Protein AF-0000000086503342 (afdb_homodimer)

Structure (mmCIF, N/CA/C/O backbone):
data_AF-0000000086503342-model_v1
#
loop_
_entity.id
_entity.type
_entity.pdbx_description
1 polymer 'Uncharacterized protein'
#
loop_
_atom_site.group_PDB
_atom_site.id
_atom_site.type_symbol
_atom_site.label_atom_id
_atom_site.label_alt_id
_atom_site.label_comp_id
_atom_site.label_asym_id
_atom_site.label_entity_id
_atom_site.label_seq_id
_atom_site.pdbx_PDB_ins_code
_atom_site.Cartn_x
_atom_site.Cartn_y
_atom_site.Cartn_z
_atom_site.occupancy
_atom_site.B_iso_or_equiv
_atom_site.auth_seq_id
_atom_site.auth_comp_id
_atom_site.auth_asym_id
_atom_site.auth_atom_id
_atom_site.pdbx_PDB_model_num
ATOM 1 N N . MET A 1 1 ? 9.734 3.531 24.125 1 21.7 1 MET A N 1
ATOM 2 C CA . MET A 1 1 ? 8.625 4.199 23.453 1 21.7 1 MET A CA 1
ATOM 3 C C . MET A 1 1 ? 9.062 4.746 22.094 1 21.7 1 MET A C 1
ATOM 5 O O . MET A 1 1 ? 8.312 4.656 21.109 1 21.7 1 MET A O 1
ATOM 9 N N . VAL A 1 2 ? 10.203 5.43 22.219 1 26.69 2 VAL A N 1
ATOM 10 C CA . VAL A 1 2 ? 10.773 6.148 21.078 1 26.69 2 VAL A CA 1
ATOM 11 C C . VAL A 1 2 ? 11.266 5.152 20.031 1 26.69 2 VAL A C 1
ATOM 13 O O . VAL A 1 2 ? 11.461 5.516 18.859 1 26.69 2 VAL A O 1
ATOM 16 N N . LYS A 1 3 ? 11.734 4.066 20.531 1 28.97 3 LYS A N 1
ATOM 17 C CA . LYS A 1 3 ? 12.367 3.07 19.672 1 28.97 3 LYS A CA 1
ATOM 18 C C . LYS A 1 3 ? 11.383 2.561 18.609 1 28.97 3 LYS A C 1
ATOM 20 O O . LYS A 1 3 ? 11.805 2.023 17.594 1 28.97 3 LYS A O 1
ATOM 25 N N . TYR A 1 4 ? 10.086 2.629 19.125 1 27.98 4 TYR A N 1
ATOM 26 C CA . TYR A 1 4 ? 9.031 2.098 18.266 1 27.98 4 TYR A CA 1
ATOM 27 C C . TYR A 1 4 ? 8.844 2.965 17.031 1 27.98 4 TYR A C 1
ATOM 29 O O . TYR A 1 4 ? 8.516 2.459 15.961 1 27.98 4 TYR A O 1
ATOM 37 N N . LEU A 1 5 ? 9.07 4.305 17.266 1 29.08 5 LEU A N 1
ATOM 38 C CA . LEU A 1 5 ? 8.773 5.266 16.203 1 29.08 5 LEU A CA 1
ATOM 39 C C . LEU A 1 5 ? 9.836 5.211 15.109 1 29.08 5 LEU A C 1
ATOM 41 O O . LEU A 1 5 ? 9.547 5.516 13.945 1 29.08 5 LEU A O 1
ATOM 45 N N . GLN A 1 6 ? 11.008 4.973 15.539 1 30.86 6 GLN A N 1
ATOM 46 C CA . GLN A 1 6 ? 12.109 5.102 14.594 1 30.86 6 GLN A CA 1
ATOM 47 C C . GLN A 1 6 ? 11.969 4.102 13.445 1 30.86 6 GLN A C 1
ATOM 49 O O . GLN A 1 6 ? 12.227 4.438 12.289 1 30.86 6 GLN A O 1
ATOM 54 N N . LYS A 1 7 ? 11.797 2.867 13.938 1 32.78 7 LYS A N 1
ATOM 55 C CA . LYS A 1 7 ? 11.727 1.787 12.961 1 32.78 7 LYS A CA 1
ATOM 56 C C . LYS A 1 7 ? 10.422 1.84 12.172 1 32.78 7 LYS A C 1
ATOM 58 O O . LYS A 1 7 ? 10.352 1.36 11.039 1 32.78 7 LYS A O 1
ATOM 63 N N . ALA A 1 8 ? 9.43 2.537 12.891 1 30.77 8 ALA A N 1
ATOM 64 C CA . ALA A 1 8 ? 8.031 2.494 12.461 1 30.77 8 ALA A CA 1
ATOM 65 C C . ALA A 1 8 ? 7.809 3.365 11.234 1 30.77 8 ALA A C 1
ATOM 67 O O . ALA A 1 8 ? 7.016 3.02 10.352 1 30.77 8 ALA A O 1
ATOM 68 N N . ILE A 1 9 ? 8.281 4.672 11.344 1 31.41 9 ILE A N 1
ATOM 69 C CA . ILE A 1 9 ? 7.578 5.664 10.531 1 31.41 9 ILE A CA 1
ATOM 70 C C . ILE A 1 9 ? 7.965 5.504 9.07 1 31.41 9 ILE A C 1
ATOM 72 O O . ILE A 1 9 ? 8.062 6.492 8.336 1 31.41 9 ILE A O 1
ATOM 76 N N . LYS A 1 10 ? 8.773 4.715 8.742 1 31.27 10 LYS A N 1
ATOM 77 C CA . LYS A 1 10 ? 8.75 4.855 7.289 1 31.27 10 LYS A CA 1
ATOM 78 C C . LYS A 1 10 ? 7.367 4.527 6.727 1 31.27 10 LYS A C 1
ATOM 80 O O . LYS A 1 10 ? 6.848 3.436 6.953 1 31.27 10 LYS A O 1
ATOM 85 N N . PRO A 1 11 ? 6.484 5.66 6.645 1 29.42 11 PRO A N 1
ATOM 86 C CA . PRO A 1 11 ? 5.105 5.43 6.203 1 29.42 11 PRO A CA 1
ATOM 87 C C . PRO A 1 11 ? 4.98 4.254 5.242 1 29.42 11 PRO A C 1
ATOM 89 O O . PRO A 1 11 ? 5.477 4.32 4.113 1 29.42 11 PRO A O 1
ATOM 92 N N . THR A 1 12 ? 5.52 3.17 5.531 1 30.73 12 THR A N 1
ATOM 93 C CA . THR A 1 12 ? 5.289 1.951 4.762 1 30.73 12 THR A CA 1
ATOM 94 C C . THR A 1 12 ? 3.795 1.648 4.664 1 30.73 12 THR A C 1
ATOM 96 O O . THR A 1 12 ? 3.092 1.638 5.676 1 30.73 12 THR A O 1
ATOM 99 N N . LEU A 1 13 ? 3.049 2.182 3.705 1 28.33 13 LEU A N 1
ATOM 100 C CA . LEU A 1 13 ? 1.706 1.618 3.605 1 28.33 13 LEU A CA 1
ATOM 101 C C . LEU A 1 13 ? 1.705 0.146 4.008 1 28.33 13 LEU A C 1
ATOM 103 O O . LEU A 1 13 ? 2.088 -0.718 3.215 1 28.33 13 LEU A O 1
ATOM 107 N N . THR A 1 14 ? 2.277 -0.157 5.094 1 33.22 14 THR A N 1
ATOM 108 C CA . THR A 1 14 ? 2.229 -1.452 5.762 1 33.22 14 THR A CA 1
ATOM 109 C C . THR A 1 14 ? 0.788 -1.926 5.922 1 33.22 14 THR A C 1
ATOM 111 O O . THR A 1 14 ? 0.177 -1.727 6.973 1 33.22 14 THR A O 1
ATOM 114 N N . THR A 1 15 ? -0.098 -1.374 5.082 1 30.17 15 THR A N 1
ATOM 115 C CA . THR A 1 15 ? -1.487 -1.654 5.43 1 30.17 15 THR A CA 1
ATOM 116 C C . THR A 1 15 ? -1.718 -3.158 5.562 1 30.17 15 THR A C 1
ATOM 118 O O . THR A 1 15 ? -2.578 -3.594 6.328 1 30.17 15 THR A O 1
ATOM 121 N N . VAL A 1 16 ? -0.937 -4 4.766 1 29.09 16 VAL A N 1
ATOM 122 C CA . VAL A 1 16 ? -1.738 -5.219 4.699 1 29.09 16 VAL A CA 1
ATOM 123 C C . VAL A 1 16 ? -1.586 -6.012 5.996 1 29.09 16 VAL A C 1
ATOM 125 O O . VAL A 1 16 ? -2.289 -7 6.211 1 29.09 16 VAL A O 1
ATOM 128 N N . SER A 1 17 ? -0.519 -5.891 6.832 1 30.55 17 SER A N 1
ATOM 129 C CA . SER A 1 17 ? -0.502 -6.863 7.918 1 30.55 17 SER A CA 1
ATOM 130 C C . SER A 1 17 ? -1.683 -6.66 8.867 1 30.55 17 SER A C 1
ATOM 132 O O . SER A 1 17 ? -2.23 -7.625 9.398 1 30.55 17 SER A O 1
ATOM 134 N N . SER A 1 18 ? -1.59 -5.504 9.664 1 31.34 18 SER A N 1
ATOM 135 C CA . SER A 1 18 ? -2.568 -5.41 10.742 1 31.34 18 SER A CA 1
ATOM 136 C C . SER A 1 18 ? -3.99 -5.34 10.188 1 31.34 18 SER A C 1
ATOM 138 O O . SER A 1 18 ? -4.488 -4.254 9.883 1 31.34 18 SER A O 1
ATOM 140 N N . LEU A 1 19 ? -4.359 -6.316 9.461 1 29.7 19 LEU A N 1
ATOM 141 C CA . LEU A 1 19 ? -5.727 -6.469 8.969 1 29.7 19 LEU A CA 1
ATOM 142 C C . LEU A 1 19 ? -6.734 -6.215 10.086 1 29.7 19 LEU A C 1
ATOM 144 O O . LEU A 1 19 ? -7.922 -6.512 9.93 1 29.7 19 LEU A O 1
ATOM 148 N N . HIS A 1 20 ? -6.305 -6.113 11.258 1 29.67 20 HIS A N 1
ATOM 149 C CA . HIS A 1 20 ? -7.473 -5.805 12.078 1 29.67 20 HIS A CA 1
ATOM 150 C C . HIS A 1 20 ? -8.055 -4.441 11.711 1 29.67 20 HIS A C 1
ATOM 152 O O . HIS A 1 20 ? -7.949 -3.49 12.484 1 29.67 20 HIS A O 1
ATOM 158 N N . GLY A 1 21 ? -7.672 -3.996 10.594 1 32.94 21 GLY A N 1
ATOM 159 C CA . GLY A 1 21 ? -8.281 -2.703 10.32 1 32.94 21 GLY A CA 1
ATOM 160 C C . GLY A 1 21 ? -9.797 -2.75 10.328 1 32.94 21 GLY A C 1
ATOM 161 O O . GLY A 1 21 ? -10.391 -3.822 10.188 1 32.94 21 GLY A O 1
ATOM 162 N N . HIS A 1 22 ? -10.352 -1.862 11.008 1 33.25 22 HIS A N 1
ATOM 163 C CA . HIS A 1 22 ? -11.797 -1.683 10.859 1 33.25 22 HIS A CA 1
ATOM 164 C C . HIS A 1 22 ? -12.211 -1.766 9.398 1 33.25 22 HIS A C 1
ATOM 166 O O . HIS A 1 22 ? -11.695 -1.026 8.555 1 33.25 22 HIS A O 1
ATOM 172 N N . ALA A 1 23 ? -12.547 -3 8.953 1 34.31 23 ALA A N 1
ATOM 173 C CA . ALA A 1 23 ? -13.227 -3.271 7.688 1 34.31 23 ALA A CA 1
ATOM 174 C C . ALA A 1 23 ? -14.156 -2.125 7.309 1 34.31 23 ALA A C 1
ATOM 176 O O . ALA A 1 23 ? -14.766 -1.497 8.18 1 34.31 23 ALA A O 1
ATOM 177 N N . LEU A 1 24 ? -13.883 -1.453 6.188 1 40 24 LEU A N 1
ATOM 178 C CA . LEU A 1 24 ? -15.016 -0.701 5.656 1 40 24 LEU A CA 1
ATOM 179 C C . LEU A 1 24 ? -16.328 -1.413 5.953 1 40 24 LEU A C 1
ATOM 181 O O . LEU A 1 24 ? -16.359 -2.639 6.086 1 40 24 LEU A O 1
ATOM 185 N N . ASP A 1 25 ? -17.219 -0.81 6.586 1 36.38 25 ASP A N 1
ATOM 186 C CA . ASP A 1 25 ? -18.516 -1.45 6.723 1 36.38 25 ASP A CA 1
ATOM 187 C C . ASP A 1 25 ? -18.859 -2.268 5.48 1 36.38 25 ASP A C 1
ATOM 189 O O . ASP A 1 25 ? -18.984 -1.718 4.383 1 36.38 25 ASP A O 1
ATOM 193 N N . PRO A 1 26 ? -18.531 -3.545 5.48 1 38.97 26 PRO A N 1
ATOM 194 C CA . PRO A 1 26 ? -18.75 -4.43 4.332 1 38.97 26 PRO A CA 1
ATOM 195 C C . PRO A 1 26 ? -20.047 -4.125 3.594 1 38.97 26 PRO A C 1
ATOM 197 O O . PRO A 1 26 ? -20.234 -4.559 2.453 1 38.97 26 PRO A O 1
ATOM 200 N N . GLU A 1 27 ? -20.969 -3.691 4.223 1 41.88 27 GLU A N 1
ATOM 201 C CA . GLU A 1 27 ? -22.297 -3.598 3.598 1 41.88 27 GLU A CA 1
ATOM 202 C C . GLU A 1 27 ? -22.359 -2.416 2.637 1 41.88 27 GLU A C 1
ATOM 204 O O . GLU A 1 27 ? -23.328 -2.287 1.874 1 41.88 27 GLU A O 1
ATOM 209 N N . LYS A 1 28 ? -21.469 -1.539 2.723 1 47.44 28 L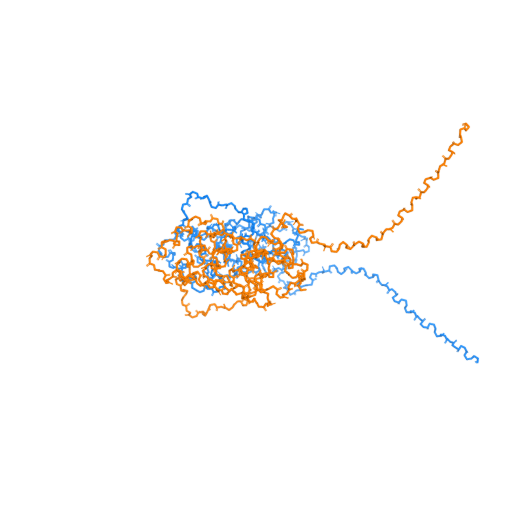YS A N 1
ATOM 210 C CA . LYS A 1 28 ? -21.688 -0.41 1.824 1 47.44 28 LYS A CA 1
ATOM 211 C C . LYS A 1 28 ? -20.781 -0.502 0.594 1 47.44 28 LYS A C 1
ATOM 213 O O . LYS A 1 28 ? -19.578 -0.739 0.715 1 47.44 28 LYS A O 1
ATOM 218 N N . PRO A 1 29 ? -21.422 -0.646 -0.574 1 49.72 29 PRO A N 1
ATOM 219 C CA . PRO A 1 29 ? -20.641 -0.606 -1.81 1 49.72 29 PRO A CA 1
ATOM 220 C C . PRO A 1 29 ? -19.516 0.419 -1.759 1 49.72 29 PRO A C 1
ATOM 222 O O . PRO A 1 29 ? -19.625 1.432 -1.062 1 49.72 29 PRO A O 1
ATOM 225 N N . LEU A 1 30 ? -18.281 -0.084 -2.086 1 57.09 30 LEU A N 1
ATOM 226 C CA . LEU A 1 30 ? -17.156 0.854 -2.111 1 57.09 30 LEU A CA 1
ATOM 227 C C . LEU A 1 30 ? -17.578 2.186 -2.725 1 57.09 30 LEU A C 1
ATOM 229 O O . LEU A 1 30 ? -18.156 2.217 -3.812 1 57.09 30 LEU A O 1
ATOM 233 N N . SER A 1 31 ? -17.5 3.172 -1.839 1 68.5 31 SER A N 1
ATOM 234 C CA . SER A 1 31 ? -17.828 4.496 -2.354 1 68.5 31 SER A CA 1
ATOM 235 C C . SER A 1 31 ? -16.828 4.938 -3.418 1 68.5 31 SER A C 1
ATOM 237 O O . SER A 1 31 ? -15.695 4.461 -3.445 1 68.5 31 SER A O 1
ATOM 239 N N . ASN A 1 32 ? -17.266 5.562 -4.41 1 84.06 32 ASN A N 1
ATOM 240 C CA . ASN A 1 32 ? -16.453 6.156 -5.461 1 84.06 32 ASN A CA 1
ATOM 241 C C . ASN A 1 32 ? -15.273 6.934 -4.883 1 84.06 32 ASN A C 1
ATOM 243 O O . ASN A 1 32 ? -14.18 6.941 -5.457 1 84.06 32 ASN A O 1
ATOM 247 N N . ALA A 1 33 ? -15.445 7.34 -3.637 1 90.81 33 ALA A N 1
ATOM 248 C CA . ALA A 1 33 ? -14.383 8.125 -3.025 1 90.81 33 ALA A CA 1
ATOM 249 C C . ALA A 1 33 ? -13.234 7.234 -2.568 1 90.81 33 ALA A C 1
ATOM 251 O O . ALA A 1 33 ? -12.062 7.598 -2.709 1 90.81 33 ALA A O 1
ATOM 252 N N . ALA A 1 34 ? -13.594 6.109 -2.035 1 88.44 34 ALA A N 1
ATOM 253 C CA . ALA A 1 34 ? -12.57 5.172 -1.596 1 88.44 34 ALA A CA 1
ATOM 254 C C . ALA A 1 34 ? -11.719 4.695 -2.773 1 88.44 34 ALA A C 1
ATOM 256 O O . ALA A 1 34 ? -10.5 4.551 -2.652 1 88.44 34 ALA A O 1
ATOM 257 N N . PHE A 1 35 ? -12.359 4.527 -3.865 1 87.12 35 PHE A N 1
ATOM 258 C CA . PHE A 1 35 ? -11.68 4.113 -5.086 1 87.12 35 PHE A CA 1
ATOM 259 C C . PHE A 1 35 ? -10.656 5.16 -5.516 1 87.12 35 PHE A C 1
ATOM 261 O O . PHE A 1 35 ? -9.516 4.824 -5.84 1 87.12 35 PHE A O 1
ATOM 268 N N . GLU A 1 36 ? -11.102 6.371 -5.48 1 90.5 36 GLU A N 1
ATOM 269 C CA . GLU A 1 36 ? -10.211 7.453 -5.875 1 90.5 36 GLU A CA 1
ATOM 270 C C . GLU A 1 36 ? -9.078 7.629 -4.863 1 90.5 36 GLU A C 1
ATOM 272 O O . GLU A 1 36 ? -7.941 7.918 -5.242 1 90.5 36 GLU A O 1
ATOM 277 N N . ALA A 1 37 ? -9.422 7.438 -3.57 1 94.62 37 ALA A N 1
ATOM 278 C CA . ALA A 1 37 ? -8.422 7.609 -2.518 1 94.62 37 ALA A CA 1
ATOM 279 C C . ALA A 1 37 ? -7.273 6.621 -2.689 1 94.62 37 ALA A C 1
ATOM 281 O O . ALA A 1 37 ? -6.109 6.98 -2.521 1 94.62 37 ALA A O 1
ATOM 282 N N . VAL A 1 38 ? -7.633 5.414 -3.039 1 90.94 38 VAL A N 1
ATOM 283 C CA . VAL A 1 38 ? -6.617 4.375 -3.195 1 90.94 38 VAL A CA 1
ATOM 284 C C . VAL A 1 38 ? -5.688 4.734 -4.352 1 90.94 38 VAL A C 1
ATOM 286 O O . VAL A 1 38 ? -4.488 4.449 -4.301 1 90.94 38 VAL A O 1
ATOM 289 N N . VAL A 1 39 ? -6.168 5.363 -5.336 1 89.31 39 VAL A N 1
ATOM 290 C CA . VAL A 1 39 ? -5.367 5.781 -6.48 1 89.31 39 VAL A CA 1
ATOM 291 C C . VAL A 1 39 ? -4.312 6.793 -6.031 1 89.31 39 VAL A C 1
ATOM 293 O O . VAL A 1 39 ? -3.137 6.668 -6.383 1 89.31 39 VAL A O 1
ATOM 296 N N . PHE A 1 40 ? -4.711 7.711 -5.238 1 93.12 40 PHE A N 1
ATOM 297 C CA . PHE A 1 40 ? -3.758 8.695 -4.742 1 93.12 40 PHE A CA 1
ATOM 298 C C . PHE A 1 40 ? -2.723 8.039 -3.836 1 93.12 40 PHE A C 1
ATOM 300 O O . PHE A 1 40 ? -1.529 8.336 -3.93 1 93.12 40 PHE A O 1
ATOM 307 N N . LEU A 1 41 ? -3.227 7.164 -3.029 1 92.38 41 LEU A N 1
ATOM 308 C CA . LEU A 1 41 ? -2.318 6.512 -2.094 1 92.38 41 LEU A CA 1
ATOM 309 C C . LEU A 1 41 ? -1.346 5.598 -2.832 1 92.38 41 LEU A C 1
ATOM 311 O O . LEU A 1 41 ? -0.15 5.582 -2.531 1 92.38 41 LEU A O 1
ATOM 315 N N . GLY A 1 42 ? -1.816 4.902 -3.756 1 88.31 42 GLY A N 1
ATOM 316 C CA . GLY A 1 42 ? -1.033 3.875 -4.426 1 88.31 42 GLY A CA 1
ATOM 317 C C . GLY A 1 42 ? -0.07 4.438 -5.453 1 88.31 42 GLY A C 1
ATOM 318 O O . GLY A 1 42 ? 0.986 3.854 -5.707 1 88.31 42 GLY A O 1
ATOM 319 N N . LEU A 1 43 ? -0.389 5.562 -6.051 1 87.62 43 LEU A N 1
ATOM 320 C CA . LEU A 1 43 ? 0.405 6.059 -7.172 1 87.62 43 LEU A CA 1
ATOM 321 C C . LEU A 1 43 ? 1.196 7.301 -6.766 1 87.62 43 LEU A C 1
ATOM 323 O O . LEU A 1 43 ? 1.894 7.891 -7.594 1 87.62 43 LEU A O 1
ATOM 327 N N . LEU A 1 44 ? 1.158 7.652 -5.516 1 90.31 44 LEU A N 1
ATOM 328 C CA . LEU A 1 44 ? 1.759 8.883 -5.016 1 90.31 44 LEU A CA 1
ATOM 329 C C . LEU A 1 44 ? 3.271 8.867 -5.199 1 90.31 44 LEU A C 1
ATOM 331 O O . LEU A 1 44 ? 3.871 9.883 -5.562 1 90.31 44 LEU A O 1
ATOM 335 N N . ARG A 1 45 ? 3.881 7.762 -5.066 1 84.5 45 ARG A N 1
ATOM 336 C CA . ARG A 1 45 ? 5.336 7.656 -5.043 1 84.5 45 ARG A CA 1
ATOM 337 C C . ARG A 1 45 ? 5.926 7.957 -6.418 1 84.5 45 ARG A C 1
ATOM 339 O O . ARG A 1 45 ? 6.969 8.609 -6.52 1 84.5 45 ARG A O 1
ATOM 346 N N . HIS A 1 46 ? 5.25 7.504 -7.473 1 80.94 46 HIS A N 1
ATOM 347 C CA . HIS A 1 46 ? 5.926 7.582 -8.766 1 80.94 46 HIS A CA 1
ATOM 348 C C . HIS A 1 46 ? 5.117 8.414 -9.758 1 80.94 46 HIS A C 1
ATOM 350 O O . HIS A 1 46 ? 5.59 8.695 -10.859 1 80.94 46 HIS A O 1
ATOM 356 N N . ASN A 1 47 ? 4.027 8.953 -9.312 1 86.69 47 ASN A N 1
ATOM 357 C CA . ASN A 1 47 ? 3.15 9.602 -10.281 1 86.69 47 ASN A CA 1
ATOM 358 C C . ASN A 1 47 ? 2.564 10.898 -9.727 1 86.69 47 ASN A C 1
ATOM 360 O O . ASN A 1 47 ? 1.392 11.203 -9.953 1 86.69 47 ASN A O 1
ATOM 364 N N . GLU A 1 48 ? 3.377 11.641 -8.992 1 92.31 48 GLU A N 1
ATOM 365 C CA . GLU A 1 48 ? 2.875 12.828 -8.312 1 92.31 48 GLU A CA 1
ATOM 366 C C . GLU A 1 48 ? 2.303 13.836 -9.297 1 92.31 48 GLU A C 1
ATOM 368 O O . GLU A 1 48 ? 1.228 14.398 -9.078 1 92.31 48 GLU A O 1
ATOM 373 N N . ASP A 1 49 ? 3.02 14.086 -10.453 1 92.38 49 ASP A N 1
ATOM 374 C CA . ASP A 1 49 ? 2.564 15.07 -11.43 1 92.38 49 ASP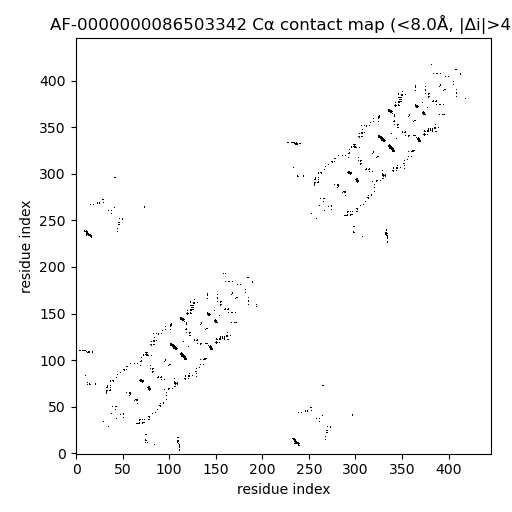 A CA 1
ATOM 375 C C . ASP A 1 49 ? 1.204 14.688 -12.008 1 92.38 49 ASP A C 1
ATOM 377 O O . ASP A 1 49 ? 0.327 15.539 -12.164 1 92.38 49 ASP A O 1
ATOM 381 N N . GLN A 1 50 ? 1.061 13.477 -12.289 1 91 50 GLN A N 1
ATOM 382 C CA . GLN A 1 50 ? -0.215 13 -12.812 1 91 50 GLN A CA 1
ATOM 383 C C . GLN A 1 50 ? -1.318 13.117 -11.766 1 91 50 GLN A C 1
ATOM 385 O O . GLN A 1 50 ? -2.471 13.406 -12.102 1 91 50 GLN A O 1
ATOM 390 N N . LEU A 1 51 ? -0.969 12.883 -10.586 1 94.44 51 LEU A N 1
ATOM 391 C CA . LEU A 1 51 ? -1.948 12.969 -9.508 1 94.44 51 LEU A CA 1
ATOM 392 C C . LEU A 1 51 ? -2.373 14.414 -9.273 1 94.44 51 LEU A C 1
ATOM 394 O O . LEU A 1 51 ? -3.521 14.68 -8.906 1 94.44 51 LEU A O 1
ATOM 398 N N . VAL A 1 52 ? -1.42 15.352 -9.492 1 97 52 VAL A N 1
ATOM 399 C CA . VAL A 1 52 ? -1.766 16.766 -9.398 1 97 52 VAL A CA 1
ATOM 400 C C . VAL A 1 52 ? -2.824 17.109 -10.438 1 97 52 VAL A C 1
ATOM 402 O O . VAL A 1 52 ? -3.816 17.766 -10.133 1 97 52 VAL A O 1
ATOM 405 N N . GLN A 1 53 ? -2.619 16.594 -11.656 1 94.31 53 GLN A N 1
ATOM 406 C CA . GLN A 1 53 ? -3.586 16.844 -12.719 1 94.31 53 GLN A CA 1
ATOM 407 C C . GLN A 1 53 ? -4.93 16.188 -12.406 1 94.31 53 GLN A C 1
ATOM 409 O O . GLN A 1 53 ? -5.984 16.781 -12.633 1 94.31 53 GLN A O 1
ATOM 414 N N . ARG A 1 54 ? -4.859 15.055 -11.82 1 92.62 54 ARG A N 1
ATOM 415 C CA . ARG A 1 54 ? -6.09 14.359 -11.453 1 92.62 54 ARG A CA 1
ATOM 416 C C . ARG A 1 54 ? -6.832 15.102 -10.352 1 92.62 54 ARG A C 1
ATOM 418 O O . ARG A 1 54 ? -8.055 15.211 -10.383 1 92.62 54 ARG A O 1
ATOM 425 N N . ALA A 1 55 ? -6.105 15.586 -9.391 1 97 55 ALA A N 1
ATOM 426 C CA . ALA A 1 55 ? -6.711 16.359 -8.312 1 97 55 ALA A CA 1
ATOM 427 C C . ALA A 1 55 ? -7.426 17.594 -8.859 1 97 55 ALA A C 1
ATOM 429 O O . ALA A 1 55 ? -8.562 17.875 -8.477 1 97 55 ALA A O 1
ATOM 430 N N . LYS A 1 56 ? -6.746 18.297 -9.758 1 97.12 56 LYS A N 1
ATOM 431 C CA . LYS A 1 56 ? -7.344 19.484 -10.359 1 97.12 56 LYS A CA 1
ATOM 432 C C . LYS A 1 56 ? -8.633 19.141 -11.094 1 97.12 56 LYS A C 1
ATOM 434 O O . LYS A 1 56 ? -9.633 19.859 -10.977 1 97.12 56 LYS A O 1
ATOM 439 N N . MET A 1 57 ? -8.602 18.062 -11.773 1 95.62 57 MET A N 1
ATOM 440 C CA . MET A 1 57 ? -9.781 17.625 -12.523 1 95.62 57 MET A CA 1
ATOM 441 C C . MET A 1 57 ? -10.93 17.281 -11.578 1 95.62 57 MET A C 1
ATOM 443 O O . MET A 1 57 ? -12.07 17.672 -11.812 1 95.62 57 MET A O 1
ATOM 447 N N . LEU A 1 58 ? -10.633 16.562 -10.5 1 94.94 58 LEU A N 1
ATOM 448 C CA . LEU A 1 58 ? -11.656 16.172 -9.547 1 94.94 58 LEU A CA 1
ATOM 449 C C . LEU A 1 58 ? -12.258 17.375 -8.844 1 94.94 58 LEU A C 1
ATOM 451 O O . LEU A 1 58 ? -13.477 17.453 -8.641 1 94.94 58 LEU A O 1
ATOM 455 N N . ILE A 1 59 ? -11.391 18.375 -8.469 1 97.31 59 ILE A N 1
ATOM 456 C CA . ILE A 1 59 ? -11.844 19.578 -7.789 1 97.31 59 ILE A CA 1
ATOM 457 C C . ILE A 1 59 ? -12.766 20.375 -8.703 1 97.31 59 ILE A C 1
ATOM 459 O O . ILE A 1 59 ? -13.812 20.859 -8.273 1 97.31 59 ILE A O 1
ATOM 463 N N . LYS A 1 60 ? -12.359 20.5 -10.039 1 96.06 60 LYS A N 1
ATOM 464 C CA . LYS A 1 60 ? -13.164 21.234 -11.016 1 96.06 60 LYS A CA 1
ATOM 465 C C . LYS A 1 60 ? -14.523 20.562 -11.211 1 96.06 60 LYS A C 1
ATOM 467 O O . LYS A 1 60 ? -15.539 21.25 -11.352 1 96.06 60 LYS A O 1
ATOM 472 N N . LYS A 1 61 ? -14.547 19.297 -11.156 1 94.25 61 LYS A N 1
ATOM 473 C CA . LYS A 1 61 ? -15.773 18.547 -11.398 1 94.25 61 LYS A CA 1
ATOM 474 C C . LYS A 1 61 ? -16.672 18.562 -10.172 1 94.25 61 LYS A C 1
ATOM 476 O O . LYS A 1 61 ? -17.891 18.781 -10.289 1 94.25 61 LYS A O 1
ATOM 481 N N . ASP A 1 62 ? -16.188 18.25 -9.008 1 95.81 62 ASP A N 1
ATOM 482 C CA . ASP A 1 62 ? -16.953 18.141 -7.766 1 95.81 62 ASP A CA 1
ATOM 483 C C . ASP A 1 62 ? -16.047 18.328 -6.547 1 95.81 62 ASP A C 1
ATOM 485 O O . ASP A 1 62 ? -15.508 17.344 -6.02 1 95.81 62 ASP A O 1
ATOM 489 N N . ARG A 1 63 ? -16 19.516 -6.035 1 96.19 63 ARG A N 1
ATOM 490 C CA . ARG A 1 63 ? -15.133 19.891 -4.926 1 96.19 63 ARG A CA 1
ATOM 491 C C . ARG A 1 63 ? -15.461 19.078 -3.678 1 96.19 63 ARG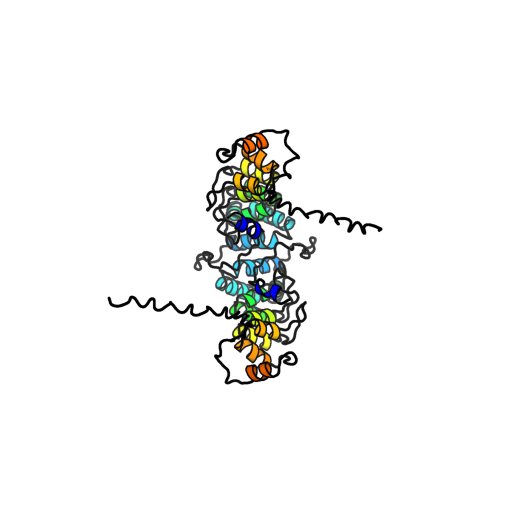 A C 1
ATOM 493 O O . ARG A 1 63 ? -14.555 18.656 -2.955 1 96.19 63 ARG A O 1
ATOM 500 N N . ALA A 1 64 ? -16.734 18.859 -3.396 1 96.5 64 ALA A N 1
ATOM 501 C CA . ALA A 1 64 ? -17.156 18.094 -2.227 1 96.5 64 ALA A CA 1
ATOM 502 C C . ALA A 1 64 ? -16.703 16.641 -2.324 1 96.5 64 ALA A C 1
ATOM 504 O O . ALA A 1 64 ? -16.312 16.031 -1.322 1 96.5 64 ALA A O 1
ATOM 505 N N . PHE A 1 65 ? -16.875 16.109 -3.502 1 94.5 65 PHE A N 1
ATOM 506 C CA . PHE A 1 65 ? -16.406 14.734 -3.723 1 94.5 65 PHE A CA 1
ATOM 507 C C . PHE A 1 65 ? -14.914 14.625 -3.461 1 94.5 65 PHE A C 1
ATOM 509 O O . PHE A 1 65 ? -14.461 13.664 -2.83 1 94.5 65 PHE A O 1
ATOM 516 N N . PHE A 1 66 ? -14.117 15.594 -3.955 1 96.81 66 PHE A N 1
ATOM 517 C CA . PHE A 1 66 ? -12.672 15.586 -3.746 1 96.81 66 PHE A CA 1
ATOM 518 C C . PHE A 1 66 ? -12.336 15.625 -2.258 1 96.81 66 PHE A C 1
ATOM 520 O O . PHE A 1 66 ? -11.422 14.938 -1.805 1 96.81 66 PHE A O 1
ATOM 527 N N . GLN A 1 67 ? -13.055 16.422 -1.495 1 97.75 67 GLN A N 1
ATOM 528 C CA . GLN A 1 67 ? -12.844 16.5 -0.053 1 97.75 67 GLN A CA 1
ATOM 529 C C . GLN A 1 67 ? -13.039 15.133 0.597 1 97.75 67 GLN A C 1
ATOM 531 O O . GLN A 1 67 ? -12.266 14.734 1.47 1 97.75 67 GLN A O 1
ATOM 536 N N . LYS A 1 68 ? -14.07 14.438 0.119 1 96.44 68 LYS A N 1
ATOM 537 C CA . LYS A 1 68 ? -14.328 13.094 0.63 1 96.44 68 LYS A CA 1
ATOM 538 C C . LYS A 1 68 ? -13.195 12.141 0.269 1 96.44 68 LYS A C 1
ATOM 540 O O . LYS A 1 68 ? -12.812 11.289 1.071 1 96.44 68 LYS A O 1
ATOM 545 N N . VAL A 1 69 ? -12.625 12.25 -0.916 1 96.5 69 VAL A N 1
ATOM 546 C CA . VAL A 1 69 ? -11.531 11.406 -1.387 1 96.5 69 VAL A CA 1
ATOM 547 C C . VAL A 1 69 ? -10.312 11.578 -0.477 1 96.5 69 VAL A C 1
ATOM 549 O O . VAL A 1 69 ? -9.758 10.594 0.011 1 96.5 69 VAL A O 1
ATOM 552 N N . PHE A 1 70 ? -9.938 12.773 -0.169 1 97.81 70 PHE A N 1
ATOM 553 C CA . PHE A 1 70 ? -8.703 13.055 0.552 1 97.81 70 PHE A CA 1
ATOM 554 C C . PHE A 1 70 ? -8.875 12.797 2.043 1 97.81 70 PHE A C 1
ATOM 556 O O . PHE A 1 70 ? -7.895 12.719 2.783 1 97.81 70 PHE A O 1
ATOM 563 N N . ALA A 1 71 ? -10.141 12.672 2.451 1 96.56 71 ALA A N 1
ATOM 564 C CA . ALA A 1 71 ? -10.414 12.398 3.859 1 96.56 71 ALA A CA 1
ATOM 565 C C . ALA A 1 71 ? -10.695 10.914 4.082 1 96.56 71 ALA A C 1
ATOM 567 O O . ALA A 1 71 ? -10.789 10.461 5.227 1 96.56 71 ALA A O 1
ATOM 568 N N . SER A 1 72 ? -10.797 10.133 3.01 1 93.69 72 SER A N 1
ATOM 569 C CA . SER A 1 72 ? -11.117 8.711 3.119 1 93.69 72 SER A CA 1
ATOM 570 C C . SER A 1 72 ? -9.945 7.93 3.705 1 93.69 72 SER A C 1
ATOM 572 O O . SER A 1 72 ? -8.82 8.016 3.209 1 93.69 72 SER A O 1
ATOM 574 N N . LYS A 1 73 ? -10.289 7.176 4.738 1 90.69 73 LYS A N 1
ATOM 575 C CA . LYS A 1 73 ? -9.25 6.367 5.367 1 90.69 73 LYS A CA 1
ATOM 576 C C . LYS A 1 73 ? -9.164 4.988 4.719 1 90.69 73 LYS A C 1
ATOM 578 O O . LYS A 1 73 ? -10.164 4.273 4.625 1 90.69 73 LYS A O 1
ATOM 583 N N . ILE A 1 74 ? -8 4.723 4.137 1 85.81 74 ILE A N 1
ATOM 584 C CA . ILE A 1 74 ? -7.684 3.408 3.592 1 85.81 74 ILE A CA 1
ATOM 585 C C . ILE A 1 74 ? -6.508 2.801 4.355 1 85.81 74 ILE A C 1
ATOM 587 O O . ILE A 1 74 ? -5.395 3.33 4.316 1 85.81 74 ILE A O 1
ATOM 591 N N . ASP A 1 75 ? -6.676 1.718 5.051 1 81 75 ASP A N 1
ATOM 592 C CA . ASP A 1 75 ? -5.641 1.104 5.879 1 81 75 ASP A CA 1
ATOM 593 C C . ASP A 1 75 ? -4.996 2.135 6.805 1 81 75 ASP A C 1
ATOM 595 O O . ASP A 1 75 ? -3.771 2.27 6.832 1 81 75 ASP A O 1
ATOM 599 N N . GLU A 1 76 ? -5.785 2.99 7.367 1 88 76 GLU A N 1
ATOM 600 C CA . GLU A 1 76 ? -5.426 3.914 8.445 1 88 76 GLU A CA 1
ATOM 601 C C . GLU A 1 76 ? -4.855 5.215 7.883 1 88 76 GLU A C 1
ATOM 603 O O . GLU A 1 76 ? -4.566 6.145 8.633 1 88 76 GLU A O 1
ATOM 608 N N . TRP A 1 77 ? -4.648 5.281 6.539 1 91.19 77 TRP A N 1
ATOM 609 C CA . TRP A 1 77 ? -4.066 6.453 5.898 1 91.19 77 TRP A CA 1
ATOM 610 C C . TRP A 1 77 ? -5.113 7.211 5.09 1 91.19 77 TRP A C 1
ATOM 612 O O . TRP A 1 77 ? -5.969 6.602 4.445 1 91.19 77 TRP A O 1
ATOM 622 N N . THR A 1 78 ? -5.016 8.438 5.152 1 95.19 78 THR A N 1
ATOM 623 C CA . THR A 1 78 ? -5.73 9.258 4.176 1 95.19 78 THR A CA 1
ATOM 624 C C . THR A 1 78 ? -4.77 9.836 3.145 1 95.19 78 THR A C 1
ATOM 626 O O . THR A 1 78 ? -3.578 9.984 3.416 1 95.19 78 THR A O 1
ATOM 629 N N . PRO A 1 79 ? -5.281 10.125 1.916 1 97.19 79 PRO A N 1
ATOM 630 C CA . PRO A 1 79 ? -4.402 10.766 0.938 1 97.19 79 PRO A CA 1
ATOM 631 C C . PRO A 1 79 ? -3.758 12.047 1.472 1 97.19 79 PRO A C 1
ATOM 633 O O . PRO A 1 79 ? -2.59 12.32 1.187 1 97.19 79 PRO A O 1
ATOM 636 N N . MET A 1 80 ? -4.473 12.797 2.311 1 98.31 80 MET A N 1
ATOM 637 C CA . MET A 1 80 ? -3.914 14.016 2.891 1 98.31 80 MET A CA 1
ATOM 638 C C . MET A 1 80 ? -2.668 13.703 3.715 1 98.31 80 MET A C 1
ATOM 640 O O . MET A 1 80 ? -1.633 14.352 3.553 1 98.31 80 MET A O 1
ATOM 644 N N . HIS A 1 81 ? -2.793 12.734 4.562 1 97.38 81 HIS A N 1
ATOM 645 C CA . HIS A 1 81 ? -1.666 12.344 5.402 1 97.38 81 HIS A CA 1
ATOM 646 C C . HIS A 1 81 ? -0.504 11.828 4.562 1 97.38 81 HIS A C 1
ATOM 648 O O . HIS A 1 81 ? 0.648 12.203 4.793 1 97.38 81 HIS A O 1
ATOM 654 N N . ALA A 1 82 ? -0.818 10.984 3.641 1 94.94 82 ALA A N 1
ATOM 655 C CA . ALA A 1 82 ? 0.218 10.391 2.795 1 94.94 82 ALA A CA 1
ATOM 656 C C . ALA A 1 82 ? 0.945 11.469 1.992 1 94.94 82 ALA A C 1
ATOM 658 O O . ALA A 1 82 ? 2.174 11.445 1.88 1 94.94 82 ALA A O 1
ATOM 659 N N . CYS A 1 83 ? 0.23 12.391 1.38 1 97.69 83 CYS A N 1
ATOM 660 C CA . CYS A 1 83 ? 0.825 13.484 0.619 1 97.69 83 CYS A CA 1
ATOM 661 C C . CYS A 1 83 ? 1.73 14.336 1.503 1 97.69 83 CYS A C 1
ATOM 663 O O . CYS A 1 83 ? 2.809 14.75 1.076 1 97.69 83 CYS A O 1
ATOM 665 N N . THR A 1 84 ? 1.311 14.547 2.738 1 97.62 84 THR A N 1
ATOM 666 C CA . THR A 1 84 ? 2.092 15.344 3.682 1 97.62 84 THR A CA 1
ATOM 667 C C . THR A 1 84 ? 3.396 14.633 4.035 1 97.62 84 THR A C 1
ATOM 669 O O . THR A 1 84 ? 4.469 15.234 3.98 1 97.62 84 THR A O 1
ATOM 672 N N . LEU A 1 85 ? 3.244 13.438 4.332 1 94.62 85 LEU A N 1
ATOM 673 C CA . LEU A 1 85 ? 4.426 12.68 4.73 1 94.62 85 LEU A CA 1
ATOM 674 C C . LEU A 1 85 ? 5.414 12.562 3.578 1 94.62 85 LEU A C 1
ATOM 676 O O . LEU A 1 85 ? 6.629 12.602 3.791 1 94.62 85 LEU A O 1
ATOM 680 N N . ARG A 1 86 ? 4.906 12.438 2.418 1 94.19 86 ARG A N 1
ATOM 681 C CA . ARG A 1 86 ? 5.75 12.305 1.235 1 94.19 86 ARG A CA 1
ATOM 682 C C . ARG A 1 86 ? 6.367 13.641 0.846 1 94.19 86 ARG A C 1
ATOM 684 O O . ARG A 1 86 ? 7.391 13.68 0.155 1 94.19 86 ARG A O 1
ATOM 691 N N . GLY A 1 87 ? 5.82 14.672 1.232 1 96.38 87 GLY A N 1
ATOM 692 C CA . GLY A 1 87 ? 6.277 15.992 0.847 1 96.38 87 GLY A CA 1
ATOM 693 C C . GLY A 1 87 ? 5.695 16.469 -0.472 1 96.38 87 GLY A C 1
ATOM 694 O O . GLY A 1 87 ? 6.32 17.25 -1.186 1 96.38 87 GLY A O 1
ATOM 695 N N . ALA A 1 88 ? 4.609 15.914 -0.851 1 97.06 88 ALA A N 1
ATOM 696 C CA . ALA A 1 88 ? 3.936 16.328 -2.08 1 97.06 88 ALA A CA 1
ATOM 697 C C . ALA A 1 88 ? 3.221 17.672 -1.892 1 97.06 88 ALA A C 1
ATOM 699 O O . ALA A 1 88 ? 1.989 17.719 -1.89 1 97.06 88 ALA A O 1
ATOM 700 N N . ARG A 1 89 ? 3.941 18.719 -1.929 1 97.88 89 ARG A N 1
ATOM 701 C CA . ARG A 1 89 ? 3.48 20.031 -1.533 1 97.88 89 ARG A CA 1
ATOM 702 C C . ARG A 1 89 ? 2.328 20.5 -2.418 1 97.88 89 ARG A C 1
ATOM 704 O O . ARG A 1 89 ? 1.355 21.078 -1.928 1 97.88 89 ARG A O 1
ATOM 711 N N . LYS A 1 90 ? 2.404 20.297 -3.734 1 98.38 90 LYS A N 1
ATOM 712 C CA . LYS A 1 90 ? 1.366 20.75 -4.66 1 98.38 90 LYS A CA 1
ATOM 713 C C . LYS A 1 90 ? 0.027 20.094 -4.344 1 98.38 90 LYS A C 1
ATOM 715 O O . LYS A 1 90 ? -1.015 20.75 -4.359 1 98.38 90 LYS A O 1
ATOM 720 N N . LEU A 1 91 ? 0.078 18.812 -4.008 1 98.62 91 LEU A N 1
ATOM 721 C CA . LEU A 1 91 ? -1.147 18.078 -3.697 1 98.62 91 LEU A CA 1
ATOM 722 C C . LEU A 1 91 ? -1.735 18.547 -2.369 1 98.62 91 LEU A C 1
ATOM 724 O O . LEU A 1 91 ? -2.951 18.703 -2.246 1 98.62 91 LEU A O 1
ATOM 728 N N . VAL A 1 92 ? -0.877 18.797 -1.379 1 98.75 92 VAL A N 1
ATOM 729 C CA . VAL A 1 92 ? -1.339 19.281 -0.086 1 98.75 92 VAL A CA 1
ATOM 730 C C . VAL A 1 92 ? -1.984 20.656 -0.256 1 98.75 92 VAL A C 1
ATOM 732 O O . VAL A 1 92 ? -3.061 20.922 0.289 1 98.75 92 VAL A O 1
ATOM 735 N N . LYS A 1 93 ? -1.347 21.484 -1.052 1 98.75 93 LYS A N 1
ATOM 736 C CA . LYS A 1 93 ? -1.869 22.828 -1.31 1 98.75 93 LYS A CA 1
ATOM 737 C C . LYS A 1 93 ? -3.236 22.766 -1.983 1 98.75 93 LYS A C 1
ATOM 739 O O . LYS A 1 93 ? -4.164 23.469 -1.585 1 98.75 93 LYS A O 1
ATOM 744 N N . LEU A 1 94 ? -3.377 21.953 -2.994 1 98.62 94 LEU A N 1
ATOM 745 C CA . LEU A 1 94 ? -4.645 21.781 -3.699 1 98.62 94 LEU A CA 1
ATOM 746 C C . LEU A 1 94 ? -5.734 21.281 -2.756 1 98.62 94 LEU A C 1
ATOM 748 O O . LEU A 1 94 ? -6.871 21.75 -2.814 1 98.62 94 LEU A O 1
ATOM 752 N N . ALA A 1 95 ? -5.379 20.312 -1.881 1 98.75 95 ALA A N 1
ATOM 753 C CA . ALA A 1 95 ? -6.344 19.766 -0.939 1 98.75 95 ALA A CA 1
ATOM 754 C C . ALA A 1 95 ? -6.848 20.828 0.031 1 98.75 95 ALA A C 1
ATOM 756 O O . ALA A 1 95 ? -8.055 20.938 0.263 1 98.75 95 ALA A O 1
ATOM 757 N N . LEU A 1 96 ? -5.953 21.641 0.536 1 98.69 96 LEU A N 1
ATOM 758 C CA . LEU A 1 96 ? -6.316 22.688 1.484 1 98.69 96 LEU A CA 1
ATOM 759 C C . LEU A 1 96 ? -7.156 23.766 0.808 1 98.69 96 LEU A C 1
ATOM 761 O O . LEU A 1 96 ? -8.164 24.219 1.36 1 98.69 96 LEU A O 1
ATOM 765 N N . LYS A 1 97 ? -6.777 24.156 -0.41 1 98.06 97 LYS A N 1
ATOM 766 C CA . LYS A 1 97 ? -7.539 25.141 -1.169 1 98.06 97 LYS A CA 1
ATOM 767 C C . LYS A 1 97 ? -8.945 24.625 -1.484 1 98.06 97 LYS A C 1
ATOM 769 O O . LYS A 1 97 ? -9.891 25.422 -1.546 1 98.06 97 LYS A O 1
ATOM 774 N N . ALA A 1 98 ? -9.07 23.328 -1.632 1 98.19 98 ALA A N 1
ATOM 775 C CA . ALA A 1 98 ? -10.359 22.719 -1.945 1 98.19 98 ALA A CA 1
ATOM 776 C C . ALA A 1 98 ? -11.219 22.578 -0.692 1 98.19 98 ALA A C 1
ATOM 778 O O . ALA A 1 98 ? -12.398 22.234 -0.778 1 98.19 98 ALA A O 1
ATOM 779 N N . GLY A 1 99 ? -10.617 22.812 0.444 1 98.12 99 GLY A N 1
ATOM 780 C CA . GLY A 1 99 ? -11.406 22.828 1.665 1 98.12 99 GLY A CA 1
ATOM 781 C C . GLY A 1 99 ? -11.242 21.562 2.494 1 98.12 99 GLY A C 1
ATOM 782 O O . GLY A 1 99 ? -12.031 21.312 3.41 1 98.12 99 GLY A O 1
ATOM 783 N N . VAL A 1 100 ? -10.289 20.703 2.203 1 98.38 100 VAL A N 1
ATOM 784 C CA . VAL A 1 100 ? -10.031 19.531 3.021 1 98.38 100 VAL A CA 1
ATOM 785 C C . VAL A 1 100 ? -9.602 19.953 4.426 1 98.38 100 VAL A C 1
ATOM 787 O O . VAL A 1 100 ? -8.797 20.875 4.582 1 98.38 100 VAL A O 1
ATOM 790 N N . ASP A 1 101 ? -10.156 19.344 5.445 1 98.25 101 ASP A N 1
ATOM 791 C CA . ASP A 1 101 ? -9.852 19.656 6.836 1 98.25 101 ASP A CA 1
ATOM 792 C C . ASP A 1 101 ? -8.383 19.406 7.152 1 98.25 101 ASP A C 1
ATOM 794 O O . ASP A 1 101 ? -7.883 18.297 6.988 1 98.25 101 ASP A O 1
ATOM 798 N N . ALA A 1 102 ? -7.656 20.391 7.566 1 98.44 102 ALA A N 1
ATOM 799 C CA . ALA A 1 102 ? -6.234 20.297 7.883 1 98.44 102 ALA A CA 1
ATOM 800 C C . ALA A 1 102 ? -6.004 19.484 9.148 1 98.44 102 ALA A C 1
ATOM 802 O O . ALA A 1 102 ? -4.871 19.094 9.445 1 98.44 102 ALA A O 1
ATOM 803 N N . ASN A 1 103 ? -7.051 19.156 9.938 1 98.62 103 ASN A N 1
ATOM 804 C CA . ASN A 1 103 ? -6.906 18.5 11.227 1 98.62 103 ASN A CA 1
ATOM 805 C C . ASN A 1 103 ? -7.434 17.062 11.18 1 98.62 103 ASN A C 1
ATOM 807 O O . ASN A 1 103 ? -7.836 16.516 12.203 1 98.62 103 ASN A O 1
ATOM 811 N N . LEU A 1 104 ? -7.5 16.516 9.922 1 98 104 LEU A N 1
ATOM 812 C CA . LEU A 1 104 ? -7.863 15.109 9.789 1 98 104 LEU A CA 1
ATOM 813 C C . LEU A 1 104 ? -6.973 14.227 10.656 1 98 104 LEU A C 1
ATOM 815 O O . LEU A 1 104 ? -5.77 14.477 10.766 1 98 104 LEU A O 1
ATOM 819 N N . GLU A 1 105 ? -7.594 13.219 11.289 1 97.12 105 GLU A N 1
ATOM 820 C CA . GLU A 1 105 ? -6.844 12.258 12.086 1 97.12 105 GLU A CA 1
ATOM 821 C C . GLU A 1 105 ? -6.742 10.906 11.383 1 97.12 105 GLU A C 1
ATOM 823 O O . GLU A 1 105 ? -7.727 10.43 10.812 1 97.12 105 GLU A O 1
ATOM 828 N N . MET A 1 106 ? -5.539 10.414 11.305 1 93.75 106 MET A N 1
ATOM 829 C CA . MET A 1 106 ? -5.371 9.094 10.695 1 93.75 106 MET A CA 1
ATOM 830 C C . MET A 1 106 ? -5.602 7.992 11.727 1 93.75 106 MET A C 1
ATOM 832 O O . MET A 1 106 ? -5.836 8.273 12.898 1 93.75 106 MET A O 1
ATOM 836 N N . GLY A 1 107 ? -5.707 6.801 11.164 1 90.62 107 GLY A N 1
ATOM 837 C CA . GLY A 1 107 ? -5.816 5.656 12.055 1 90.62 107 GLY A CA 1
ATOM 838 C C . GLY A 1 107 ? -4.496 5.277 12.703 1 90.62 107 GLY A C 1
ATOM 839 O O . GLY A 1 107 ? -3.703 6.148 13.07 1 90.62 107 GLY A O 1
ATOM 840 N N . MET A 1 108 ? -4.32 4.082 13.008 1 83.81 108 MET A N 1
ATOM 841 C CA . MET A 1 108 ? -3.092 3.607 13.633 1 83.81 108 MET A CA 1
ATOM 842 C C . MET A 1 108 ? -2.344 2.652 12.711 1 83.81 108 MET A C 1
ATOM 844 O O . MET A 1 108 ? -2.477 1.434 12.828 1 83.81 108 MET A O 1
ATOM 848 N N . PRO A 1 109 ? -1.706 3.281 11.742 1 75.12 109 PRO A N 1
ATOM 849 C CA . PRO A 1 109 ? -0.892 2.41 10.891 1 75.12 109 PRO A CA 1
ATOM 850 C C . PRO A 1 109 ? 0.266 1.763 11.648 1 75.12 109 PRO A C 1
ATOM 852 O O . PRO A 1 109 ? 0.574 2.164 12.773 1 75.12 109 PRO A O 1
ATOM 855 N N . ASP A 1 110 ? 0.802 0.758 11.07 1 66.88 110 ASP A N 1
ATOM 856 C CA . ASP A 1 110 ? 1.928 0.07 11.695 1 66.88 110 ASP A CA 1
ATOM 857 C C . ASP A 1 110 ? 3.119 1.009 11.867 1 66.88 110 ASP A C 1
ATOM 859 O O . ASP A 1 110 ? 3.549 1.655 10.906 1 66.88 110 ASP A O 1
ATOM 863 N N . GLY A 1 111 ? 3.533 1.233 13.062 1 66.94 111 GLY A N 1
ATOM 864 C CA . GLY A 1 111 ? 4.75 1.985 13.328 1 66.94 111 GLY A CA 1
ATOM 865 C C . GLY A 1 111 ? 4.488 3.428 13.719 1 66.94 111 GLY A C 1
ATOM 866 O O . GLY A 1 111 ? 5.414 4.16 14.07 1 66.94 111 GLY A O 1
ATOM 867 N N . LEU A 1 112 ? 3.24 3.844 13.531 1 75.5 112 LEU A N 1
ATOM 868 C CA . LEU A 1 112 ? 2.914 5.211 13.922 1 75.5 112 LEU A CA 1
ATOM 869 C C . LEU A 1 112 ? 1.733 5.23 14.891 1 75.5 112 LEU A C 1
ATOM 871 O O . LEU A 1 112 ? 0.855 4.367 14.82 1 75.5 112 LEU A O 1
ATOM 875 N N . PRO A 1 113 ? 1.81 6.18 15.742 1 84.56 113 PRO A N 1
ATOM 876 C CA . PRO A 1 113 ? 0.659 6.309 16.641 1 84.56 113 PRO A CA 1
ATOM 877 C C . PRO A 1 113 ? -0.615 6.727 15.906 1 84.56 113 PRO A C 1
ATOM 879 O O . PRO A 1 113 ? -0.545 7.316 14.828 1 84.56 113 PRO A O 1
ATOM 882 N N . GLY A 1 114 ? -1.728 6.398 16.531 1 90.5 114 GLY A N 1
ATOM 883 C CA . GLY A 1 114 ? -3.004 6.848 16 1 90.5 114 GLY A CA 1
ATOM 884 C C . GLY A 1 114 ? -3.279 8.312 16.266 1 90.5 114 GLY A C 1
ATOM 885 O O . GLY A 1 114 ? -2.52 8.977 16.984 1 90.5 114 GLY A O 1
ATOM 886 N N . ARG A 1 115 ? -4.289 8.891 15.484 1 95.25 115 ARG A N 1
ATOM 887 C CA . ARG A 1 115 ? -4.832 10.234 15.664 1 95.25 115 ARG A CA 1
ATOM 888 C C . ARG A 1 115 ? -3.803 11.289 15.281 1 95.25 115 ARG A C 1
ATOM 890 O O . ARG A 1 115 ? -3.906 12.445 15.711 1 95.25 115 ARG A O 1
ATOM 897 N N . CYS A 1 116 ? -2.801 10.875 14.5 1 96.38 116 CYS A N 1
ATOM 898 C CA . CYS A 1 116 ? -1.886 11.875 13.961 1 96.38 116 CYS A CA 1
ATOM 899 C C . CYS A 1 116 ? -2.584 12.75 12.93 1 96.38 116 CYS A C 1
ATOM 901 O O . CYS A 1 116 ? -3.395 12.266 12.141 1 96.38 116 CYS A O 1
ATOM 903 N N . THR A 1 117 ? -2.268 14.023 13.031 1 98.12 117 THR A N 1
ATOM 904 C CA . THR A 1 117 ? -2.723 14.961 12.016 1 98.12 117 THR A CA 1
ATOM 905 C C . THR A 1 117 ? -1.635 15.195 10.969 1 98.12 117 THR A C 1
ATOM 907 O O . THR A 1 117 ? -0.48 14.812 11.172 1 98.12 117 THR A O 1
ATOM 910 N N . PRO A 1 118 ? -2.037 15.812 9.789 1 98.44 118 PRO A N 1
ATOM 911 C CA . PRO A 1 118 ? -1.001 16.156 8.812 1 98.44 118 PRO A CA 1
ATOM 912 C C . PRO A 1 118 ? 0.118 17 9.406 1 98.44 118 PRO A C 1
ATOM 914 O O . PRO A 1 118 ? 1.283 16.844 9.031 1 98.44 118 PRO A O 1
ATOM 917 N N . LEU A 1 119 ? -0.188 17.781 10.398 1 98.69 119 LEU A N 1
ATOM 918 C CA . LEU A 1 119 ? 0.827 18.625 11.023 1 98.69 119 LEU A CA 1
ATOM 919 C C . LEU A 1 119 ? 1.846 17.781 11.781 1 98.69 119 LEU A C 1
ATOM 921 O O . LEU A 1 119 ? 3.043 18.078 11.758 1 98.69 119 LEU A O 1
ATOM 925 N N . HIS A 1 120 ? 1.364 16.75 12.492 1 97.62 120 HIS A N 1
ATOM 926 C CA . HIS A 1 120 ? 2.295 15.828 13.117 1 97.62 120 HIS A CA 1
ATOM 927 C C . HIS A 1 120 ? 3.305 15.289 12.109 1 97.62 120 HIS A C 1
ATOM 929 O O . HIS A 1 120 ? 4.504 15.242 12.391 1 97.62 120 HIS A O 1
ATOM 935 N N . LEU A 1 121 ? 2.779 14.922 10.977 1 96.75 121 LEU A N 1
ATOM 936 C CA . LEU A 1 121 ? 3.607 14.281 9.961 1 96.75 121 LEU A CA 1
ATOM 937 C C . LEU A 1 121 ? 4.559 15.289 9.32 1 96.75 121 LEU A C 1
ATOM 939 O O . LEU A 1 121 ? 5.707 14.961 9.016 1 96.75 121 LEU A O 1
ATOM 943 N N . ALA A 1 122 ? 4.09 16.484 9.031 1 98.06 122 ALA A N 1
ATOM 944 C CA . ALA A 1 122 ? 4.961 17.547 8.523 1 98.06 122 ALA A CA 1
ATOM 945 C C . ALA A 1 122 ? 6.098 17.828 9.5 1 98.06 122 ALA A C 1
ATOM 947 O O . ALA A 1 122 ? 7.246 18.031 9.086 1 98.06 122 ALA A O 1
ATOM 948 N N . ALA A 1 123 ? 5.781 17.828 10.805 1 96.81 123 ALA A N 1
ATOM 949 C CA . ALA A 1 123 ? 6.777 18.047 11.852 1 96.81 123 ALA A CA 1
ATOM 950 C C . ALA A 1 123 ? 7.785 16.891 11.898 1 96.81 123 ALA A C 1
ATOM 952 O O . ALA A 1 123 ? 8.992 17.125 12.023 1 96.81 123 ALA A O 1
ATOM 953 N N . HIS A 1 124 ? 7.27 15.781 11.797 1 93.44 124 HIS A N 1
ATOM 954 C CA . HIS A 1 124 ? 8.109 14.586 11.797 1 93.44 124 HIS A CA 1
ATOM 955 C C . HIS A 1 124 ? 9.086 14.602 10.625 1 93.44 124 HIS A C 1
ATOM 957 O O . HIS A 1 124 ? 10.266 14.273 10.789 1 93.44 124 HIS A O 1
ATOM 963 N N . ARG A 1 125 ? 8.609 14.961 9.492 1 94.38 125 ARG A N 1
ATOM 964 C CA . ARG A 1 125 ? 9.422 14.984 8.281 1 94.38 125 ARG A CA 1
ATOM 965 C C . ARG A 1 125 ? 10.375 16.172 8.289 1 94.38 125 ARG A C 1
ATOM 967 O O . ARG A 1 125 ? 11.43 16.141 7.652 1 94.38 125 ARG A O 1
ATOM 974 N N . GLY A 1 126 ? 10.023 17.172 8.922 1 96.25 126 GLY A N 1
ATOM 975 C CA . GLY A 1 126 ? 10.797 18.406 8.93 1 96.25 126 GLY A CA 1
ATOM 976 C C . GLY A 1 126 ? 10.5 19.312 7.742 1 96.25 126 GLY A C 1
ATOM 977 O O . GLY A 1 126 ? 11.375 20.031 7.273 1 96.25 126 GLY A O 1
ATOM 978 N N . ASP A 1 127 ? 9.352 19.188 7.203 1 97.12 127 ASP A N 1
ATOM 979 C CA . ASP A 1 127 ? 8.984 19.953 6.02 1 97.12 127 ASP A CA 1
ATOM 980 C C . ASP A 1 127 ? 8.375 21.297 6.41 1 97.12 127 ASP A C 1
ATOM 982 O O . ASP A 1 127 ? 7.16 21.406 6.605 1 97.12 127 ASP A O 1
ATOM 986 N N . VAL A 1 128 ? 9.164 22.328 6.352 1 97.19 128 VAL A N 1
ATOM 987 C CA . VAL A 1 128 ? 8.75 23.656 6.789 1 97.19 128 VAL A CA 1
ATOM 988 C C . VAL A 1 128 ? 7.676 24.203 5.848 1 97.19 128 VAL A C 1
ATOM 990 O O . VAL A 1 128 ? 6.723 24.844 6.289 1 97.19 128 VAL A O 1
ATOM 993 N N . SER A 1 129 ? 7.836 23.953 4.578 1 98 129 SER A N 1
ATOM 994 C CA . SER A 1 129 ? 6.918 24.484 3.57 1 98 129 SER A CA 1
ATOM 995 C C . SER A 1 129 ? 5.508 23.938 3.775 1 98 129 SER A C 1
ATOM 997 O O . SER A 1 129 ? 4.543 24.703 3.795 1 98 129 SER A O 1
ATOM 999 N N . ILE A 1 130 ? 5.355 22.656 3.943 1 98.5 130 ILE A N 1
ATOM 1000 C CA . ILE A 1 130 ? 4.051 22.031 4.148 1 98.5 130 ILE A CA 1
ATOM 1001 C C . ILE A 1 130 ? 3.506 22.422 5.523 1 98.5 130 ILE A C 1
ATOM 1003 O O . ILE A 1 130 ? 2.305 22.641 5.68 1 98.5 130 ILE A O 1
ATOM 1007 N N . LEU A 1 131 ? 4.375 22.516 6.48 1 98.44 131 LEU A N 1
ATOM 1008 C CA . LEU A 1 131 ? 3.953 22.922 7.812 1 98.44 131 LEU A CA 1
ATOM 1009 C C . LEU A 1 131 ? 3.293 24.297 7.77 1 98.44 131 LEU A C 1
ATOM 1011 O O . LEU A 1 131 ? 2.225 24.5 8.352 1 98.44 131 LEU A O 1
ATOM 1015 N N . GLN A 1 132 ? 3.906 25.25 7.105 1 97.94 132 GLN A N 1
ATOM 1016 C CA . GLN A 1 132 ? 3.373 26.594 6.988 1 97.94 132 GLN A CA 1
ATOM 1017 C C . GLN A 1 132 ? 2.016 26.594 6.293 1 97.94 132 GLN A C 1
ATOM 1019 O O . GLN A 1 132 ? 1.096 27.297 6.711 1 97.94 132 GLN A O 1
ATOM 1024 N N . LEU A 1 133 ? 1.896 25.812 5.234 1 98.12 133 LEU A N 1
ATOM 1025 C CA . LEU A 1 133 ? 0.633 25.688 4.516 1 98.12 133 LEU A CA 1
ATOM 1026 C C . LEU A 1 133 ? -0.472 25.188 5.441 1 98.12 133 LEU A C 1
ATOM 1028 O O . LEU A 1 133 ? -1.587 25.703 5.422 1 98.12 133 LEU A O 1
ATOM 1032 N N . LEU A 1 134 ? -0.144 24.172 6.23 1 98.75 134 LEU A N 1
ATOM 1033 C CA . LEU A 1 134 ? -1.124 23.578 7.133 1 98.75 134 LEU A CA 1
ATOM 1034 C C . LEU A 1 134 ? -1.56 24.578 8.195 1 98.75 134 LEU A C 1
ATOM 1036 O O . LEU A 1 134 ? -2.756 24.734 8.453 1 98.75 134 LEU A O 1
ATOM 1040 N N . VAL A 1 135 ? -0.667 25.328 8.812 1 98.19 135 VAL A N 1
ATOM 1041 C CA . VAL A 1 135 ? -0.962 26.281 9.867 1 98.19 135 VAL A CA 1
ATOM 1042 C C . VAL A 1 135 ? -1.804 27.422 9.305 1 98.19 135 VAL A C 1
ATOM 1044 O O . VAL A 1 135 ? -2.777 27.859 9.93 1 98.19 135 VAL A O 1
ATOM 1047 N N . GLN A 1 136 ? -1.455 27.891 8.117 1 97.31 136 GLN A N 1
ATOM 1048 C CA . GLN A 1 136 ? -2.184 28.969 7.469 1 97.31 136 GLN A CA 1
ATOM 1049 C C . GLN A 1 136 ? -3.617 28.562 7.148 1 97.31 136 GLN A C 1
ATOM 1051 O O . GLN A 1 136 ? -4.492 29.406 6.973 1 97.31 136 GLN A O 1
ATOM 1056 N N . ASN A 1 137 ? -3.848 27.266 7.121 1 97.88 137 ASN A N 1
ATOM 1057 C CA . ASN A 1 137 ? -5.18 26.781 6.781 1 97.88 137 ASN A CA 1
ATOM 1058 C C . ASN A 1 137 ? -5.879 26.156 7.988 1 97.88 137 ASN A C 1
ATOM 1060 O O . ASN A 1 137 ? -6.75 25.297 7.832 1 97.88 137 ASN A O 1
ATOM 1064 N N . GLY A 1 138 ? -5.426 26.5 9.203 1 97.62 138 GLY A N 1
ATOM 1065 C CA . GLY A 1 138 ? -6.211 26.219 10.398 1 97.62 138 GLY A CA 1
ATOM 1066 C C . GLY A 1 138 ? -5.762 24.984 11.141 1 97.62 138 GLY A C 1
ATOM 1067 O O . GLY A 1 138 ? -6.473 24.484 12.016 1 97.62 138 GLY A O 1
ATOM 1068 N N . ALA A 1 139 ? -4.57 24.406 10.812 1 98.62 139 ALA A N 1
ATOM 1069 C CA . ALA A 1 139 ? -4.07 23.266 11.57 1 98.62 139 ALA A CA 1
ATOM 1070 C C . ALA A 1 139 ? -3.861 23.641 13.039 1 98.62 139 ALA A C 1
ATOM 1072 O O . ALA A 1 139 ? -3.355 24.719 13.352 1 98.62 139 ALA A O 1
ATOM 1073 N N . LEU A 1 140 ? -4.281 22.797 13.977 1 98.25 140 LEU A N 1
ATOM 1074 C CA . LEU A 1 140 ? -4.105 23 15.406 1 98.25 140 LEU A CA 1
ATOM 1075 C C . LEU A 1 140 ? -2.695 22.625 15.844 1 98.25 140 LEU A C 1
ATOM 1077 O O . LEU A 1 140 ? -2.273 21.484 15.672 1 98.25 140 LEU A O 1
ATOM 1081 N N . LEU A 1 141 ? -1.995 23.484 16.391 1 98.06 141 LEU A N 1
ATOM 1082 C CA . LEU A 1 141 ? -0.571 23.375 16.688 1 98.06 141 LEU A CA 1
ATOM 1083 C C . LEU A 1 141 ? -0.323 22.359 17.797 1 98.06 141 LEU A C 1
ATOM 1085 O O . LEU A 1 141 ? 0.724 21.703 17.828 1 98.06 141 LEU A O 1
ATOM 1089 N N . ASP A 1 142 ? -1.335 22.219 18.734 1 97.44 142 ASP A N 1
ATOM 1090 C CA . ASP A 1 142 ? -1.059 21.438 19.922 1 97.44 142 ASP A CA 1
ATOM 1091 C C . ASP A 1 142 ? -1.963 20.203 20 1 97.44 142 ASP A C 1
ATOM 1093 O O . ASP A 1 142 ? -2.256 19.703 21.078 1 97.44 142 ASP A O 1
ATOM 1097 N N . LYS A 1 143 ? -2.471 19.844 18.797 1 97.38 143 LYS A N 1
ATOM 1098 C CA . LYS A 1 143 ? -3.242 18.609 18.781 1 97.38 143 LYS A CA 1
ATOM 1099 C C . LYS A 1 143 ? -2.391 17.422 19.234 1 97.38 143 LYS A C 1
ATOM 1101 O O . LYS A 1 143 ? -1.227 17.312 18.844 1 97.38 143 LYS A O 1
ATOM 1106 N N . GLN A 1 144 ? -3.012 16.562 20.047 1 95.88 144 GLN A N 1
ATOM 1107 C CA . GLN A 1 144 ? -2.277 15.414 20.547 1 95.88 144 GLN A CA 1
ATOM 1108 C C . GLN A 1 144 ? -2.701 14.133 19.828 1 95.88 144 GLN A C 1
ATOM 1110 O O . GLN A 1 144 ? -3.883 13.938 19.547 1 95.88 144 GLN A O 1
ATOM 1115 N N . ASP A 1 145 ? -1.666 13.312 19.516 1 94 145 ASP A N 1
ATOM 1116 C CA . ASP A 1 145 ? -1.977 11.984 18.984 1 94 145 ASP A CA 1
ATOM 1117 C C . ASP A 1 145 ? -2.426 11.039 20.094 1 94 145 ASP A C 1
ATOM 1119 O O . ASP A 1 145 ? -2.756 11.477 21.203 1 94 145 ASP A O 1
ATOM 1123 N N . ASP A 1 146 ? -2.555 9.766 19.766 1 93.88 146 ASP A N 1
ATOM 1124 C CA . ASP A 1 146 ? -3.082 8.797 20.719 1 93.88 146 ASP A CA 1
ATOM 1125 C C . ASP A 1 146 ? -2.096 8.555 21.859 1 93.88 146 ASP A C 1
ATOM 1127 O O . ASP A 1 146 ? -2.457 7.98 22.891 1 93.88 146 ASP A O 1
ATOM 1131 N N . THR A 1 147 ? -0.858 9.039 21.75 1 91.94 147 THR A N 1
ATOM 1132 C CA . THR A 1 147 ? 0.142 8.898 22.797 1 91.94 147 THR A CA 1
ATOM 1133 C C . THR A 1 147 ? 0.385 10.234 23.5 1 91.94 147 THR A C 1
ATOM 1135 O O . THR A 1 147 ? 1.402 10.414 24.172 1 91.94 147 THR A O 1
ATOM 1138 N N . ASN A 1 148 ? -0.455 11.188 23.188 1 93.69 148 ASN A N 1
ATOM 1139 C CA . ASN A 1 148 ? -0.438 12.508 23.812 1 93.69 148 ASN A CA 1
ATOM 1140 C C . ASN A 1 148 ? 0.773 13.32 23.375 1 93.69 148 ASN A C 1
ATOM 1142 O O . ASN A 1 148 ? 1.293 14.141 24.141 1 93.69 148 ASN A O 1
ATOM 1146 N N . CYS A 1 149 ? 1.216 13.023 22.203 1 93.12 149 CYS A N 1
ATOM 1147 C CA . CYS A 1 149 ? 2.34 13.773 21.656 1 93.12 149 CYS A CA 1
ATOM 1148 C C . CYS A 1 149 ? 1.862 14.828 20.672 1 93.12 149 CYS A C 1
ATOM 1150 O O . CYS A 1 149 ? 0.941 14.578 19.891 1 93.12 149 CYS A O 1
ATOM 1152 N N . THR A 1 150 ? 2.525 15.977 20.797 1 96.06 150 THR A N 1
ATOM 1153 C CA . THR A 1 150 ? 2.18 17.094 19.922 1 96.06 150 THR A CA 1
ATOM 1154 C C . THR A 1 150 ? 3.109 17.141 18.703 1 96.06 150 THR A C 1
ATOM 1156 O O . THR A 1 150 ? 4.133 16.453 18.672 1 96.06 150 THR A O 1
ATOM 1159 N N . PRO A 1 151 ? 2.73 17.984 17.656 1 97.19 151 PRO A N 1
ATOM 1160 C CA . PRO A 1 151 ? 3.645 18.156 16.516 1 97.19 151 PRO A CA 1
ATOM 1161 C C . PRO A 1 151 ? 5.023 18.656 16.953 1 97.19 151 PRO A C 1
ATOM 1163 O O . PRO A 1 151 ? 6.039 18.203 16.422 1 97.19 151 PRO A O 1
ATOM 1166 N N . LEU A 1 152 ? 5.062 19.453 17.969 1 95 152 LEU A N 1
ATOM 1167 C CA . LEU A 1 152 ? 6.344 19.938 18.469 1 95 152 LEU A CA 1
ATOM 1168 C C . LEU A 1 152 ? 7.195 18.797 18.984 1 95 152 LEU A C 1
ATOM 1170 O O . LEU A 1 152 ? 8.398 18.75 18.734 1 95 152 LEU A O 1
ATOM 1174 N N . TYR A 1 153 ? 6.527 17.938 19.688 1 91.31 153 TYR A N 1
ATOM 1175 C CA . TYR A 1 153 ? 7.238 16.766 20.188 1 91.31 153 TYR A CA 1
ATOM 1176 C C . TYR A 1 153 ? 7.918 16.016 19.047 1 91.31 153 TYR A C 1
ATOM 1178 O O . TYR A 1 153 ? 9.086 15.648 19.141 1 91.31 153 TYR A O 1
ATOM 1186 N N . TYR A 1 154 ? 7.211 15.82 17.922 1 92.44 154 TYR A N 1
ATOM 1187 C CA . TYR A 1 154 ? 7.742 15.109 16.781 1 92.44 154 TYR A CA 1
ATOM 1188 C C . TYR A 1 154 ? 8.945 15.836 16.188 1 92.44 154 TYR A C 1
ATOM 1190 O O . TYR A 1 154 ? 9.961 15.211 15.859 1 92.44 154 TYR A O 1
ATOM 1198 N N . ALA A 1 155 ? 8.852 17.094 16.031 1 94.12 155 ALA A N 1
ATOM 1199 C CA . ALA A 1 155 ? 9.938 17.906 15.484 1 94.12 155 ALA A CA 1
ATOM 1200 C C . ALA A 1 155 ? 11.195 17.797 16.359 1 94.12 155 ALA A C 1
ATOM 1202 O O . ALA A 1 155 ? 12.297 17.594 15.836 1 94.12 155 ALA A O 1
ATOM 1203 N N . LEU A 1 156 ? 10.984 17.844 17.672 1 90.06 156 LEU A N 1
ATOM 1204 C CA . LEU A 1 156 ? 12.102 17.781 18.609 1 90.06 156 LEU A CA 1
ATOM 1205 C C . LEU A 1 156 ? 12.742 16.406 18.625 1 90.06 156 LEU A C 1
ATOM 1207 O O . LEU A 1 156 ? 13.969 16.281 18.609 1 90.06 156 LEU A O 1
ATOM 1211 N N . ARG A 1 157 ? 11.938 15.508 18.625 1 86.75 157 ARG A N 1
ATOM 1212 C CA . ARG A 1 157 ? 12.422 14.133 18.672 1 86.75 157 ARG A CA 1
ATOM 1213 C C . ARG A 1 157 ? 13.25 13.797 17.438 1 86.75 157 ARG A C 1
ATOM 1215 O O . ARG A 1 157 ? 14.234 13.062 17.531 1 86.75 157 ARG A O 1
ATOM 1222 N N . ARG A 1 158 ? 12.859 14.352 16.312 1 91.62 158 ARG A N 1
ATOM 1223 C CA . ARG A 1 158 ? 13.539 14.07 15.047 1 91.62 158 ARG A CA 1
ATOM 1224 C C . ARG A 1 158 ? 14.672 15.055 14.805 1 91.62 158 ARG A C 1
ATOM 1226 O O . ARG A 1 158 ? 15.383 14.953 13.805 1 91.62 158 ARG A O 1
ATOM 1233 N N . GLY A 1 159 ? 14.797 16.016 15.648 1 87.75 159 GLY A N 1
ATOM 1234 C CA . GLY A 1 159 ? 15.844 17.016 15.5 1 87.75 159 GLY A CA 1
ATOM 1235 C C . GLY A 1 159 ? 15.562 18 14.383 1 87.75 159 GLY A C 1
ATOM 1236 O O . GLY A 1 159 ? 16.5 18.531 13.781 1 87.75 159 GLY A O 1
ATOM 1237 N N . ASN A 1 160 ? 14.414 18.125 14.031 1 92.69 160 ASN A N 1
ATOM 1238 C CA . ASN A 1 160 ? 14.031 19.094 13.008 1 92.69 160 ASN A CA 1
ATOM 1239 C C . ASN A 1 160 ? 13.953 20.5 13.57 1 92.69 160 ASN A C 1
ATOM 1241 O O . ASN A 1 160 ? 12.859 21 13.852 1 92.69 160 ASN A O 1
ATOM 1245 N N . THR A 1 161 ? 15.055 21.094 13.641 1 91.06 161 THR A N 1
ATOM 1246 C CA . THR A 1 161 ? 15.227 22.359 14.359 1 91.06 161 THR A CA 1
ATOM 1247 C C . THR A 1 161 ? 14.406 23.469 13.703 1 91.06 161 THR A C 1
ATOM 1249 O O . THR A 1 161 ? 13.734 24.234 14.391 1 91.06 161 THR A O 1
ATOM 1252 N N . LEU A 1 162 ? 14.477 23.609 12.414 1 93.31 162 LEU A N 1
ATOM 1253 C CA . LEU A 1 162 ? 13.781 24.688 11.719 1 93.31 162 LEU A CA 1
ATOM 1254 C C . LEU A 1 162 ? 12.273 24.562 11.914 1 93.31 162 LEU A C 1
ATOM 1256 O O . LEU A 1 162 ? 11.586 25.562 12.141 1 93.31 162 LEU A O 1
ATOM 1260 N N . VAL A 1 163 ? 11.805 23.344 11.844 1 95.69 163 VAL A N 1
ATOM 1261 C CA . VAL A 1 163 ? 10.375 23.094 12.031 1 95.69 163 VAL A CA 1
ATOM 1262 C C . VAL A 1 163 ?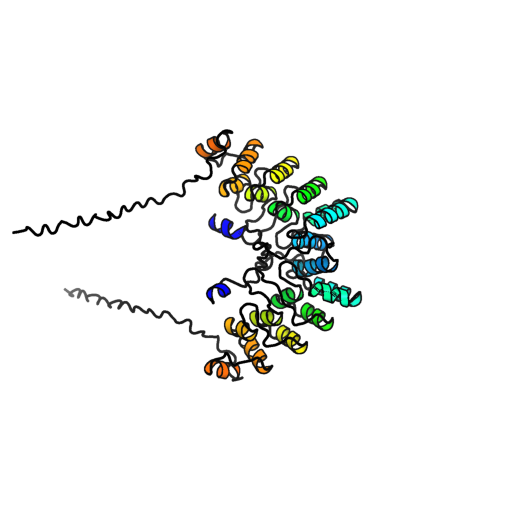 9.984 23.406 13.469 1 95.69 163 VAL A C 1
ATOM 1264 O O . VAL A 1 163 ? 8.922 23.984 13.727 1 95.69 163 VAL A O 1
ATOM 1267 N N . ALA A 1 164 ? 10.789 23 14.391 1 94.38 164 ALA A N 1
ATOM 1268 C CA . ALA A 1 164 ? 10.531 23.281 15.797 1 94.38 164 ALA A CA 1
ATOM 1269 C C . ALA A 1 164 ? 10.477 24.781 16.047 1 94.38 164 ALA A C 1
ATOM 1271 O O . ALA A 1 164 ? 9.56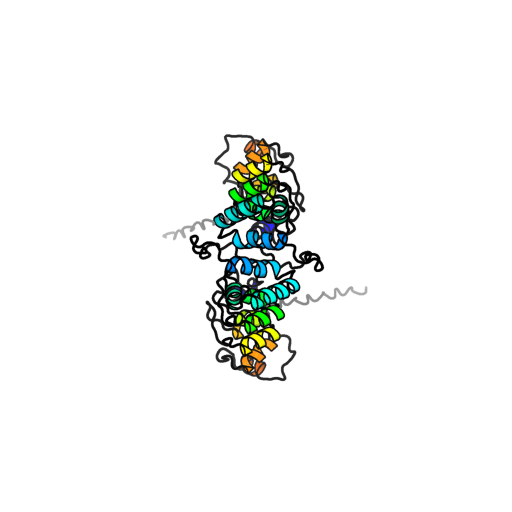2 25.266 16.719 1 94.38 164 ALA A O 1
ATOM 1272 N N . LYS A 1 165 ? 11.383 25.516 15.523 1 93.12 165 LYS A N 1
ATOM 1273 C CA . LYS A 1 165 ? 11.406 26.969 15.672 1 93.12 165 LYS A CA 1
ATOM 1274 C C . LYS A 1 165 ? 10.148 27.594 15.094 1 93.12 165 LYS A C 1
ATOM 1276 O O . LYS A 1 165 ? 9.57 28.516 15.695 1 93.12 165 LYS A O 1
ATOM 1281 N N . LYS A 1 166 ? 9.719 27.109 13.938 1 94.75 166 LYS A N 1
ATOM 1282 C CA . LYS A 1 166 ? 8.516 27.641 13.305 1 94.75 166 LYS A CA 1
ATOM 1283 C C . LYS A 1 166 ? 7.277 27.359 14.148 1 94.75 166 LYS A C 1
ATOM 1285 O O . LYS A 1 166 ? 6.418 28.234 14.305 1 94.75 166 LYS A O 1
ATOM 1290 N N . LEU A 1 167 ? 7.188 26.125 14.68 1 96.5 167 LEU A N 1
ATOM 1291 C CA . LEU A 1 167 ? 6.055 25.781 15.531 1 96.5 167 LEU A CA 1
ATOM 1292 C C . LEU A 1 167 ? 6 26.672 16.766 1 96.5 167 LEU A C 1
ATOM 1294 O O . LEU A 1 167 ? 4.93 27.156 17.125 1 96.5 167 LEU A O 1
ATOM 1298 N N . LEU A 1 168 ? 7.086 26.953 17.344 1 93.5 168 LEU A N 1
ATOM 1299 C CA . LEU A 1 168 ? 7.152 27.812 18.516 1 93.5 168 LEU A CA 1
ATOM 1300 C C . LEU A 1 168 ? 6.809 29.25 18.156 1 93.5 168 LEU A C 1
ATOM 1302 O O . LEU A 1 168 ? 6.113 29.938 18.906 1 93.5 168 LEU A O 1
ATOM 1306 N N . LYS A 1 169 ? 7.289 29.656 17 1 92.19 169 LYS A N 1
ATOM 1307 C CA . LYS A 1 169 ? 6.973 31 16.531 1 92.19 169 LYS A CA 1
ATOM 1308 C C . LYS A 1 169 ? 5.473 31.156 16.297 1 92.19 169 LYS A C 1
ATOM 1310 O O . LYS A 1 169 ? 4.918 32.25 16.531 1 92.19 169 LYS A O 1
ATOM 1315 N N . TYR A 1 170 ? 4.797 30.125 15.859 1 95.5 170 TYR A N 1
ATOM 1316 C CA . TYR A 1 170 ? 3.363 30.172 15.586 1 95.5 170 TYR A CA 1
ATOM 1317 C C . TYR A 1 170 ? 2.562 30.047 16.875 1 95.5 170 TYR A C 1
ATOM 1319 O O . TYR A 1 170 ? 1.34 30.203 16.875 1 95.5 170 TYR A O 1
ATOM 1327 N N . GLY A 1 171 ? 3.25 29.703 18.031 1 94 171 GLY A N 1
ATOM 1328 C CA . GLY A 1 171 ? 2.568 29.734 19.312 1 94 171 GLY A CA 1
ATOM 1329 C C . GLY A 1 171 ? 2.342 28.344 19.906 1 94 171 GLY A C 1
ATOM 1330 O O . GLY A 1 171 ? 1.478 28.156 20.75 1 94 171 GLY A O 1
ATOM 1331 N N . ALA A 1 172 ? 3.045 27.344 19.328 1 95.56 172 ALA A N 1
ATOM 1332 C CA . ALA A 1 172 ? 2.922 26.016 19.906 1 95.56 172 ALA A CA 1
ATOM 1333 C C . ALA A 1 172 ? 3.287 26.031 21.391 1 95.56 172 ALA A C 1
ATOM 1335 O O . ALA A 1 172 ? 4.164 26.797 21.812 1 95.56 172 ALA A O 1
ATOM 1336 N N . ASP A 1 173 ? 2.6 25.188 22.203 1 91.31 173 ASP A N 1
ATOM 1337 C CA . ASP A 1 173 ? 2.822 25.109 23.641 1 91.31 173 ASP A CA 1
ATOM 1338 C C . ASP A 1 173 ? 4.227 24.594 23.953 1 91.31 173 ASP A C 1
ATOM 1340 O O . ASP A 1 173 ? 4.57 23.469 23.609 1 91.31 173 ASP A O 1
ATOM 1344 N N . SER A 1 174 ? 5.043 25.375 24.562 1 87.12 174 SER A N 1
ATOM 1345 C CA . SER A 1 174 ? 6.438 25.062 24.859 1 87.12 174 SER A CA 1
ATOM 1346 C C . SER A 1 174 ? 6.605 24.609 26.312 1 87.12 174 SER A C 1
ATOM 1348 O O . SER A 1 174 ? 7.727 24.516 26.812 1 87.12 174 SER A O 1
ATOM 1350 N N . SER A 1 175 ? 5.496 24.391 27 1 85.5 175 SER A N 1
ATOM 1351 C CA . SER A 1 175 ? 5.547 24.094 28.438 1 85.5 175 SER A CA 1
ATOM 1352 C C . SER A 1 175 ? 6.324 22.812 28.703 1 85.5 175 SER A C 1
ATOM 1354 O O . SER A 1 175 ? 6.891 22.641 29.797 1 85.5 175 SER A O 1
ATOM 1356 N N . GLY A 1 176 ? 6.363 21.922 27.703 1 80.81 176 GLY A N 1
ATOM 1357 C CA . GLY A 1 176 ? 7.086 20.672 27.891 1 80.81 176 GLY A CA 1
ATOM 1358 C C . GLY A 1 176 ? 8.57 20.797 27.625 1 80.81 176 GLY A C 1
ATOM 1359 O O . GLY A 1 176 ? 9.328 19.844 27.859 1 80.81 176 GLY A O 1
ATOM 1360 N N . LEU A 1 177 ? 9.008 21.906 27.297 1 82.88 177 LEU A N 1
ATOM 1361 C CA . LEU A 1 177 ? 10.414 22.125 26.984 1 82.88 177 LEU A CA 1
ATOM 1362 C C . LEU A 1 177 ? 11.188 22.562 28.219 1 82.88 177 LEU A C 1
ATOM 1364 O O . LEU A 1 177 ? 10.656 23.297 29.062 1 82.88 177 LEU A O 1
ATOM 1368 N N . SER A 1 178 ? 12.414 21.984 28.219 1 79.25 178 SER A N 1
ATOM 1369 C CA . SER A 1 178 ? 13.32 22.484 29.25 1 79.25 178 SER A CA 1
ATOM 1370 C C . SER A 1 178 ? 13.711 23.922 28.984 1 79.25 178 SER A C 1
ATOM 1372 O O . SER A 1 178 ? 13.445 24.469 27.906 1 79.25 178 SER A O 1
ATOM 1374 N N . ARG A 1 179 ? 14.281 24.469 30.047 1 80.12 179 ARG A N 1
ATOM 1375 C CA . ARG A 1 179 ? 14.758 25.844 29.906 1 80.12 179 ARG A CA 1
ATOM 1376 C C . ARG A 1 179 ? 15.82 25.938 28.812 1 80.12 179 ARG A C 1
ATOM 1378 O O . ARG A 1 179 ? 15.805 26.875 28.016 1 80.12 179 ARG A O 1
ATOM 1385 N N . GLU A 1 180 ? 16.75 24.969 28.734 1 77.81 180 GLU A N 1
ATOM 1386 C CA . GLU A 1 180 ? 17.797 24.938 27.719 1 77.81 180 GLU A CA 1
ATOM 1387 C C . GLU A 1 180 ? 17.219 24.828 26.312 1 77.81 180 GLU A C 1
ATOM 1389 O O . GLU A 1 180 ? 17.672 25.5 25.391 1 77.81 180 GLU A O 1
ATOM 1394 N N . GLU A 1 181 ? 16.188 24.016 26.219 1 79.62 181 GLU A N 1
ATOM 1395 C CA . GLU A 1 181 ? 15.539 23.828 24.922 1 79.62 181 GLU A CA 1
ATOM 1396 C C . GLU A 1 181 ? 14.812 25.094 24.484 1 79.62 181 GLU A C 1
ATOM 1398 O O . GLU A 1 181 ? 14.844 25.453 23.297 1 79.62 181 GLU A O 1
ATOM 1403 N N . ARG A 1 182 ? 14.203 25.719 25.406 1 78.62 182 ARG A N 1
ATOM 1404 C CA . ARG A 1 182 ? 13.469 26.938 25.094 1 78.62 182 ARG A CA 1
ATOM 1405 C C . ARG A 1 182 ? 14.414 28.031 24.609 1 78.62 182 ARG A C 1
ATOM 1407 O O . ARG A 1 182 ? 14.086 28.766 23.672 1 78.62 182 ARG A O 1
ATOM 1414 N N . LEU A 1 183 ? 15.547 28.125 25.281 1 75.88 183 LEU A N 1
ATOM 1415 C CA . LEU A 1 183 ? 16.531 29.125 24.875 1 75.88 183 LEU A CA 1
ATOM 1416 C C . LEU A 1 183 ? 17.109 28.797 23.5 1 75.88 183 LEU A C 1
ATOM 1418 O O . LEU A 1 183 ? 17.344 29.703 22.688 1 75.88 183 LEU A O 1
ATOM 1422 N N . TYR A 1 184 ? 17.297 27.562 23.328 1 75.75 184 TYR A N 1
ATOM 1423 C CA . TYR A 1 184 ? 17.859 27.109 22.047 1 75.75 184 TYR A CA 1
ATOM 1424 C C . TYR A 1 184 ? 16.906 27.406 20.891 1 75.75 184 TYR A C 1
ATOM 1426 O O . TYR A 1 184 ? 17.328 27.953 19.875 1 75.75 184 TYR A O 1
ATOM 1434 N N . TYR A 1 185 ? 15.703 27.203 21.062 1 77.75 185 TYR A N 1
ATOM 1435 C CA . TYR A 1 185 ? 14.766 27.281 19.938 1 77.75 185 TYR A CA 1
ATOM 1436 C C . TYR A 1 185 ? 14.234 28.703 19.797 1 77.75 185 TYR A C 1
ATOM 1438 O O . TYR A 1 185 ? 13.727 29.078 18.734 1 77.75 185 TYR A O 1
ATOM 1446 N N . LYS A 1 186 ? 14.32 29.5 20.875 1 69.44 186 LYS A N 1
ATOM 1447 C CA . LYS A 1 186 ? 13.93 30.906 20.766 1 69.44 186 LYS A CA 1
ATOM 1448 C C . LYS A 1 186 ? 15.062 31.734 20.172 1 69.44 186 LYS A C 1
ATOM 1450 O O . LYS A 1 186 ? 14.812 32.75 19.516 1 69.44 186 LYS A O 1
ATOM 1455 N N . ASP A 1 187 ? 16.359 31.266 20.5 1 60.06 187 ASP A N 1
ATOM 1456 C CA . ASP A 1 187 ? 17.5 32.031 20.031 1 60.06 187 ASP A CA 1
ATOM 1457 C C . ASP A 1 187 ? 17.703 31.875 18.531 1 60.06 187 ASP A C 1
ATOM 1459 O O . ASP A 1 187 ? 17.781 30.75 18.031 1 60.06 187 ASP A O 1
ATOM 1463 N N . GLU A 1 188 ? 17.234 32.781 17.703 1 54.97 188 GLU A N 1
ATOM 1464 C CA . GLU A 1 188 ? 17.422 32.844 16.266 1 54.97 188 GLU A CA 1
ATOM 1465 C C . GLU A 1 188 ? 18.844 32.5 15.867 1 54.97 188 GLU A C 1
ATOM 1467 O O . GLU A 1 188 ? 19.109 32.094 14.727 1 54.97 188 GLU A O 1
ATOM 1472 N N . THR A 1 189 ? 19.875 32.781 16.562 1 46.31 189 THR A N 1
ATOM 1473 C CA . THR A 1 189 ? 21.281 32.656 16.203 1 46.31 189 THR A CA 1
ATOM 1474 C C . THR A 1 189 ? 21.734 31.203 16.25 1 46.31 189 THR A C 1
ATOM 1476 O O . THR A 1 189 ? 22.844 30.891 15.805 1 46.31 189 THR A O 1
ATOM 1479 N N . TYR A 1 190 ? 21.125 30.375 16.984 1 44.5 190 TYR A N 1
ATOM 1480 C CA . TYR A 1 190 ? 21.641 29.016 17.156 1 44.5 190 TYR A CA 1
ATOM 1481 C C . TYR A 1 190 ? 21.344 28.156 15.93 1 44.5 190 TYR A C 1
ATOM 1483 O O . TYR A 1 190 ? 20.266 27.547 15.836 1 44.5 190 TYR A O 1
ATOM 1491 N N . GLN A 1 191 ? 21.359 28.672 14.789 1 44.34 191 GLN A N 1
ATOM 1492 C CA . GLN A 1 191 ? 21.094 27.781 13.648 1 44.34 191 GLN A CA 1
ATOM 1493 C C . GLN A 1 191 ? 21.766 26.438 13.836 1 44.34 191 GLN A C 1
ATOM 1495 O O . GLN A 1 191 ? 21.141 25.391 13.617 1 44.34 191 GLN A O 1
ATOM 1500 N N . ARG A 1 192 ? 23.188 26.406 13.5 1 38.25 192 ARG A N 1
ATOM 1501 C CA . ARG A 1 192 ? 24.031 25.328 12.969 1 38.25 192 ARG A CA 1
ATOM 1502 C C . ARG A 1 192 ? 24.312 24.266 14.039 1 38.25 192 ARG A C 1
ATOM 1504 O O . ARG A 1 192 ? 24.969 23.266 13.766 1 38.25 192 ARG A O 1
ATOM 1511 N N . ARG A 1 193 ? 24.297 24.578 15.328 1 37.81 193 ARG A N 1
ATOM 1512 C CA . ARG A 1 193 ? 25.047 23.625 16.141 1 37.81 193 ARG A CA 1
ATOM 1513 C C . ARG A 1 193 ? 24.266 22.344 16.391 1 37.81 193 ARG A C 1
ATOM 1515 O O . ARG A 1 193 ? 24.641 21.531 17.219 1 37.81 193 ARG A O 1
ATOM 1522 N N . SER A 1 194 ? 23.125 22.266 15.984 1 39 194 SER A N 1
ATOM 1523 C CA . SER A 1 194 ? 22.234 21.266 16.578 1 39 194 SER A CA 1
ATOM 1524 C C . SER A 1 194 ? 22.797 19.859 16.391 1 39 194 SER A C 1
ATOM 1526 O O . SER A 1 194 ? 22.125 18.875 16.734 1 39 194 SER A O 1
ATOM 1528 N N . ALA A 1 195 ? 23.578 19.547 15.445 1 35.84 195 ALA A N 1
ATOM 1529 C CA . ALA A 1 195 ? 23.797 18.109 15.328 1 35.84 195 ALA A CA 1
ATOM 1530 C C . ALA A 1 195 ? 24.422 17.531 16.594 1 35.84 195 ALA A C 1
ATOM 1532 O O . ALA A 1 195 ? 24.703 16.344 16.688 1 35.84 195 ALA A O 1
ATOM 1533 N N . LEU A 1 196 ? 24.906 18.406 17.422 1 32.06 196 LEU A N 1
ATOM 1534 C CA . LEU A 1 196 ? 25.719 17.828 18.469 1 32.06 196 LEU A CA 1
ATOM 1535 C C . LEU A 1 196 ? 24.828 17.219 19.562 1 32.06 196 LEU A C 1
ATOM 1537 O O . LEU A 1 196 ? 25.266 17.062 20.703 1 32.06 196 LEU A O 1
ATOM 1541 N N . LEU A 1 197 ? 23.516 16.938 19.375 1 33 197 LEU A N 1
ATOM 1542 C CA . LEU A 1 197 ? 22.906 16.234 20.484 1 33 197 LEU A CA 1
ATOM 1543 C C . LEU A 1 197 ? 23.891 15.211 21.078 1 33 197 LEU A C 1
ATOM 1545 O O . LEU A 1 197 ? 24.578 14.508 20.328 1 33 197 LEU A O 1
ATOM 1549 N N . CYS A 1 198 ? 24.188 15.406 22.344 1 31.38 198 CYS A N 1
ATOM 1550 C CA . CYS A 1 198 ? 24.984 14.664 23.312 1 31.38 198 CYS A CA 1
ATOM 1551 C C . CYS A 1 198 ? 24.594 13.188 23.312 1 31.38 198 CYS A C 1
ATOM 1553 O O . CYS A 1 198 ? 23.453 12.836 23.625 1 31.38 198 CYS A O 1
ATOM 1555 N N . ILE A 1 199 ? 24.797 12.453 22.203 1 31.5 199 ILE A N 1
ATOM 1556 C CA . ILE A 1 199 ? 24.875 11.023 22.5 1 31.5 199 ILE A CA 1
ATOM 1557 C C . ILE A 1 199 ? 25.609 10.812 23.812 1 31.5 199 ILE A C 1
ATOM 1559 O O . ILE A 1 199 ? 26.734 11.266 23.984 1 31.5 199 ILE A O 1
ATOM 1563 N N . PRO A 1 200 ? 24.75 10.703 24.891 1 30.41 200 PRO A N 1
ATOM 1564 C CA . PRO A 1 200 ? 25.5 10.344 26.094 1 30.41 200 PRO A CA 1
ATOM 1565 C C . PRO A 1 200 ? 26.641 9.375 25.812 1 30.41 200 PRO A C 1
ATOM 1567 O O . PRO A 1 200 ? 26.453 8.375 25.125 1 30.41 200 PRO A O 1
ATOM 1570 N N . VAL A 1 201 ? 27.734 9.969 25.422 1 28.64 201 VAL A N 1
ATOM 1571 C CA . VAL A 1 201 ? 28.953 9.18 25.5 1 28.64 201 VAL A CA 1
ATOM 1572 C C . VAL A 1 201 ? 29 8.414 26.812 1 28.64 201 VAL A C 1
ATOM 1574 O O . VAL A 1 201 ? 29.016 9.023 27.891 1 28.64 201 VAL A O 1
ATOM 1577 N N . ARG A 1 202 ? 28.094 7.281 26.859 1 27.88 202 ARG A N 1
ATOM 1578 C CA . ARG A 1 202 ? 28.547 6.41 27.938 1 27.88 202 ARG A CA 1
ATOM 1579 C C . ARG A 1 202 ? 30.078 6.395 28.031 1 27.88 202 ARG A C 1
ATOM 1581 O O . ARG A 1 202 ? 30.75 5.887 27.141 1 27.88 202 ARG A O 1
ATOM 1588 N N . THR A 1 203 ? 30.547 7.504 28.359 1 27.73 203 THR A N 1
ATOM 1589 C CA . THR A 1 203 ? 31.922 7.559 28.844 1 27.73 203 THR A CA 1
ATOM 1590 C C . THR A 1 203 ? 32.188 6.477 29.891 1 27.73 203 THR A C 1
ATOM 1592 O O . THR A 1 203 ? 31.812 6.637 31.047 1 27.73 203 THR A O 1
ATOM 1595 N N . GLY A 1 204 ? 31.297 5.355 29.906 1 27.77 204 GLY A N 1
ATOM 1596 C CA . GLY A 1 204 ? 32.062 4.402 30.688 1 27.77 204 GLY A CA 1
ATOM 1597 C C . GLY A 1 204 ? 33.531 4.332 30.281 1 27.77 204 GLY A C 1
ATOM 1598 O O . GLY A 1 204 ? 33.844 3.766 29.234 1 27.77 204 GLY A O 1
ATOM 1599 N N . SER A 1 205 ? 34.156 5.469 30.188 1 27.89 205 SER A N 1
ATOM 1600 C CA . SER A 1 205 ? 35.625 5.508 30.266 1 27.89 205 SER A CA 1
ATOM 1601 C C . SER A 1 205 ? 36.156 4.449 31.219 1 27.89 205 SER A C 1
ATOM 1603 O O . SER A 1 205 ? 36.125 4.633 32.438 1 27.89 205 SER A O 1
ATOM 1605 N N . GLN A 1 206 ? 35.406 3.262 31.359 1 26.27 206 GLN A N 1
ATOM 1606 C CA . GLN A 1 206 ? 36.406 2.383 31.953 1 26.27 206 GLN A CA 1
ATOM 1607 C C . GLN A 1 206 ? 37.75 2.486 31.203 1 26.27 206 GLN A C 1
ATOM 1609 O O . GLN A 1 206 ? 37.812 2.135 30.016 1 26.27 206 GLN A O 1
ATOM 1614 N N . LYS A 1 207 ? 38.375 3.621 31.375 1 27.7 207 LYS A N 1
ATOM 1615 C CA . LYS A 1 207 ? 39.812 3.664 31.297 1 27.7 207 LYS A CA 1
ATOM 1616 C C . LYS A 1 207 ? 40.438 2.303 31.625 1 27.7 207 LYS A C 1
ATOM 1618 O O . LYS A 1 207 ? 40.438 1.877 32.781 1 27.7 207 LYS A O 1
ATOM 1623 N N . ARG A 1 208 ? 39.875 1.289 30.938 1 24.38 208 ARG A N 1
ATOM 1624 C CA . ARG A 1 208 ? 40.812 0.184 31.141 1 24.38 208 ARG A CA 1
ATOM 1625 C C . ARG A 1 208 ? 42.25 0.637 30.938 1 24.38 208 ARG A C 1
ATOM 1627 O O . ARG A 1 208 ? 42.594 1.128 29.875 1 24.38 208 ARG A O 1
ATOM 1634 N N . LYS A 1 209 ? 42.688 1.231 32.031 1 27.31 209 LYS A N 1
ATOM 1635 C CA . LYS A 1 209 ? 44.156 1.341 32.25 1 27.31 209 LYS A CA 1
ATOM 1636 C C . LYS A 1 209 ? 44.906 0.283 31.453 1 27.31 209 LYS A C 1
ATOM 1638 O O . LYS A 1 209 ? 44.75 -0.915 31.703 1 27.31 209 LYS A O 1
ATOM 1643 N N . ILE A 1 210 ? 44.656 0.448 30.062 1 24.22 210 ILE A N 1
ATOM 1644 C CA . ILE A 1 210 ? 45.719 -0.319 29.453 1 24.22 210 ILE A CA 1
ATOM 1645 C C . ILE A 1 210 ? 47.031 -0.103 30.234 1 24.22 210 ILE A C 1
ATOM 1647 O O . ILE A 1 210 ? 47.5 1.022 30.328 1 24.22 210 ILE A O 1
ATOM 1651 N N . THR A 1 211 ? 46.875 -0.556 31.469 1 23.98 211 THR A N 1
ATOM 1652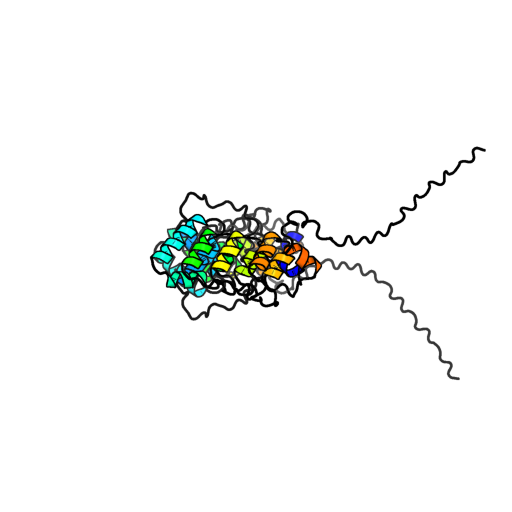 C CA . THR A 1 211 ? 48.125 -0.724 32.25 1 23.98 211 THR A CA 1
ATOM 1653 C C . THR A 1 211 ? 49.312 -0.949 31.297 1 23.98 211 THR A C 1
ATOM 1655 O O . THR A 1 211 ? 49.281 -1.86 30.469 1 23.98 211 THR A O 1
ATOM 1658 N N . SER A 1 212 ? 49.719 0.349 30.734 1 25.08 212 SER A N 1
ATOM 1659 C CA . SER A 1 212 ? 51.062 0.307 30.188 1 25.08 212 SER A CA 1
ATOM 1660 C C . SER A 1 212 ? 51.906 -0.77 30.875 1 25.08 212 SER A C 1
ATOM 1662 O O . SER A 1 212 ? 52.094 -0.741 32.094 1 25.08 212 SER A O 1
ATOM 1664 N N . LEU A 1 213 ? 51.344 -2.029 30.641 1 24.17 213 LEU A N 1
ATOM 1665 C CA . LEU A 1 213 ? 52.406 -2.994 30.969 1 24.17 213 LEU A CA 1
ATOM 1666 C C . LEU A 1 213 ? 53.781 -2.432 30.672 1 24.17 213 LEU A C 1
ATOM 1668 O O . LEU A 1 213 ? 54.094 -2.189 29.5 1 24.17 213 LEU A O 1
ATOM 1672 N N . SER A 1 214 ? 54.031 -1.216 31.453 1 24.02 214 SER A N 1
ATOM 1673 C CA . SER A 1 214 ? 55.438 -0.912 31.562 1 24.02 214 SER A CA 1
ATOM 1674 C C . SER A 1 214 ? 56.281 -2.166 31.391 1 24.02 214 SER A C 1
ATOM 1676 O O . SER A 1 214 ? 56.094 -3.156 32.094 1 24.02 214 SER A O 1
ATOM 1678 N N . GLN A 1 215 ? 56.375 -2.49 30.031 1 22.94 215 GLN A N 1
ATOM 1679 C CA . GLN A 1 215 ? 57.531 -3.33 29.781 1 22.94 215 GLN A CA 1
ATOM 1680 C C . GLN A 1 215 ? 58.656 -3.057 30.797 1 22.94 215 GLN A C 1
ATOM 1682 O O . GLN A 1 215 ? 59.188 -1.958 30.844 1 22.94 215 GLN A O 1
ATOM 1687 N N . LYS A 1 216 ? 58.188 -3.164 32.125 1 26.34 216 LYS A N 1
ATOM 1688 C CA . LYS A 1 216 ? 59.375 -3.301 32.938 1 26.34 216 LYS A CA 1
ATOM 1689 C C . LYS A 1 216 ? 60.5 -3.957 32.156 1 26.34 216 LYS A C 1
ATOM 1691 O O . LYS A 1 216 ? 60.344 -5.039 31.594 1 26.34 216 LYS A O 1
ATOM 1696 N N . SER A 1 217 ? 61.25 -3.01 31.547 1 25.7 217 SER A N 1
ATOM 1697 C CA . SER A 1 217 ? 62.594 -3.311 31.047 1 25.7 217 SER A CA 1
ATOM 1698 C C . SER A 1 217 ? 63.25 -4.449 31.828 1 25.7 217 SER A C 1
ATOM 1700 O O . SER A 1 217 ? 63.312 -4.406 33.062 1 25.7 217 SER A O 1
ATOM 1702 N N . VAL A 1 218 ? 62.656 -5.691 31.547 1 24.61 218 VAL A N 1
ATOM 1703 C CA . VAL A 1 218 ? 63.625 -6.691 31.969 1 24.61 218 VAL A CA 1
ATOM 1704 C C . VAL A 1 218 ? 65.062 -6.148 31.766 1 24.61 218 VAL A C 1
ATOM 1706 O O . VAL A 1 218 ? 65.438 -5.895 30.641 1 24.61 218 VAL A O 1
ATOM 1709 N N . GLN A 1 219 ? 65.125 -4.953 32.5 1 22.97 219 GLN A N 1
ATOM 1710 C CA . GLN A 1 219 ? 66.562 -4.621 32.625 1 22.97 219 GLN A CA 1
ATOM 1711 C C . GLN A 1 219 ? 67.375 -5.879 32.812 1 22.97 219 GLN A C 1
ATOM 1713 O O . GLN A 1 219 ? 67.25 -6.617 33.781 1 22.97 219 GLN A O 1
ATOM 1718 N N . PHE A 1 220 ? 67.438 -6.652 31.703 1 22.08 220 PHE A N 1
ATOM 1719 C CA . PHE A 1 220 ? 68.625 -7.496 31.719 1 22.08 220 PHE A CA 1
ATOM 1720 C C . PHE A 1 220 ? 69.812 -6.742 32.312 1 22.08 220 PHE A C 1
ATOM 1722 O O . PHE A 1 220 ? 70.188 -5.668 31.844 1 22.08 220 PHE A O 1
ATOM 1729 N N . SER A 1 221 ? 69.562 -6.535 33.719 1 20.56 221 SER A N 1
ATOM 1730 C CA . SER A 1 221 ? 70.875 -6.246 34.344 1 20.56 221 SER A CA 1
ATOM 1731 C C . SER A 1 221 ? 72 -6.965 33.625 1 20.56 221 SER A C 1
ATOM 1733 O O . SER A 1 221 ? 72 -8.188 33.469 1 20.56 221 SER A O 1
ATOM 1735 N N . ASP A 1 222 ? 72.438 -6.355 32.562 1 20.33 222 ASP A N 1
ATOM 1736 C CA . ASP A 1 222 ? 73.812 -6.602 32.188 1 20.33 222 ASP A CA 1
ATOM 1737 C C . ASP A 1 222 ? 74.688 -6.645 33.438 1 20.33 222 ASP A C 1
ATOM 1739 O O . ASP A 1 222 ? 74.875 -5.641 34.125 1 20.33 222 ASP A O 1
ATOM 1743 N N . SER A 1 223 ? 74.5 -7.633 34.281 1 20.11 223 SER A N 1
ATOM 1744 C CA . SER A 1 223 ? 75.812 -8.109 34.531 1 20.11 223 SER A CA 1
ATOM 1745 C C . SER A 1 223 ? 76.375 -8.828 33.312 1 20.11 223 SER A C 1
ATOM 1747 O O . SER A 1 223 ? 75.688 -9.5 32.594 1 20.11 223 SER A O 1
ATOM 1749 N N . MET B 1 1 ? 21.938 -16.375 5.473 1 20.44 1 MET B N 1
ATOM 1750 C CA . MET B 1 1 ? 21.109 -16.266 4.281 1 20.44 1 MET B CA 1
ATOM 1751 C C . MET B 1 1 ? 19.625 -16.359 4.641 1 20.44 1 MET B C 1
ATOM 1753 O O . MET B 1 1 ? 18.797 -15.672 4.051 1 20.44 1 MET B O 1
ATOM 1757 N N . VAL B 1 2 ? 19.406 -17.344 5.48 1 25 2 VAL B N 1
ATOM 1758 C CA . VAL B 1 2 ? 18.078 -17.75 5.906 1 25 2 VAL B CA 1
ATOM 1759 C C . VAL B 1 2 ? 17.484 -16.688 6.832 1 25 2 VAL B C 1
ATOM 1761 O O . VAL B 1 2 ? 16.297 -16.766 7.18 1 25 2 VAL B O 1
ATOM 1764 N N . LYS B 1 3 ? 18.406 -16.078 7.52 1 27.33 3 LYS B N 1
ATOM 1765 C CA . LYS B 1 3 ? 17.984 -15.148 8.57 1 27.33 3 LYS B CA 1
ATOM 1766 C C . LYS B 1 3 ? 17.156 -14.008 7.996 1 27.33 3 LYS B C 1
ATOM 1768 O O . LYS B 1 3 ? 16.469 -13.297 8.734 1 27.33 3 LYS B O 1
ATOM 1773 N N . TYR B 1 4 ? 17.578 -13.758 6.664 1 26.44 4 TYR B N 1
ATOM 1774 C CA . TYR B 1 4 ? 16.953 -12.617 6.008 1 26.44 4 TYR B CA 1
ATOM 1775 C C . TYR B 1 4 ? 15.461 -12.867 5.801 1 26.44 4 TYR B C 1
ATOM 1777 O O . TYR B 1 4 ? 14.664 -11.93 5.793 1 26.44 4 TYR B O 1
ATOM 1785 N N . LEU B 1 5 ? 15.156 -14.227 5.59 1 27.22 5 LEU B N 1
ATOM 1786 C CA . LEU B 1 5 ? 13.797 -14.57 5.191 1 27.22 5 LEU B CA 1
ATOM 1787 C C . LEU B 1 5 ? 12.859 -14.539 6.395 1 27.22 5 LEU B C 1
ATOM 1789 O O . LEU B 1 5 ? 11.633 -14.477 6.23 1 27.22 5 LEU B O 1
ATOM 1793 N N . GLN B 1 6 ? 13.391 -14.922 7.527 1 28.41 6 GLN B N 1
ATOM 1794 C CA . GLN B 1 6 ? 12.508 -15.133 8.672 1 28.41 6 GLN B CA 1
ATOM 1795 C C . GLN B 1 6 ? 11.781 -13.844 9.062 1 28.41 6 GLN B C 1
ATOM 1797 O O . GLN B 1 6 ? 10.617 -13.875 9.453 1 28.41 6 GLN B O 1
ATOM 1802 N N . LYS B 1 7 ? 12.719 -12.898 9.359 1 30.59 7 LYS B N 1
ATOM 1803 C CA . LYS B 1 7 ? 12.117 -11.641 9.797 1 30.59 7 LYS B CA 1
ATOM 1804 C C . LYS B 1 7 ? 11.281 -11.016 8.688 1 30.59 7 LYS B C 1
ATOM 1806 O O . LYS B 1 7 ? 10.703 -9.945 8.859 1 30.59 7 LYS B O 1
ATOM 1811 N N . ALA B 1 8 ? 11.453 -11.641 7.426 1 28.83 8 ALA B N 1
ATOM 1812 C CA . ALA B 1 8 ? 11.133 -11.156 6.082 1 28.83 8 ALA B CA 1
ATOM 1813 C C . ALA B 1 8 ? 9.641 -10.867 5.941 1 28.83 8 ALA B C 1
ATOM 1815 O O . ALA B 1 8 ? 9.25 -9.766 5.547 1 28.83 8 ALA B O 1
ATOM 1816 N N . ILE B 1 9 ? 8.852 -12.039 5.234 1 29.48 9 ILE B N 1
ATOM 1817 C CA . ILE B 1 9 ? 7.859 -11.797 4.191 1 29.48 9 ILE B CA 1
ATOM 1818 C C . ILE B 1 9 ? 6.527 -11.398 4.828 1 29.48 9 ILE B C 1
ATOM 1820 O O . ILE B 1 9 ? 5.684 -12.258 5.102 1 29.48 9 ILE B O 1
ATOM 1824 N N . LYS B 1 10 ? 6.539 -11.18 6 1 30.02 10 LYS B N 1
ATOM 1825 C CA . LYS B 1 10 ? 5.145 -10.75 6.023 1 30.02 10 LYS B CA 1
ATOM 1826 C C . LYS B 1 10 ? 4.883 -9.672 4.973 1 30.02 10 LYS B C 1
ATOM 1828 O O . LYS B 1 10 ? 5.551 -8.641 4.953 1 30.02 10 LYS B O 1
ATOM 1833 N N . PRO B 1 11 ? 4.402 -10.211 3.73 1 28.52 11 PRO B N 1
ATOM 1834 C CA . PRO B 1 11 ? 4.211 -9.281 2.611 1 28.52 11 PRO B CA 1
ATOM 1835 C C . PRO B 1 11 ? 3.854 -7.871 3.07 1 28.52 11 PRO B C 1
ATOM 1837 O O . PRO B 1 11 ? 2.768 -7.652 3.613 1 28.52 11 PRO B O 1
ATOM 1840 N N . THR B 1 12 ? 4.664 -7.371 3.955 1 29.92 12 THR B N 1
ATOM 1841 C CA . THR B 1 12 ? 4.512 -5.953 4.262 1 29.92 12 THR B CA 1
ATOM 1842 C C . THR B 1 12 ? 4.711 -5.105 3.008 1 29.92 12 THR B C 1
ATOM 1844 O O . THR B 1 12 ? 5.711 -5.254 2.303 1 29.92 12 THR B O 1
ATOM 1847 N N . LEU B 1 13 ? 3.727 -4.93 2.197 1 27.97 13 LEU B N 1
ATOM 1848 C CA . LEU B 1 13 ? 3.977 -3.945 1.151 1 27.97 13 LEU B CA 1
ATOM 1849 C C . LEU B 1 13 ? 4.871 -2.822 1.664 1 27.97 13 LEU B C 1
ATOM 1851 O O . LEU B 1 13 ? 4.402 -1.905 2.34 1 27.97 13 LEU B O 1
ATOM 1855 N N . THR B 1 14 ? 5.953 -3.148 2.279 1 32.56 14 THR B N 1
ATOM 1856 C CA . THR B 1 14 ? 7.004 -2.225 2.691 1 32.56 14 THR B CA 1
ATOM 1857 C C . THR B 1 14 ? 7.531 -1.437 1.496 1 32.56 14 THR B C 1
ATOM 1859 O O . THR B 1 14 ? 8.695 -1.585 1.113 1 32.56 14 THR B O 1
ATOM 1862 N N . THR B 1 15 ? 6.773 -1.44 0.371 1 29.48 15 THR B N 1
ATOM 1863 C CA . THR B 1 15 ? 7.477 -0.962 -0.814 1 29.48 15 THR B CA 1
ATOM 1864 C C . THR B 1 15 ? 8.047 0.435 -0.579 1 29.48 15 THR B C 1
ATOM 1866 O O . THR B 1 15 ? 9 0.84 -1.239 1 29.48 15 THR B O 1
ATOM 1869 N N . VAL B 1 16 ? 7.457 1.244 0.35 1 28.88 16 VAL B N 1
ATOM 1870 C CA . VAL B 1 16 ? 7.824 2.562 -0.154 1 28.88 16 VAL B CA 1
ATOM 1871 C C . VAL B 1 16 ? 9.297 2.84 0.142 1 28.88 16 VAL B C 1
ATOM 1873 O O . VAL B 1 16 ? 9.82 3.9 -0.208 1 28.88 16 VAL B O 1
ATOM 1876 N N . SER B 1 17 ? 10.023 2.158 1.032 1 30.39 17 SER B N 1
ATOM 1877 C CA . SER B 1 17 ? 11.352 2.725 1.226 1 30.39 17 SER B CA 1
ATOM 1878 C C . SER B 1 17 ? 12.164 2.691 -0.067 1 30.39 17 SER B C 1
ATOM 1880 O O . SER B 1 17 ? 12.984 3.576 -0.314 1 30.39 17 SER B O 1
ATOM 1882 N N . SER B 1 18 ? 12.5 1.423 -0.464 1 31.17 18 SER B N 1
ATOM 1883 C CA . SER B 1 18 ? 13.484 1.378 -1.537 1 31.17 18 SER B CA 1
ATOM 1884 C C . SER B 1 18 ? 12.93 1.971 -2.826 1 31.17 18 SER B C 1
ATOM 1886 O O . SER B 1 18 ? 12.312 1.265 -3.623 1 31.17 18 SER B O 1
ATOM 1888 N N . LEU B 1 19 ? 12.5 3.174 -2.752 1 29.81 19 LEU B N 1
ATOM 1889 C CA . LEU B 1 19 ? 12.047 3.939 -3.91 1 29.81 19 LEU B CA 1
ATOM 1890 C C . LEU B 1 19 ? 13.023 3.797 -5.07 1 29.81 19 LEU B C 1
ATOM 1892 O O . LEU B 1 19 ? 12.984 4.582 -6.023 1 29.81 19 LEU B O 1
ATOM 1896 N N . HIS B 1 20 ? 14.047 3.158 -4.902 1 29.83 20 HIS B N 1
ATOM 1897 C CA . HIS B 1 20 ? 14.703 3.086 -6.207 1 29.83 20 HIS B CA 1
ATOM 1898 C C . HIS B 1 20 ? 13.836 2.332 -7.211 1 29.83 20 HIS B C 1
ATOM 1900 O O . HIS B 1 20 ? 14.172 1.211 -7.605 1 29.83 20 HIS B O 1
ATOM 1906 N N . GLY B 1 21 ? 12.594 2.254 -6.879 1 32.88 21 GLY B N 1
ATOM 1907 C CA . GLY B 1 21 ? 11.852 1.525 -7.898 1 32.88 21 GLY B CA 1
ATOM 1908 C C . GLY B 1 21 ? 11.914 2.182 -9.266 1 32.88 21 GLY B C 1
ATOM 1909 O O . GLY B 1 21 ? 12.234 3.369 -9.375 1 32.88 21 GLY B O 1
ATOM 1910 N N . HIS B 1 22 ? 12.133 1.426 -10.227 1 32.72 22 HIS B N 1
ATOM 1911 C CA . HIS B 1 22 ? 12.008 1.902 -11.602 1 32.72 22 HIS B CA 1
ATOM 1912 C C . HIS B 1 22 ? 10.734 2.727 -11.781 1 32.72 22 HIS B C 1
ATOM 1914 O O . HIS B 1 22 ? 9.633 2.25 -11.484 1 32.72 22 HIS B O 1
ATOM 1920 N N . ALA B 1 23 ? 10.844 4.07 -11.57 1 33.56 23 ALA B N 1
ATOM 1921 C CA . ALA B 1 23 ? 9.852 5.066 -11.977 1 33.56 23 ALA B CA 1
ATOM 1922 C C . ALA B 1 23 ? 9.102 4.621 -13.227 1 33.56 23 ALA B C 1
ATOM 1924 O O . ALA B 1 23 ? 9.68 4.004 -14.117 1 33.56 23 ALA B O 1
ATOM 1925 N N . LEU B 1 24 ? 7.797 4.363 -13.109 1 38.91 24 LEU B N 1
ATOM 1926 C CA . LEU B 1 24 ? 7.082 4.379 -14.383 1 38.91 24 LEU B CA 1
ATOM 1927 C C . LEU B 1 24 ? 7.688 5.406 -15.336 1 38.91 24 LEU B C 1
ATOM 1929 O O . LEU B 1 24 ? 8.258 6.406 -14.891 1 38.91 24 LEU B O 1
ATOM 1933 N N . ASP B 1 25 ? 8.07 5.027 -16.453 1 35.75 25 ASP B N 1
ATOM 1934 C CA . ASP B 1 25 ? 8.492 6.043 -17.422 1 35.75 25 ASP B CA 1
ATOM 1935 C C . ASP B 1 25 ? 7.645 7.309 -17.281 1 35.75 25 ASP B C 1
ATOM 1937 O O . ASP B 1 25 ? 6.43 7.273 -17.484 1 35.75 25 ASP B O 1
ATOM 1941 N N . PRO B 1 26 ? 8.086 8.273 -16.5 1 39.03 26 PRO B N 1
ATOM 1942 C CA . PRO B 1 26 ? 7.348 9.516 -16.25 1 39.03 26 PRO B CA 1
ATOM 1943 C C . PRO B 1 26 ? 6.594 10.016 -17.484 1 39.03 26 PRO B C 1
ATOM 1945 O O . PRO B 1 26 ? 5.699 10.852 -17.359 1 39.03 26 PRO B O 1
ATOM 1948 N N . GLU B 1 27 ? 7.039 9.789 -18.578 1 41.66 27 GLU B N 1
ATOM 1949 C CA . GLU B 1 27 ? 6.469 10.438 -19.766 1 41.66 27 GLU B CA 1
ATOM 1950 C C . GLU B 1 27 ? 5.141 9.805 -20.156 1 41.66 27 GLU B C 1
ATOM 1952 O O . GLU B 1 27 ? 4.422 10.336 -21 1 41.66 27 GLU B O 1
ATOM 1957 N N . LYS B 1 28 ? 4.848 8.664 -19.672 1 47.28 28 LYS B N 1
ATOM 1958 C CA . LYS B 1 28 ? 3.604 8.125 -20.219 1 47.28 28 LYS B CA 1
ATOM 1959 C C . LYS B 1 28 ? 2.451 8.312 -19.234 1 47.28 28 LYS B C 1
ATOM 1961 O O . LYS B 1 28 ? 2.582 8 -18.047 1 47.28 28 LYS B O 1
ATOM 1966 N N . PRO B 1 29 ? 1.466 9.117 -19.641 1 49.56 29 PRO B N 1
ATOM 1967 C CA . PRO B 1 29 ? 0.266 9.234 -18.812 1 49.56 29 PRO B CA 1
ATOM 1968 C C . PRO B 1 29 ? -0.138 7.918 -18.156 1 49.56 29 PRO B C 1
ATOM 1970 O O . PRO B 1 29 ? 0.128 6.844 -18.719 1 49.56 29 PRO B O 1
ATOM 1973 N N . LEU B 1 30 ? -0.322 7.984 -16.797 1 57.5 30 LEU B N 1
ATOM 1974 C CA . LEU B 1 30 ? -0.769 6.773 -16.125 1 57.5 30 LEU B CA 1
ATOM 1975 C C . LEU B 1 30 ? -1.808 6.035 -16.953 1 57.5 30 LEU B C 1
ATOM 1977 O O . LEU B 1 30 ? -2.785 6.637 -17.406 1 57.5 30 LEU B O 1
ATOM 1981 N N . SER B 1 31 ? -1.369 4.836 -17.344 1 69.69 31 SER B N 1
ATOM 1982 C CA . SER B 1 31 ? -2.32 4.035 -18.109 1 69.69 31 SER B CA 1
ATOM 1983 C C . SER B 1 31 ? -3.545 3.684 -17.266 1 69.69 31 SER B C 1
ATOM 1985 O O . SER B 1 31 ? -3.475 3.654 -16.047 1 69.69 31 SER B O 1
ATOM 1987 N N . ASN B 1 32 ? -4.68 3.703 -17.844 1 84.12 32 ASN B N 1
ATOM 1988 C CA . ASN B 1 32 ? -5.938 3.289 -17.234 1 84.12 32 ASN B CA 1
ATOM 1989 C C . ASN B 1 32 ? -5.789 1.964 -16.5 1 84.12 32 ASN B C 1
ATOM 1991 O O . ASN B 1 32 ? -6.398 1.767 -15.438 1 84.12 32 ASN B O 1
ATOM 1995 N N . ALA B 1 33 ? -4.793 1.206 -16.906 1 90.81 33 ALA B N 1
ATOM 1996 C CA . ALA B 1 33 ? -4.613 -0.099 -16.281 1 90.81 33 ALA B CA 1
ATOM 1997 C C . ALA B 1 33 ? -3.936 0.04 -14.914 1 90.81 33 ALA B C 1
ATOM 1999 O O . ALA B 1 33 ? -4.293 -0.658 -13.961 1 90.81 33 ALA B O 1
ATOM 2000 N N . ALA B 1 34 ? -2.99 0.925 -14.875 1 88.44 34 ALA B N 1
ATOM 2001 C CA . ALA B 1 34 ? -2.303 1.157 -13.609 1 88.44 34 ALA B CA 1
ATOM 2002 C C . ALA B 1 34 ? -3.266 1.684 -12.547 1 88.44 34 ALA B C 1
ATOM 2004 O O . ALA B 1 34 ? -3.188 1.295 -11.383 1 88.44 34 ALA B O 1
ATOM 2005 N N . PHE B 1 35 ? -4.164 2.486 -12.977 1 87.06 35 PHE B N 1
ATOM 2006 C CA . PHE B 1 35 ? -5.176 3.039 -12.086 1 87.06 35 PHE B CA 1
ATOM 2007 C C . PHE B 1 35 ? -6.051 1.933 -11.508 1 87.06 35 PHE B C 1
ATOM 2009 O O . PHE B 1 35 ? -6.309 1.902 -10.305 1 87.06 35 PHE B O 1
ATOM 2016 N N . GLU B 1 36 ? -6.445 1.077 -12.375 1 90.5 36 GLU B N 1
ATOM 2017 C CA . GLU B 1 36 ? -7.289 -0.027 -11.93 1 90.5 36 GLU B CA 1
ATOM 2018 C C . GLU B 1 36 ? -6.508 -0.993 -11.047 1 90.5 36 GLU B C 1
ATOM 2020 O O . GLU B 1 36 ? -7.051 -1.532 -10.078 1 90.5 36 GLU B O 1
ATOM 2025 N N . ALA B 1 37 ? -5.211 -1.197 -11.414 1 94.5 37 ALA B N 1
ATOM 2026 C CA . ALA B 1 37 ? -4.379 -2.125 -10.648 1 94.5 37 ALA B CA 1
ATOM 2027 C C . ALA B 1 37 ? -4.242 -1.671 -9.195 1 94.5 37 ALA B C 1
ATOM 2029 O O . ALA B 1 37 ? -4.312 -2.486 -8.273 1 94.5 37 ALA B O 1
ATOM 2030 N N . VAL B 1 38 ? -4.094 -0.388 -9.039 1 91 38 VAL B N 1
ATOM 2031 C CA . VAL B 1 38 ? -3.914 0.157 -7.695 1 91 38 VAL B CA 1
ATOM 2032 C C . VAL B 1 38 ? -5.18 -0.067 -6.871 1 91 38 VAL B C 1
ATOM 2034 O O . VAL B 1 38 ? -5.109 -0.303 -5.664 1 91 38 VAL B O 1
ATOM 2037 N N . VAL B 1 39 ? -6.289 -0.039 -7.461 1 89.44 39 VAL B N 1
ATOM 2038 C CA . VAL B 1 39 ? -7.562 -0.268 -6.785 1 89.44 39 VAL B CA 1
ATOM 2039 C C . VAL B 1 39 ? -7.609 -1.693 -6.238 1 89.44 39 VAL B C 1
ATOM 2041 O O . VAL B 1 39 ? -7.965 -1.909 -5.078 1 89.44 39 VAL B O 1
ATOM 2044 N N . PHE B 1 40 ? -7.191 -2.615 -7.027 1 93.19 40 PHE B N 1
ATOM 2045 C CA . PHE B 1 40 ? -7.176 -4 -6.566 1 93.19 40 PHE B CA 1
ATOM 2046 C C . PHE B 1 40 ? -6.164 -4.188 -5.445 1 93.19 40 PHE B C 1
ATOM 2048 O O . PHE B 1 40 ? -6.453 -4.855 -4.449 1 93.19 40 PHE B O 1
ATOM 2055 N N . LEU B 1 41 ? -5.059 -3.566 -5.641 1 92.38 41 LEU B N 1
ATOM 2056 C CA . LEU B 1 41 ? -4.012 -3.717 -4.637 1 92.38 41 LEU B CA 1
ATOM 2057 C C . LEU B 1 41 ? -4.41 -3.041 -3.328 1 92.38 41 LEU B C 1
ATOM 2059 O O . LEU B 1 41 ? -4.211 -3.602 -2.248 1 92.38 41 LEU B O 1
ATOM 2063 N N . GLY B 1 42 ? -4.969 -1.922 -3.42 1 88.31 42 GLY B N 1
ATOM 2064 C CA . GLY B 1 42 ? -5.25 -1.107 -2.25 1 88.31 42 GLY B CA 1
ATOM 2065 C C . GLY B 1 42 ? -6.484 -1.562 -1.489 1 88.31 42 GLY B C 1
ATOM 2066 O O . GLY B 1 42 ? -6.57 -1.377 -0.274 1 88.31 42 GLY B O 1
ATOM 2067 N N . LEU B 1 43 ? -7.434 -2.164 -2.156 1 87.88 43 LEU B N 1
ATOM 2068 C CA . LEU B 1 43 ? -8.711 -2.461 -1.518 1 87.88 43 LEU B CA 1
ATOM 2069 C C . LEU B 1 43 ? -8.875 -3.961 -1.294 1 87.88 43 LEU B C 1
ATOM 2071 O O . LEU B 1 43 ? -9.906 -4.414 -0.804 1 87.88 43 LEU B O 1
ATOM 2075 N N . LEU B 1 44 ? -7.855 -4.727 -1.581 1 90.38 44 LEU B N 1
ATOM 2076 C CA . LEU B 1 44 ? -7.91 -6.184 -1.539 1 90.38 44 LEU B CA 1
ATOM 2077 C C . LEU B 1 44 ? -8.18 -6.676 -0.122 1 90.38 44 LEU B C 1
ATOM 2079 O O . LEU B 1 44 ? -8.945 -7.625 0.074 1 90.38 44 LEU B O 1
ATOM 2083 N N . ARG B 1 45 ? -7.68 -6.039 0.85 1 84.38 45 ARG B N 1
ATOM 2084 C CA . ARG B 1 45 ? -7.723 -6.516 2.229 1 84.38 45 ARG B CA 1
ATOM 2085 C C . ARG B 1 45 ? -9.148 -6.473 2.777 1 84.38 45 ARG B C 1
ATOM 2087 O O . ARG B 1 45 ? -9.57 -7.379 3.498 1 84.38 45 ARG B O 1
ATOM 2094 N N . HIS B 1 46 ? -9.898 -5.434 2.41 1 81 46 HIS B N 1
ATOM 2095 C CA . HIS B 1 46 ? -11.164 -5.266 3.109 1 81 46 HIS B CA 1
ATOM 2096 C C . HIS B 1 46 ? -12.336 -5.277 2.133 1 81 46 HIS B C 1
ATOM 2098 O O . HIS B 1 46 ? -13.5 -5.285 2.549 1 81 46 HIS B O 1
ATOM 2104 N N . ASN B 1 47 ? -12.047 -5.473 0.894 1 86.62 47 ASN B N 1
ATOM 2105 C CA . ASN B 1 47 ? -13.125 -5.309 -0.079 1 86.62 47 ASN B CA 1
ATOM 2106 C C . ASN B 1 47 ? -13.07 -6.383 -1.161 1 86.62 47 ASN B C 1
ATOM 2108 O O . ASN B 1 47 ? -13.312 -6.102 -2.336 1 86.62 47 ASN B O 1
ATOM 2112 N N . GLU B 1 48 ? -12.75 -7.598 -0.765 1 92.31 48 GLU B N 1
ATOM 2113 C CA . GLU B 1 48 ? -12.539 -8.664 -1.739 1 92.31 48 GLU B CA 1
ATOM 2114 C C . GLU B 1 48 ? -13.797 -8.914 -2.562 1 92.31 48 GLU B C 1
ATOM 2116 O O . GLU B 1 48 ? -13.727 -9.055 -3.787 1 92.31 48 GLU B O 1
ATOM 2121 N N . ASP B 1 49 ? -15.008 -8.953 -1.893 1 92.44 49 ASP B N 1
ATOM 2122 C CA . ASP B 1 49 ? -16.25 -9.242 -2.602 1 92.44 49 ASP B CA 1
ATOM 2123 C C . ASP B 1 49 ? -16.531 -8.172 -3.656 1 92.44 49 ASP B C 1
ATOM 2125 O O . ASP B 1 49 ? -16.938 -8.492 -4.777 1 92.44 49 ASP B O 1
ATOM 2129 N N . GLN B 1 50 ? -16.328 -6.988 -3.305 1 91.06 50 GLN B N 1
ATOM 2130 C CA . GLN B 1 50 ? -16.531 -5.898 -4.25 1 91.06 50 GLN B CA 1
ATOM 2131 C C . GLN B 1 50 ? -15.531 -5.973 -5.402 1 91.06 50 GLN B C 1
ATOM 2133 O O . GLN B 1 50 ? -15.859 -5.641 -6.539 1 91.06 50 GLN B O 1
ATOM 2138 N N . LEU B 1 51 ? -14.375 -6.367 -5.094 1 94.56 51 LEU B N 1
ATOM 2139 C CA . LEU B 1 51 ? -13.344 -6.469 -6.121 1 94.56 51 LEU B CA 1
ATOM 2140 C C . LEU B 1 51 ? -13.648 -7.613 -7.082 1 94.56 51 LEU B C 1
ATOM 2142 O O . LEU B 1 51 ? -13.328 -7.531 -8.273 1 94.56 51 LEU B O 1
ATOM 2146 N N . VAL B 1 52 ? -14.281 -8.68 -6.543 1 97.12 52 VAL B N 1
ATOM 2147 C CA . VAL B 1 52 ? -14.711 -9.773 -7.41 1 97.12 52 VAL B CA 1
ATOM 2148 C C . VAL B 1 52 ? -15.727 -9.258 -8.43 1 97.12 52 VAL B C 1
ATOM 2150 O O . VAL B 1 52 ? -15.625 -9.555 -9.617 1 97.12 52 VAL B O 1
ATOM 2153 N N . GLN B 1 53 ? -16.672 -8.445 -7.938 1 94.56 53 GLN B N 1
ATOM 2154 C CA . GLN B 1 53 ? -17.672 -7.879 -8.828 1 94.56 53 GLN B CA 1
ATOM 2155 C C . GLN B 1 53 ? -17.031 -6.934 -9.844 1 94.56 53 GLN B C 1
ATOM 2157 O O . GLN B 1 53 ? -17.391 -6.945 -11.023 1 94.56 53 GLN B O 1
ATOM 2162 N N . ARG B 1 54 ? -16.062 -6.223 -9.398 1 92.88 54 ARG B N 1
ATOM 2163 C CA . ARG B 1 54 ? -15.367 -5.301 -10.289 1 92.88 54 ARG B CA 1
ATOM 2164 C C . ARG B 1 54 ? -14.586 -6.062 -11.352 1 92.88 54 ARG B C 1
ATOM 2166 O O . ARG B 1 54 ? -14.57 -5.668 -12.523 1 92.88 54 ARG B O 1
ATOM 2173 N N . ALA B 1 55 ? -13.945 -7.121 -10.961 1 97.19 55 ALA B N 1
ATOM 2174 C CA . ALA B 1 55 ? -13.203 -7.945 -11.906 1 97.19 55 ALA B CA 1
ATOM 2175 C C . ALA B 1 55 ? -14.125 -8.508 -12.992 1 97.19 55 ALA B C 1
ATOM 2177 O O . ALA B 1 55 ? -13.797 -8.445 -14.18 1 97.19 55 ALA B O 1
ATOM 2178 N N . LYS B 1 56 ? -15.266 -9 -12.547 1 97.25 56 LYS B N 1
ATOM 2179 C CA . LYS B 1 56 ? -16.234 -9.547 -13.5 1 97.25 56 LYS B CA 1
ATOM 2180 C C . LYS B 1 56 ? -16.672 -8.477 -14.492 1 97.25 56 LYS B C 1
ATOM 2182 O O . LYS B 1 56 ? -16.781 -8.75 -15.695 1 97.25 56 LYS B O 1
ATOM 2187 N N . MET B 1 57 ? -16.906 -7.344 -14 1 95.75 57 MET B N 1
ATOM 2188 C CA . MET B 1 57 ? -17.344 -6.242 -14.852 1 95.75 57 MET B CA 1
ATOM 2189 C C . MET B 1 57 ? -16.266 -5.867 -15.859 1 95.75 57 MET B C 1
ATOM 2191 O O . MET B 1 57 ? -16.547 -5.66 -17.031 1 95.75 57 MET B O 1
ATOM 2195 N N . LEU B 1 58 ? -15.008 -5.785 -15.406 1 95.12 58 LEU B N 1
ATOM 2196 C CA . LEU B 1 58 ? -13.898 -5.414 -16.281 1 95.12 58 LEU B CA 1
ATOM 2197 C C . LEU B 1 58 ? -13.672 -6.473 -17.344 1 95.12 58 LEU B C 1
ATOM 2199 O O . LEU B 1 58 ? -13.422 -6.137 -18.516 1 95.12 58 LEU B O 1
ATOM 2203 N N . ILE B 1 59 ? -13.773 -7.766 -16.969 1 97.5 59 ILE B N 1
ATOM 2204 C CA . ILE B 1 59 ? -13.578 -8.867 -17.891 1 97.5 59 ILE B CA 1
ATOM 2205 C C . ILE B 1 59 ? -14.656 -8.836 -18.969 1 97.5 59 ILE B C 1
ATOM 2207 O O . ILE B 1 59 ? -14.367 -9.016 -20.156 1 97.5 59 ILE B O 1
ATOM 2211 N N . LYS B 1 60 ? -15.961 -8.609 -18.531 1 96.31 60 LYS B N 1
ATOM 2212 C CA . LYS B 1 60 ? -17.078 -8.539 -19.453 1 96.31 60 LYS B CA 1
ATOM 2213 C C . LYS B 1 60 ? -16.906 -7.387 -20.438 1 96.31 60 LYS B C 1
ATOM 2215 O O . LYS B 1 60 ? -17.234 -7.523 -21.625 1 96.31 60 LYS B O 1
ATOM 2220 N N . LYS B 1 61 ? -16.359 -6.332 -19.984 1 94.5 61 LYS B N 1
ATOM 2221 C CA . LYS B 1 61 ? -16.219 -5.141 -20.812 1 94.5 61 LYS B CA 1
ATOM 2222 C C . LYS B 1 61 ? -15.023 -5.277 -21.766 1 94.5 61 LYS B C 1
ATOM 2224 O O . LYS B 1 61 ? -15.125 -4.945 -22.953 1 94.5 61 LYS B O 1
ATOM 2229 N N . ASP B 1 62 ? -13.867 -5.637 -21.281 1 95.88 62 ASP B N 1
ATOM 2230 C CA . ASP B 1 62 ? -12.633 -5.719 -22.047 1 95.88 62 ASP B CA 1
ATOM 2231 C C . ASP B 1 62 ? -11.641 -6.68 -21.391 1 95.88 62 ASP B C 1
ATOM 2233 O O . ASP B 1 62 ? -10.82 -6.27 -20.562 1 95.88 62 ASP B O 1
ATOM 2237 N N . ARG B 1 63 ? -11.633 -7.898 -21.859 1 96.31 63 ARG B N 1
ATOM 2238 C CA . ARG B 1 63 ? -10.812 -8.969 -21.297 1 96.31 63 ARG B CA 1
ATOM 2239 C C . ARG B 1 63 ? -9.336 -8.625 -21.391 1 96.31 63 ARG B C 1
ATOM 2241 O O . ARG B 1 63 ? -8.57 -8.891 -20.453 1 96.31 63 ARG B O 1
ATOM 2248 N N . ALA B 1 64 ? -8.891 -8.07 -22.5 1 96.62 64 ALA B N 1
ATOM 2249 C CA . ALA B 1 64 ? -7.492 -7.703 -22.703 1 96.62 64 ALA B CA 1
ATOM 2250 C C . ALA B 1 64 ? -7.062 -6.613 -21.719 1 96.62 64 ALA B C 1
ATOM 2252 O O . ALA B 1 64 ? -5.934 -6.633 -21.219 1 96.62 64 ALA B O 1
ATOM 2253 N N . PHE B 1 65 ? -7.957 -5.66 -21.562 1 94.5 65 PHE B N 1
ATOM 2254 C CA . PHE B 1 65 ? -7.668 -4.605 -20.594 1 94.5 65 PHE B CA 1
ATOM 2255 C C . PHE B 1 65 ? -7.492 -5.184 -19.203 1 94.5 65 PHE B C 1
ATOM 2257 O O . PHE B 1 65 ? -6.578 -4.797 -18.469 1 94.5 65 PHE B O 1
ATOM 2264 N N . PHE B 1 66 ? -8.367 -6.137 -18.812 1 96.88 66 PHE B N 1
ATOM 2265 C CA . PHE B 1 66 ? -8.273 -6.762 -17.5 1 96.88 66 PHE B CA 1
ATOM 2266 C C . PHE B 1 66 ? -6.945 -7.484 -17.328 1 96.88 66 PHE B C 1
ATOM 2268 O O . PHE B 1 66 ? -6.328 -7.43 -16.266 1 96.88 66 PHE B O 1
ATOM 2275 N N . GLN B 1 67 ? -6.488 -8.156 -18.359 1 97.81 67 GLN B N 1
ATOM 2276 C CA . GLN B 1 67 ? -5.199 -8.844 -18.312 1 97.81 67 GLN B CA 1
ATOM 2277 C C . GLN B 1 67 ? -4.066 -7.855 -18.031 1 97.81 67 GLN B C 1
ATOM 2279 O O . GLN B 1 67 ? -3.168 -8.148 -17.25 1 97.81 67 GLN B O 1
ATOM 2284 N N . LYS B 1 68 ? -4.16 -6.695 -18.672 1 96.5 68 LYS B N 1
ATOM 2285 C CA . LYS B 1 68 ? -3.162 -5.656 -18.438 1 96.5 68 LYS B CA 1
ATOM 2286 C C . LYS B 1 68 ? -3.215 -5.152 -17 1 96.5 68 LYS B C 1
ATOM 2288 O O . LYS B 1 68 ? -2.176 -4.879 -16.391 1 96.5 68 LYS B O 1
ATOM 2293 N N . VAL B 1 69 ? -4.398 -5.016 -16.422 1 96.5 69 VAL B N 1
ATOM 2294 C CA . VAL B 1 69 ? -4.59 -4.547 -15.047 1 96.5 69 VAL B CA 1
ATOM 2295 C C . VAL B 1 69 ? -3.902 -5.504 -14.078 1 96.5 69 VAL B C 1
ATOM 2297 O O . VAL B 1 69 ? -3.117 -5.078 -13.227 1 96.5 69 VAL B O 1
ATOM 2300 N N . PHE B 1 70 ? -4.094 -6.77 -14.211 1 97.88 70 PHE B N 1
ATOM 2301 C CA . PHE B 1 70 ? -3.629 -7.762 -13.25 1 97.88 70 PHE B CA 1
ATOM 2302 C C . PHE B 1 70 ? -2.143 -8.039 -13.438 1 97.88 70 PHE B C 1
ATOM 2304 O O . PHE B 1 70 ? -1.502 -8.633 -12.562 1 97.88 70 PHE B O 1
ATOM 2311 N N . ALA B 1 71 ? -1.632 -7.609 -14.586 1 96.56 71 ALA B N 1
ATOM 2312 C CA . ALA B 1 71 ? -0.21 -7.805 -14.859 1 96.56 71 ALA B CA 1
ATOM 2313 C C . ALA B 1 71 ? 0.583 -6.535 -14.57 1 96.56 71 ALA B C 1
ATOM 2315 O O . ALA B 1 71 ? 1.816 -6.551 -14.586 1 96.56 71 ALA B O 1
ATOM 2316 N N . SER B 1 72 ? -0.104 -5.434 -14.273 1 93.62 72 SER B N 1
ATOM 2317 C CA . SER B 1 72 ? 0.564 -4.156 -14.031 1 93.62 72 SER B CA 1
ATOM 2318 C C . SER B 1 72 ? 1.318 -4.172 -12.703 1 93.62 72 SER B C 1
ATOM 2320 O O . SER B 1 72 ? 0.745 -4.5 -11.664 1 93.62 72 SER B O 1
ATOM 2322 N N . LYS B 1 73 ? 2.594 -3.805 -12.812 1 90.62 73 LYS B N 1
ATOM 2323 C CA . LYS B 1 73 ? 3.406 -3.762 -11.602 1 90.62 73 LYS B CA 1
ATOM 2324 C C . LYS B 1 73 ? 3.332 -2.393 -10.938 1 90.62 73 LYS B C 1
ATOM 2326 O O . LYS B 1 73 ? 3.586 -1.37 -11.578 1 90.62 73 LYS B O 1
ATOM 2331 N N . ILE B 1 74 ? 2.807 -2.389 -9.719 1 85.81 74 ILE B N 1
ATOM 2332 C CA . ILE B 1 74 ? 2.785 -1.196 -8.875 1 85.81 74 ILE B CA 1
ATOM 2333 C C . ILE B 1 74 ? 3.633 -1.432 -7.629 1 85.81 74 ILE B C 1
ATOM 2335 O O . ILE B 1 74 ? 3.311 -2.289 -6.805 1 85.81 74 ILE B O 1
ATOM 2339 N N . ASP B 1 75 ? 4.711 -0.722 -7.438 1 81.06 75 ASP B N 1
ATOM 2340 C CA . ASP B 1 75 ? 5.633 -0.919 -6.32 1 81.06 75 ASP B CA 1
ATOM 2341 C C . ASP B 1 75 ? 6.035 -2.387 -6.199 1 81.06 75 ASP B C 1
ATOM 2343 O O . ASP B 1 75 ? 5.91 -2.982 -5.125 1 81.06 75 ASP B O 1
ATOM 2347 N N . GLU B 1 76 ? 6.301 -3.02 -7.289 1 88 76 GLU B N 1
ATOM 2348 C CA . GLU B 1 76 ? 6.906 -4.344 -7.395 1 88 76 GLU B CA 1
ATOM 2349 C C . GLU B 1 76 ? 5.848 -5.441 -7.336 1 88 76 GLU B C 1
ATOM 2351 O O . GLU B 1 76 ? 6.164 -6.625 -7.492 1 88 76 GLU B O 1
ATOM 2356 N N . TRP B 1 77 ? 4.566 -5.059 -7.062 1 91.19 77 TRP B N 1
ATOM 2357 C CA . TRP B 1 77 ? 3.484 -6.027 -6.922 1 91.19 77 TRP B CA 1
ATOM 2358 C C . TRP B 1 77 ? 2.529 -5.957 -8.109 1 91.19 77 TRP B C 1
ATOM 2360 O O . TRP B 1 77 ? 2.23 -4.867 -8.609 1 91.19 77 TRP B O 1
ATOM 2370 N N 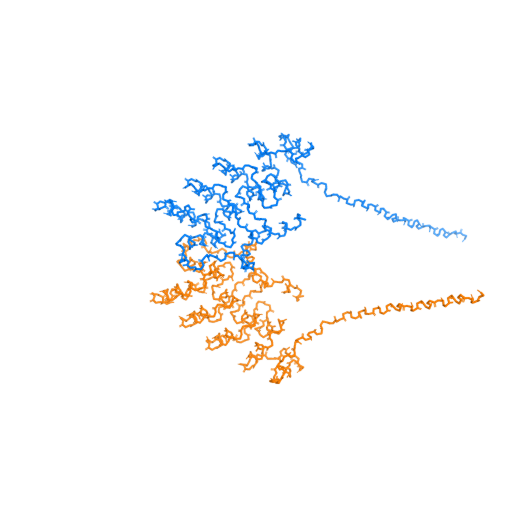. THR B 1 78 ? 2.105 -7.047 -8.484 1 95.25 78 THR B N 1
ATOM 2371 C CA . THR B 1 78 ? 0.948 -7.09 -9.375 1 95.25 78 THR B CA 1
ATOM 2372 C C . THR B 1 78 ? -0.294 -7.555 -8.617 1 95.25 78 THR B C 1
ATOM 2374 O O . THR B 1 78 ? -0.188 -8.242 -7.602 1 95.25 78 THR B O 1
ATOM 2377 N N . PRO B 1 79 ? -1.499 -7.141 -9.086 1 97.25 79 PRO B N 1
ATOM 2378 C CA . PRO B 1 79 ? -2.709 -7.648 -8.438 1 97.25 79 PRO B CA 1
ATOM 2379 C C . PRO B 1 79 ? -2.752 -9.172 -8.383 1 97.25 79 PRO B C 1
ATOM 2381 O O . PRO B 1 79 ? -3.201 -9.742 -7.383 1 97.25 79 PRO B O 1
ATOM 2384 N N . MET B 1 80 ? -2.211 -9.844 -9.383 1 98.31 80 MET B N 1
ATOM 2385 C CA . MET B 1 80 ? -2.186 -11.305 -9.383 1 98.31 80 MET B CA 1
ATOM 2386 C C . MET B 1 80 ? -1.396 -11.836 -8.188 1 98.31 80 MET B C 1
ATOM 2388 O O . MET B 1 80 ? -1.867 -12.719 -7.469 1 98.31 80 MET B O 1
ATOM 2392 N N . HIS B 1 81 ? -0.238 -11.297 -8.023 1 97.38 81 HIS B N 1
ATOM 2393 C CA . HIS B 1 81 ? 0.605 -11.727 -6.91 1 97.38 81 HIS B CA 1
ATOM 2394 C C . HIS B 1 81 ? -0.049 -11.414 -5.57 1 97.38 81 HIS B C 1
ATOM 2396 O O . HIS B 1 81 ? -0.064 -12.258 -4.672 1 97.38 81 HIS B O 1
ATOM 2402 N N . ALA B 1 82 ? -0.554 -10.227 -5.461 1 95 82 ALA B N 1
ATOM 2403 C CA . ALA B 1 82 ? -1.18 -9.812 -4.207 1 95 82 ALA B CA 1
ATOM 2404 C C . ALA B 1 82 ? -2.383 -10.688 -3.877 1 95 82 ALA B C 1
ATOM 2406 O O . ALA B 1 82 ? -2.561 -11.102 -2.729 1 95 82 ALA B O 1
ATOM 2407 N N . CYS B 1 83 ? -3.254 -10.969 -4.836 1 97.75 83 CYS B N 1
ATOM 2408 C CA . CYS B 1 83 ? -4.414 -11.836 -4.637 1 97.75 83 CYS B CA 1
ATOM 2409 C C . CYS B 1 83 ? -3.99 -13.234 -4.203 1 97.75 83 CYS B C 1
ATOM 2411 O O . CYS B 1 83 ? -4.621 -13.836 -3.334 1 97.75 83 CYS B O 1
ATOM 2413 N N . THR B 1 84 ? -2.902 -13.703 -4.777 1 97.62 84 THR B N 1
ATOM 2414 C CA . THR B 1 84 ? -2.396 -15.031 -4.445 1 97.62 84 THR B CA 1
ATOM 2415 C C . THR B 1 84 ? -1.892 -15.078 -3.004 1 97.62 84 THR B C 1
ATOM 2417 O O . THR B 1 84 ? -2.248 -15.977 -2.242 1 97.62 84 THR B O 1
ATOM 2420 N N . LEU B 1 85 ? -1.14 -14.125 -2.721 1 94.62 85 LEU B N 1
ATOM 2421 C CA . LEU B 1 85 ? -0.565 -14.094 -1.38 1 94.62 85 LEU B CA 1
ATOM 2422 C C . LEU B 1 85 ? -1.656 -13.945 -0.324 1 94.62 85 LEU B C 1
ATOM 2424 O O . LEU B 1 85 ? -1.562 -14.531 0.758 1 94.62 85 LEU B O 1
ATOM 2428 N N . ARG B 1 86 ? -2.645 -13.188 -0.638 1 94.19 86 ARG B N 1
ATOM 2429 C CA . ARG B 1 86 ? -3.744 -12.953 0.293 1 94.19 86 ARG B CA 1
ATOM 2430 C C . ARG B 1 86 ? -4.656 -14.172 0.385 1 94.19 86 ARG B C 1
ATOM 2432 O O . ARG B 1 86 ? -5.367 -14.352 1.378 1 94.19 86 ARG B O 1
ATOM 2439 N N . GLY B 1 87 ? -4.664 -14.969 -0.547 1 96.31 87 GLY B N 1
ATOM 2440 C CA . GLY B 1 87 ? -5.559 -16.109 -0.6 1 96.31 87 GLY B CA 1
ATOM 2441 C C . GLY B 1 87 ? -6.914 -15.781 -1.201 1 96.31 87 GLY B C 1
ATOM 2442 O O . GLY B 1 87 ? -7.918 -16.422 -0.864 1 96.31 87 GLY B O 1
ATOM 2443 N N . ALA B 1 88 ? -6.965 -14.766 -1.954 1 97.12 88 ALA B N 1
ATOM 2444 C CA . ALA B 1 88 ? -8.211 -14.383 -2.623 1 97.12 88 ALA B CA 1
ATOM 2445 C C . ALA B 1 88 ? -8.492 -15.305 -3.807 1 97.12 88 ALA B C 1
ATOM 2447 O O . ALA B 1 88 ? -8.43 -14.883 -4.961 1 97.12 88 ALA B O 1
ATOM 2448 N N . ARG B 1 89 ? -9 -16.438 -3.545 1 97.94 89 ARG B N 1
ATOM 2449 C CA . ARG B 1 89 ? -9.109 -17.531 -4.508 1 97.94 89 ARG B CA 1
ATOM 2450 C C . ARG B 1 89 ? -10.016 -17.141 -5.672 1 97.94 89 ARG B C 1
ATOM 2452 O O . ARG B 1 89 ? -9.719 -17.438 -6.828 1 97.94 89 ARG B O 1
ATOM 2459 N N . LYS B 1 90 ? -11.148 -16.5 -5.406 1 98.38 90 LYS B N 1
ATOM 2460 C CA . LYS B 1 90 ? -12.094 -16.141 -6.457 1 98.38 90 LYS B CA 1
ATOM 2461 C C . LYS B 1 90 ? -11.453 -15.188 -7.461 1 98.38 90 LYS B C 1
ATOM 2463 O O . LYS B 1 90 ? -11.648 -15.328 -8.672 1 98.38 90 LYS B O 1
ATOM 2468 N N . LEU B 1 91 ? -10.656 -14.25 -6.957 1 98.62 91 LEU B N 1
ATOM 2469 C CA . LEU B 1 91 ? -10.008 -13.281 -7.832 1 98.62 91 LEU B CA 1
ATOM 2470 C C . LEU B 1 91 ? -8.914 -13.953 -8.664 1 98.62 91 LEU B C 1
ATOM 2472 O O . LEU B 1 91 ? -8.773 -13.664 -9.852 1 98.62 91 LEU B O 1
ATOM 2476 N N . VAL B 1 92 ? -8.156 -14.867 -8.062 1 98.75 92 VAL B N 1
ATOM 2477 C CA . VAL B 1 92 ? -7.125 -15.602 -8.789 1 98.75 92 VAL B CA 1
ATOM 2478 C C . VAL B 1 92 ? -7.762 -16.438 -9.891 1 98.75 92 VAL B C 1
ATOM 2480 O O . VAL B 1 92 ? -7.281 -16.453 -11.031 1 98.75 92 VAL B O 1
ATOM 2483 N N . LYS B 1 93 ? -8.867 -17.078 -9.555 1 98.75 93 LYS B N 1
ATOM 2484 C CA . LYS B 1 93 ? -9.578 -17.906 -10.523 1 98.75 93 LYS B CA 1
ATOM 2485 C C . LYS B 1 93 ? -10.07 -17.078 -11.695 1 98.75 93 LYS B C 1
ATOM 2487 O O . LYS B 1 93 ? -9.906 -17.453 -12.859 1 98.75 93 LYS B O 1
ATOM 2492 N N . LEU B 1 94 ? -10.672 -15.953 -11.422 1 98.69 94 LEU B N 1
ATOM 2493 C CA . LEU B 1 94 ? -11.172 -15.055 -12.469 1 98.69 94 LEU B CA 1
ATOM 2494 C C . LEU B 1 94 ? -10.031 -14.578 -13.359 1 98.69 94 LEU B C 1
ATOM 2496 O O . LEU B 1 94 ? -10.18 -14.508 -14.586 1 98.69 94 LEU B O 1
ATOM 2500 N N . ALA B 1 95 ? -8.883 -14.234 -12.742 1 98.75 95 ALA B N 1
ATOM 2501 C CA . ALA B 1 95 ? -7.73 -13.742 -13.492 1 98.75 95 ALA B CA 1
ATOM 2502 C C . ALA B 1 95 ? -7.207 -14.812 -14.453 1 98.75 95 ALA B C 1
ATOM 2504 O O . ALA B 1 95 ? -6.953 -14.539 -15.625 1 98.75 95 ALA B O 1
ATOM 2505 N N . LEU B 1 96 ? -7.125 -16.047 -13.992 1 98.69 96 LEU B N 1
ATOM 2506 C CA . LEU B 1 96 ? -6.621 -17.141 -14.812 1 98.69 96 LEU B CA 1
ATOM 2507 C C . LEU B 1 96 ? -7.598 -17.469 -15.938 1 98.69 96 LEU B C 1
ATOM 2509 O O . LEU B 1 96 ? -7.188 -17.672 -17.078 1 98.69 96 LEU B O 1
ATOM 2513 N N . LYS B 1 97 ? -8.898 -17.469 -15.625 1 98.06 97 LYS B N 1
ATOM 2514 C CA . LYS B 1 97 ? -9.922 -17.719 -16.641 1 98.06 97 LYS B CA 1
ATOM 2515 C C . LYS B 1 97 ? -9.914 -16.625 -17.703 1 98.06 97 LYS B C 1
ATOM 2517 O O . LYS B 1 97 ? -10.195 -16.906 -18.875 1 98.06 97 LYS B O 1
ATOM 2522 N N . ALA B 1 98 ? -9.539 -15.43 -17.312 1 98.19 98 ALA B N 1
ATOM 2523 C CA . ALA B 1 98 ? -9.5 -14.305 -18.234 1 98.19 98 ALA B CA 1
ATOM 2524 C C . ALA B 1 98 ? -8.227 -14.328 -19.078 1 98.19 98 ALA B C 1
ATOM 2526 O O . ALA B 1 98 ? -8.086 -13.547 -20.016 1 98.19 98 ALA B O 1
ATOM 2527 N N . GLY B 1 99 ? -7.32 -15.195 -18.703 1 98.12 99 GLY B N 1
ATOM 2528 C CA . GLY B 1 99 ? -6.141 -15.367 -19.547 1 98.12 99 GLY B CA 1
ATOM 2529 C C . GLY B 1 99 ? -4.906 -14.688 -18.984 1 98.12 99 GLY B C 1
ATOM 2530 O O . GLY B 1 99 ? -3.908 -14.523 -19.688 1 98.12 99 GLY B O 1
ATOM 2531 N N . VAL B 1 100 ? -4.93 -14.219 -17.75 1 98.44 100 VAL B N 1
ATOM 2532 C CA . VAL B 1 100 ? -3.742 -13.641 -17.141 1 98.44 100 VAL B CA 1
ATOM 2533 C C . VAL B 1 100 ? -2.645 -14.695 -17.031 1 98.44 100 VAL B C 1
ATOM 2535 O O . VAL B 1 100 ? -2.912 -15.836 -16.656 1 98.44 100 VAL B O 1
ATOM 2538 N N . ASP B 1 101 ? -1.419 -14.352 -17.375 1 98.25 101 ASP B N 1
ATOM 2539 C CA . ASP B 1 101 ? -0.277 -15.258 -17.344 1 98.25 101 ASP B CA 1
ATOM 2540 C C . ASP B 1 101 ? 0.005 -15.734 -15.93 1 98.25 101 ASP B C 1
ATOM 2542 O O . ASP B 1 101 ? 0.253 -14.93 -15.031 1 98.25 101 ASP B O 1
ATOM 2546 N N . ALA B 1 102 ? -0.051 -17 -15.672 1 98.44 102 ALA B N 1
ATOM 2547 C CA . ALA B 1 102 ? 0.174 -17.594 -14.352 1 98.44 102 ALA B CA 1
ATOM 2548 C C . ALA B 1 102 ? 1.64 -17.469 -13.945 1 98.44 102 ALA B C 1
ATOM 2550 O O . ALA B 1 102 ? 1.984 -17.688 -12.781 1 98.44 102 ALA B O 1
ATOM 2551 N N . ASN B 1 103 ? 2.566 -17.094 -14.859 1 98.62 103 ASN B N 1
ATOM 2552 C CA . ASN B 1 103 ? 4 -17.078 -14.586 1 98.62 103 ASN B CA 1
ATOM 2553 C C . ASN B 1 103 ? 4.543 -15.648 -14.516 1 98.62 103 ASN B C 1
ATOM 2555 O O . ASN B 1 103 ? 5.727 -15.414 -14.766 1 98.62 103 ASN B O 1
ATOM 2559 N N . LEU B 1 104 ? 3.58 -14.695 -14.258 1 98 104 LEU B N 1
ATOM 2560 C CA . LEU B 1 104 ? 4.023 -13.32 -14.047 1 98 104 LEU B CA 1
ATOM 2561 C C . LEU B 1 104 ? 5.098 -13.258 -12.969 1 98 104 LEU B C 1
ATOM 2563 O O . LEU B 1 104 ? 5.016 -13.969 -11.961 1 98 104 LEU B O 1
ATOM 2567 N N . GLU B 1 105 ? 6.113 -12.391 -13.195 1 97.19 105 GLU B N 1
ATOM 2568 C CA . GLU B 1 105 ? 7.168 -12.172 -12.211 1 97.19 105 GLU B CA 1
ATOM 2569 C C . GLU B 1 105 ? 7.023 -10.812 -11.539 1 97.19 105 GLU B C 1
ATOM 2571 O O . GLU B 1 105 ? 6.754 -9.805 -12.203 1 97.19 105 GLU B O 1
ATOM 2576 N N . MET B 1 106 ? 7.051 -10.844 -10.242 1 93.94 106 MET B N 1
ATOM 2577 C CA . MET B 1 106 ? 6.984 -9.57 -9.523 1 93.94 106 MET B CA 1
ATOM 2578 C C . MET B 1 106 ? 8.367 -8.945 -9.398 1 93.94 106 MET B C 1
ATOM 2580 O O . MET B 1 106 ? 9.367 -9.539 -9.805 1 93.94 106 MET B O 1
ATOM 2584 N N . GLY B 1 107 ? 8.312 -7.691 -8.984 1 90.75 107 GLY B N 1
ATOM 2585 C CA . GLY B 1 107 ? 9.578 -7.031 -8.711 1 90.75 107 GLY B CA 1
ATOM 2586 C C . GLY B 1 107 ? 10.219 -7.473 -7.41 1 90.75 107 GLY B C 1
ATOM 2587 O O . GLY B 1 107 ? 10.141 -8.648 -7.043 1 90.75 107 GLY B O 1
ATOM 2588 N N . MET B 1 108 ? 10.945 -6.66 -6.82 1 84 108 MET B N 1
ATOM 2589 C CA . MET B 1 108 ? 11.617 -6.98 -5.566 1 84 108 MET B CA 1
ATOM 2590 C C . MET B 1 108 ? 11.094 -6.113 -4.43 1 84 108 MET B C 1
ATOM 2592 O O . MET B 1 108 ? 11.695 -5.094 -4.086 1 84 108 MET B O 1
ATOM 2596 N N . PRO B 1 109 ? 9.898 -6.516 -4.023 1 75.38 109 PRO B N 1
ATOM 2597 C CA . PRO B 1 109 ? 9.398 -5.773 -2.863 1 75.38 109 PRO B CA 1
ATOM 2598 C C . PRO B 1 109 ? 10.258 -5.973 -1.617 1 75.38 109 PRO B C 1
ATOM 2600 O O . PRO B 1 109 ? 11.094 -6.875 -1.581 1 75.38 109 PRO B O 1
ATOM 2603 N N . ASP B 1 110 ? 10.102 -5.094 -0.7 1 67 110 ASP B N 1
ATOM 2604 C CA . ASP B 1 110 ? 10.867 -5.188 0.54 1 67 110 ASP B CA 1
ATOM 2605 C C . ASP B 1 110 ? 10.578 -6.5 1.266 1 67 110 ASP B C 1
ATOM 2607 O O . ASP B 1 110 ? 9.422 -6.84 1.505 1 67 110 ASP B O 1
ATOM 2611 N N . GLY B 1 111 ? 11.57 -7.316 1.448 1 66.69 111 GLY B N 1
ATOM 2612 C CA . GLY B 1 111 ? 11.438 -8.516 2.254 1 66.69 111 GLY B CA 1
ATOM 2613 C C . GLY B 1 111 ? 11.266 -9.773 1.425 1 66.69 111 GLY B C 1
ATOM 2614 O O . GLY B 1 111 ? 11.258 -10.883 1.964 1 66.69 111 GLY B O 1
ATOM 2615 N N . LEU B 1 112 ? 11 -9.562 0.149 1 75.44 112 LEU B N 1
ATOM 2616 C CA . LEU B 1 112 ? 10.859 -10.734 -0.708 1 75.44 112 LEU B CA 1
ATOM 2617 C C . LEU B 1 112 ? 11.812 -10.656 -1.893 1 75.44 112 LEU B C 1
ATOM 2619 O O . LEU B 1 112 ? 12.133 -9.57 -2.371 1 75.44 112 LEU B O 1
ATOM 2623 N N . PRO B 1 113 ? 12.25 -11.82 -2.264 1 84.5 113 PRO B N 1
ATOM 2624 C CA . PRO B 1 113 ? 13.109 -11.82 -3.451 1 84.5 113 PRO B CA 1
ATOM 2625 C C . PRO B 1 113 ? 12.359 -11.406 -4.719 1 84.5 113 PRO B C 1
ATOM 2627 O O . PRO B 1 113 ? 11.133 -11.531 -4.785 1 84.5 113 PRO B O 1
ATOM 2630 N N . GLY B 1 114 ? 13.125 -10.93 -5.668 1 90.38 114 GLY B N 1
ATOM 2631 C CA . GLY B 1 114 ? 12.555 -10.617 -6.969 1 90.38 114 GLY B CA 1
ATOM 2632 C C . GLY B 1 114 ? 12.266 -11.852 -7.805 1 90.38 114 GLY B C 1
ATOM 2633 O O . GLY B 1 114 ? 12.625 -12.969 -7.422 1 90.38 114 GLY B O 1
ATOM 2634 N N . ARG B 1 115 ? 11.391 -11.641 -8.867 1 95.31 115 ARG B N 1
ATOM 2635 C CA . ARG B 1 115 ? 11.086 -12.625 -9.898 1 95.31 115 ARG B CA 1
ATOM 2636 C C . ARG B 1 115 ? 10.25 -13.773 -9.328 1 95.31 115 ARG B C 1
ATOM 2638 O O . ARG B 1 115 ? 10.211 -14.859 -9.898 1 95.31 115 ARG B O 1
ATOM 2645 N N . CYS B 1 116 ? 9.633 -13.508 -8.18 1 96.44 116 CYS B N 1
ATOM 2646 C CA . CYS B 1 116 ? 8.688 -14.492 -7.672 1 96.44 116 CYS B CA 1
ATOM 2647 C C . CYS B 1 116 ? 7.453 -14.57 -8.562 1 96.44 116 CYS B C 1
ATOM 2649 O O . CYS B 1 116 ? 6.969 -13.547 -9.047 1 96.44 116 CYS B O 1
ATOM 2651 N N . THR B 1 117 ? 7.031 -15.797 -8.766 1 98.19 117 THR B N 1
ATOM 2652 C CA . THR B 1 117 ? 5.766 -16.016 -9.453 1 98.19 117 THR B CA 1
ATOM 2653 C C . THR B 1 117 ? 4.637 -16.234 -8.445 1 98.19 117 THR B C 1
ATOM 2655 O O . THR B 1 117 ? 4.887 -16.438 -7.258 1 98.19 117 THR B O 1
ATOM 2658 N N . PRO B 1 118 ? 3.342 -16.156 -8.953 1 98.44 118 PRO B N 1
ATOM 2659 C CA . PRO B 1 118 ? 2.236 -16.469 -8.039 1 98.44 118 PRO B CA 1
ATOM 2660 C C . PRO B 1 118 ? 2.377 -17.844 -7.391 1 98.44 118 PRO B C 1
ATOM 2662 O O . PRO B 1 118 ? 2.008 -18.016 -6.227 1 98.44 118 PRO B O 1
ATOM 2665 N N . LEU B 1 119 ? 3.021 -18.75 -8.062 1 98.75 119 LEU B N 1
ATOM 2666 C CA . LEU B 1 119 ? 3.195 -20.094 -7.504 1 98.75 119 LEU B CA 1
ATOM 2667 C C . LEU B 1 119 ? 4.141 -20.062 -6.312 1 98.75 119 LEU B C 1
ATOM 2669 O O . LEU B 1 119 ? 3.924 -20.781 -5.324 1 98.75 119 LEU B O 1
ATOM 2673 N N . HIS B 1 120 ? 5.227 -19.297 -6.418 1 97.69 120 HIS B N 1
ATOM 2674 C CA . HIS B 1 120 ? 6.098 -19.125 -5.262 1 97.69 120 HIS B CA 1
ATOM 2675 C C . HIS B 1 120 ? 5.301 -18.672 -4.039 1 97.69 120 HIS B C 1
ATOM 2677 O O . HIS B 1 120 ? 5.492 -19.203 -2.941 1 97.69 120 HIS B O 1
ATOM 2683 N N . LEU B 1 121 ? 4.43 -17.734 -4.289 1 96.75 121 LEU B N 1
ATOM 2684 C CA . LEU B 1 121 ? 3.678 -17.125 -3.191 1 96.75 121 LEU B CA 1
ATOM 2685 C C . LEU B 1 121 ? 2.635 -18.094 -2.65 1 96.75 121 LEU B C 1
ATOM 2687 O O . LEU B 1 121 ? 2.393 -18.141 -1.442 1 96.75 121 LEU B O 1
ATOM 2691 N N . ALA B 1 122 ? 1.937 -18.812 -3.512 1 98.06 122 ALA B N 1
ATOM 2692 C CA . ALA B 1 122 ? 1.002 -19.844 -3.07 1 98.06 122 ALA B CA 1
ATOM 2693 C C . ALA B 1 122 ? 1.708 -20.906 -2.223 1 98.06 122 ALA B C 1
ATOM 2695 O O . ALA B 1 122 ? 1.173 -21.359 -1.207 1 98.06 122 ALA B O 1
ATOM 2696 N N . ALA B 1 123 ? 2.938 -21.266 -2.627 1 96.94 123 ALA B N 1
ATOM 2697 C CA . ALA B 1 123 ? 3.746 -22.234 -1.889 1 96.94 123 ALA B CA 1
ATOM 2698 C C . ALA B 1 123 ? 4.152 -21.672 -0.526 1 96.94 123 ALA B C 1
ATOM 2700 O O . ALA B 1 123 ? 4.094 -22.391 0.482 1 96.94 123 ALA B O 1
ATOM 2701 N N . HIS B 1 124 ? 4.531 -20.5 -0.56 1 93.62 124 HIS B N 1
ATOM 2702 C CA . HIS B 1 124 ? 4.922 -19.812 0.668 1 93.62 124 HIS B CA 1
ATOM 2703 C C . HIS B 1 124 ? 3.77 -19.766 1.664 1 93.62 124 HIS B C 1
ATOM 2705 O O . HIS B 1 124 ? 3.965 -20 2.857 1 93.62 124 HIS B O 1
ATOM 2711 N N . ARG B 1 125 ? 2.623 -19.469 1.197 1 94.44 125 ARG B N 1
ATOM 2712 C CA . ARG B 1 125 ? 1.438 -19.344 2.041 1 94.44 125 ARG B CA 1
ATOM 2713 C C . ARG B 1 125 ? 0.914 -20.703 2.455 1 94.44 125 ARG B C 1
ATOM 2715 O O . ARG B 1 125 ? 0.253 -20.844 3.486 1 94.44 125 ARG B O 1
ATOM 2722 N N . GLY B 1 126 ? 1.156 -21.641 1.687 1 96.19 126 GLY B N 1
ATOM 2723 C CA . GLY B 1 126 ? 0.63 -22.984 1.926 1 96.19 126 GLY B CA 1
ATOM 2724 C C . GLY B 1 126 ? -0.785 -23.172 1.411 1 96.19 126 GLY B C 1
ATOM 2725 O O . GLY B 1 126 ? -1.56 -23.938 1.974 1 96.19 126 GLY B O 1
ATOM 2726 N N . ASP B 1 127 ? -1.15 -22.406 0.463 1 97.19 127 ASP B N 1
ATOM 2727 C CA . ASP B 1 127 ? -2.508 -22.469 -0.07 1 97.19 127 ASP B CA 1
ATOM 2728 C C . ASP B 1 127 ? -2.621 -23.5 -1.18 1 97.19 127 ASP B C 1
ATOM 2730 O O . ASP B 1 127 ? -2.391 -23.203 -2.352 1 97.19 127 ASP B O 1
ATOM 2734 N N . VAL B 1 128 ? -3.133 -24.656 -0.851 1 97.31 128 VAL B N 1
ATOM 2735 C CA . VAL B 1 128 ? -3.209 -25.781 -1.779 1 97.31 128 VAL B CA 1
ATOM 2736 C C . VAL B 1 128 ? -4.207 -25.469 -2.893 1 97.31 128 VAL B C 1
ATOM 2738 O O . VAL B 1 128 ? -3.975 -25.797 -4.055 1 97.31 128 VAL B O 1
ATOM 2741 N N . SER B 1 129 ? -5.289 -24.828 -2.539 1 98 129 SER B N 1
ATOM 2742 C CA . SER B 1 129 ? -6.348 -24.531 -3.498 1 98 129 SER B CA 1
ATOM 2743 C C . SER B 1 129 ? -5.848 -23.609 -4.605 1 98 129 SER B C 1
ATOM 2745 O O . SER B 1 129 ? -6.047 -23.891 -5.789 1 98 129 SER B O 1
ATOM 2747 N N . ILE B 1 130 ? -5.188 -22.531 -4.27 1 98.56 130 ILE B N 1
ATOM 2748 C CA . ILE B 1 130 ? -4.664 -21.578 -5.246 1 98.56 130 ILE B CA 1
ATOM 2749 C C . ILE B 1 130 ? -3.508 -22.219 -6.016 1 98.56 130 ILE B C 1
ATOM 2751 O O . ILE B 1 130 ? -3.361 -22 -7.219 1 98.56 130 ILE B O 1
ATOM 2755 N N . LEU B 1 131 ? -2.715 -23 -5.336 1 98.44 131 LEU B N 1
ATOM 2756 C CA . LEU B 1 131 ? -1.617 -23.703 -5.996 1 98.44 131 LEU B CA 1
ATOM 2757 C C . LEU B 1 131 ? -2.135 -24.578 -7.125 1 98.44 131 LEU B C 1
ATOM 2759 O O . LEU B 1 131 ? -1.599 -24.562 -8.234 1 98.44 131 LEU B O 1
ATOM 2763 N N . GLN B 1 132 ? -3.158 -25.344 -6.863 1 97.94 132 GLN B N 1
ATOM 2764 C CA . GLN B 1 132 ? -3.742 -26.234 -7.859 1 97.94 132 GLN B CA 1
ATOM 2765 C C . GLN B 1 132 ? -4.285 -25.453 -9.047 1 97.94 132 GLN B C 1
ATOM 2767 O O . GLN B 1 132 ? -4.098 -25.844 -10.203 1 97.94 132 GLN B O 1
ATOM 2772 N N . LEU B 1 133 ? -4.945 -24.344 -8.766 1 98.19 133 LEU B N 1
ATOM 2773 C CA . LEU B 1 133 ? -5.465 -23.469 -9.82 1 98.19 133 LEU B CA 1
ATOM 2774 C C . LEU B 1 133 ? -4.34 -22.984 -10.719 1 98.19 133 LEU B C 1
ATOM 2776 O O . LEU B 1 133 ? -4.48 -22.984 -11.945 1 98.19 133 LEU B O 1
ATOM 2780 N N . LEU B 1 134 ? -3.258 -22.562 -10.102 1 98.75 134 LEU B N 1
ATOM 2781 C CA . LEU B 1 134 ? -2.129 -22.016 -10.852 1 98.75 134 LEU B CA 1
ATOM 2782 C C . LEU B 1 134 ? -1.497 -23.094 -11.727 1 98.75 134 LEU B C 1
ATOM 2784 O O . LEU B 1 134 ? -1.243 -22.875 -12.914 1 98.75 134 LEU B O 1
ATOM 2788 N N . VAL B 1 135 ? -1.288 -24.297 -11.25 1 98.25 135 VAL B N 1
ATOM 2789 C CA . VAL B 1 135 ? -0.661 -25.391 -11.984 1 98.25 135 VAL B CA 1
ATOM 2790 C C . VAL B 1 135 ? -1.555 -25.828 -13.148 1 98.25 135 VAL B C 1
ATOM 2792 O O . VAL B 1 135 ? -1.074 -26.047 -14.258 1 98.25 135 VAL B O 1
ATOM 2795 N N . GLN B 1 136 ? -2.844 -25.891 -12.883 1 97.38 136 GLN B N 1
ATOM 2796 C CA . GLN B 1 136 ? -3.805 -26.266 -13.914 1 97.38 136 GLN B CA 1
ATOM 2797 C C . GLN B 1 136 ? -3.84 -25.25 -15.047 1 97.38 136 GLN B C 1
ATOM 2799 O O . GLN B 1 136 ? -4.277 -25.562 -16.156 1 97.38 136 GLN B O 1
ATOM 2804 N N . ASN B 1 137 ? -3.355 -24.062 -14.758 1 97.94 137 ASN B N 1
ATOM 2805 C CA . ASN B 1 137 ? -3.391 -23.016 -15.766 1 97.94 137 ASN B CA 1
ATOM 2806 C C . ASN B 1 137 ? -1.993 -22.672 -16.281 1 97.94 137 ASN B C 1
ATOM 2808 O O . ASN B 1 137 ? -1.744 -21.562 -16.734 1 97.94 137 ASN B O 1
ATOM 2812 N N . GLY B 1 138 ? -1.038 -23.594 -16.109 1 97.75 138 GLY B N 1
ATOM 2813 C CA . GLY B 1 138 ? 0.219 -23.516 -16.828 1 97.75 138 GLY B CA 1
ATOM 2814 C C . GLY B 1 138 ? 1.349 -22.938 -16 1 97.75 138 GLY B C 1
ATOM 2815 O O . GLY B 1 138 ? 2.396 -22.562 -16.547 1 97.75 138 GLY B O 1
ATOM 2816 N N . ALA B 1 139 ? 1.18 -22.797 -14.664 1 98.62 139 ALA B N 1
ATOM 2817 C CA . ALA B 1 139 ? 2.281 -22.312 -13.836 1 98.62 139 ALA B CA 1
ATOM 2818 C C . ALA B 1 139 ? 3.477 -23.266 -13.914 1 98.62 139 ALA B C 1
ATOM 2820 O O . ALA B 1 139 ? 3.314 -24.484 -13.898 1 98.62 139 ALA B O 1
ATOM 2821 N N . LEU B 1 140 ? 4.691 -22.75 -14.055 1 98.31 140 LEU B N 1
ATOM 2822 C CA . LEU B 1 140 ? 5.922 -23.531 -14.102 1 98.31 140 LEU B CA 1
ATOM 2823 C C . LEU B 1 140 ? 6.363 -23.922 -12.695 1 98.31 140 LEU B C 1
ATOM 2825 O O . LEU B 1 140 ? 6.609 -23.062 -11.852 1 98.31 140 LEU B O 1
ATOM 2829 N N . LEU B 1 141 ? 6.484 -25.141 -12.43 1 98.06 141 LEU B N 1
ATOM 2830 C CA . LEU B 1 141 ? 6.695 -25.703 -11.102 1 98.06 141 LEU B CA 1
ATOM 2831 C C . LEU B 1 141 ? 8.086 -25.375 -10.586 1 98.06 141 LEU B C 1
ATOM 2833 O O . LEU B 1 141 ? 8.289 -25.234 -9.375 1 98.06 141 LEU B O 1
ATOM 2837 N N . ASP B 1 142 ? 9.086 -25.219 -11.547 1 97.5 142 ASP B N 1
ATOM 2838 C CA . ASP B 1 142 ? 10.469 -25.109 -11.094 1 97.5 142 ASP B CA 1
ATOM 2839 C C . ASP B 1 142 ? 11.062 -23.75 -11.461 1 97.5 142 ASP B C 1
ATOM 2841 O O . ASP B 1 142 ? 12.281 -23.625 -11.633 1 97.5 142 ASP B O 1
ATOM 2845 N N . LYS B 1 143 ? 10.125 -22.812 -11.688 1 97.44 143 LYS B N 1
ATOM 2846 C CA . LYS B 1 143 ? 10.641 -21.469 -11.922 1 97.44 143 LYS B CA 1
ATOM 2847 C C . LYS B 1 143 ? 11.445 -20.969 -10.727 1 97.44 143 LYS B C 1
ATOM 2849 O O . LYS B 1 143 ? 11.039 -21.172 -9.578 1 97.44 143 LYS B O 1
ATOM 2854 N N . GLN B 1 144 ? 12.57 -20.312 -11.031 1 95.94 144 GLN B N 1
ATOM 2855 C CA . GLN B 1 144 ? 13.43 -19.812 -9.961 1 95.94 144 GLN B CA 1
ATOM 2856 C C . GLN B 1 144 ? 13.289 -18.312 -9.797 1 95.94 144 GLN B C 1
ATOM 2858 O O . GLN B 1 144 ? 13.18 -17.578 -10.781 1 95.94 144 GLN B O 1
ATOM 2863 N N . ASP B 1 145 ? 13.242 -17.906 -8.516 1 94.06 145 ASP B N 1
ATOM 2864 C CA . ASP B 1 145 ? 13.281 -16.469 -8.25 1 94.06 145 ASP B CA 1
ATOM 2865 C C . ASP B 1 145 ? 14.703 -15.922 -8.391 1 94.06 145 ASP B C 1
ATOM 2867 O O . ASP B 1 145 ? 15.578 -16.578 -8.953 1 94.06 145 ASP B O 1
ATOM 2871 N N . ASP B 1 146 ? 14.875 -14.68 -7.98 1 94 146 ASP B N 1
ATOM 2872 C CA . ASP B 1 146 ? 16.172 -14.016 -8.164 1 94 146 ASP B CA 1
ATOM 2873 C C . ASP B 1 146 ? 17.234 -14.641 -7.273 1 94 146 ASP B C 1
ATOM 2875 O O . ASP B 1 146 ? 18.422 -14.414 -7.473 1 94 146 ASP B O 1
ATOM 2879 N N . THR B 1 147 ? 16.859 -15.484 -6.312 1 92.06 147 THR B N 1
ATOM 2880 C CA . THR B 1 147 ? 17.812 -16.156 -5.434 1 92.06 147 THR B CA 1
ATOM 2881 C C . THR B 1 147 ? 17.922 -17.641 -5.785 1 92.06 147 THR B C 1
ATOM 2883 O O . THR B 1 147 ? 18.391 -18.438 -4.977 1 92.06 147 THR B O 1
ATOM 2886 N N . ASN B 1 148 ? 17.328 -18 -6.891 1 93.75 148 ASN B N 1
ATOM 2887 C CA . ASN B 1 148 ? 17.391 -19.359 -7.434 1 93.75 148 ASN B CA 1
ATOM 2888 C C . ASN B 1 148 ? 16.594 -20.344 -6.59 1 93.75 148 ASN B C 1
ATOM 2890 O O . ASN B 1 148 ? 16.938 -21.516 -6.488 1 93.75 148 ASN B O 1
ATOM 2894 N N . CYS B 1 149 ? 15.602 -19.797 -5.969 1 93.31 149 CYS B N 1
ATOM 2895 C CA . CYS B 1 149 ? 14.727 -20.656 -5.176 1 93.31 149 CYS B CA 1
ATOM 2896 C C . CYS B 1 149 ? 13.445 -20.984 -5.938 1 93.31 149 CYS B C 1
ATOM 2898 O O . CYS B 1 149 ? 12.891 -20.125 -6.625 1 93.31 149 CYS B O 1
ATOM 2900 N N . THR B 1 150 ? 13.07 -22.25 -5.773 1 96.12 150 THR B N 1
ATOM 2901 C CA . THR B 1 150 ? 11.859 -22.719 -6.445 1 96.12 150 THR B CA 1
ATOM 2902 C C . THR B 1 150 ? 10.664 -22.672 -5.504 1 96.12 150 THR B C 1
ATOM 2904 O O . THR B 1 150 ? 10.82 -22.469 -4.297 1 96.12 150 THR B O 1
ATOM 2907 N N . PRO B 1 151 ? 9.406 -22.828 -6.09 1 97.31 151 PRO B N 1
ATOM 2908 C CA . PRO B 1 151 ? 8.234 -22.891 -5.219 1 97.31 151 PRO B CA 1
ATOM 2909 C C . PRO B 1 151 ? 8.344 -24.016 -4.18 1 97.31 151 PRO B C 1
ATOM 2911 O O . PRO B 1 151 ? 7.945 -23.828 -3.025 1 97.31 151 PRO B O 1
ATOM 2914 N N . LEU B 1 152 ? 8.961 -25.078 -4.543 1 95.06 152 LEU B N 1
ATOM 2915 C CA . LEU B 1 152 ? 9.148 -26.172 -3.594 1 95.06 152 LEU B CA 1
ATOM 2916 C C . LEU B 1 152 ? 10.008 -25.734 -2.416 1 95.06 152 LEU B C 1
ATOM 2918 O O . LEU B 1 152 ? 9.711 -26.062 -1.266 1 95.06 152 LEU B O 1
ATOM 2922 N N . TYR B 1 153 ? 11.023 -25.016 -2.754 1 91.38 153 TYR B N 1
ATOM 2923 C CA . TYR B 1 153 ? 11.875 -24.5 -1.692 1 91.38 153 TYR B CA 1
ATOM 2924 C C . TYR B 1 153 ? 11.062 -23.703 -0.683 1 91.38 153 TYR B C 1
ATOM 2926 O O . TYR B 1 153 ? 11.219 -23.875 0.527 1 91.38 153 TYR B O 1
ATOM 2934 N N . TYR B 1 154 ? 10.172 -22.828 -1.172 1 92.56 154 TYR B N 1
ATOM 2935 C CA . TYR B 1 154 ? 9.344 -22 -0.31 1 92.56 154 TYR B CA 1
ATOM 2936 C C . TYR B 1 154 ? 8.438 -22.859 0.569 1 92.56 154 TYR B C 1
ATOM 2938 O O . TYR B 1 154 ? 8.297 -22.594 1.767 1 92.56 154 TYR B O 1
ATOM 2946 N N . ALA B 1 155 ? 7.82 -23.812 0.02 1 94.12 155 ALA B N 1
ATOM 2947 C CA . ALA B 1 155 ? 6.934 -24.703 0.754 1 94.12 155 ALA B CA 1
ATOM 2948 C C . ALA B 1 155 ? 7.684 -25.422 1.872 1 94.12 155 ALA B C 1
ATOM 2950 O O . ALA B 1 155 ? 7.199 -25.5 3.006 1 94.12 155 ALA B O 1
ATOM 2951 N N . LEU B 1 156 ? 8.883 -25.891 1.544 1 90.12 156 LEU B N 1
ATOM 2952 C CA . LEU B 1 156 ? 9.688 -26.641 2.504 1 90.12 156 LEU B CA 1
ATOM 2953 C C . LEU B 1 156 ? 10.18 -25.734 3.625 1 90.12 156 LEU B C 1
ATOM 2955 O O . LEU B 1 156 ? 10.125 -26.094 4.801 1 90.12 156 LEU B O 1
ATOM 2959 N N . ARG B 1 157 ? 10.594 -24.656 3.236 1 86.81 157 ARG B N 1
ATOM 2960 C CA . ARG B 1 157 ? 11.133 -23.719 4.211 1 86.81 157 ARG B CA 1
ATOM 2961 C C . ARG B 1 157 ? 10.062 -23.281 5.203 1 86.81 157 ARG B C 1
ATOM 2963 O O . ARG B 1 157 ? 10.352 -23.078 6.383 1 86.81 157 ARG B O 1
ATOM 2970 N N . ARG B 1 158 ? 8.836 -23.172 4.738 1 91.69 158 ARG B N 1
ATOM 2971 C CA . ARG B 1 158 ? 7.73 -22.719 5.582 1 91.69 158 ARG B CA 1
ATOM 2972 C C . ARG B 1 158 ? 7.047 -23.891 6.266 1 91.69 158 ARG B C 1
ATOM 2974 O O . ARG B 1 158 ? 6.113 -23.703 7.051 1 91.69 158 ARG B O 1
ATOM 2981 N N . GLY B 1 159 ? 7.453 -25.062 5.93 1 87.69 159 GLY B N 1
ATOM 2982 C CA . GLY B 1 159 ? 6.852 -26.25 6.516 1 87.69 159 GLY B CA 1
ATOM 2983 C C . GLY B 1 159 ? 5.465 -26.547 5.98 1 87.69 159 GLY B C 1
ATOM 2984 O O . GLY B 1 159 ? 4.637 -27.141 6.676 1 87.69 159 GLY B O 1
ATOM 2985 N N . ASN B 1 160 ? 5.18 -26.078 4.906 1 92.5 160 ASN B N 1
ATOM 2986 C CA . ASN B 1 160 ? 3.889 -26.344 4.277 1 92.5 160 ASN B CA 1
ATOM 2987 C C . ASN B 1 160 ? 3.867 -27.719 3.605 1 92.5 160 ASN B C 1
ATOM 2989 O O . ASN B 1 160 ? 4.02 -27.812 2.387 1 92.5 160 ASN B O 1
ATOM 2993 N N . THR B 1 161 ? 3.641 -28.672 4.391 1 91.12 161 THR B N 1
ATOM 2994 C CA . THR B 1 161 ? 3.807 -30.062 4 1 91.12 161 THR B CA 1
ATOM 2995 C C . THR B 1 161 ? 2.834 -30.438 2.883 1 91.12 161 THR B C 1
ATOM 2997 O O . THR B 1 161 ? 3.217 -31.078 1.907 1 91.12 161 THR B O 1
ATOM 3000 N N . LEU B 1 162 ? 1.584 -30.078 3.01 1 93.25 162 LEU B N 1
ATOM 3001 C CA . LEU B 1 162 ? 0.584 -30.453 2.016 1 93.25 162 LEU B CA 1
ATOM 3002 C C . LEU B 1 162 ? 0.911 -29.844 0.658 1 93.25 162 LEU B C 1
ATOM 3004 O O . LEU B 1 162 ? 0.788 -30.516 -0.373 1 93.25 162 LEU B O 1
ATOM 3008 N N . VAL B 1 163 ? 1.357 -28.609 0.699 1 95.69 163 VAL B N 1
ATOM 3009 C CA . VAL B 1 163 ? 1.724 -27.922 -0.534 1 95.69 163 VAL B CA 1
ATOM 3010 C C . VAL B 1 163 ? 2.965 -28.578 -1.14 1 95.69 163 VAL B C 1
ATOM 3012 O O . VAL B 1 163 ? 3.051 -28.75 -2.357 1 95.69 163 VAL B O 1
ATOM 3015 N N . ALA B 1 164 ? 3.908 -28.891 -0.313 1 94.38 164 ALA B N 1
ATOM 3016 C CA . ALA B 1 164 ? 5.117 -29.578 -0.782 1 94.38 164 ALA B CA 1
ATOM 3017 C C . ALA B 1 164 ? 4.777 -30.906 -1.434 1 94.38 164 ALA B C 1
ATOM 3019 O O . ALA B 1 164 ? 5.277 -31.219 -2.516 1 94.38 164 ALA B O 1
ATOM 3020 N N . LYS B 1 165 ? 3.936 -31.672 -0.835 1 93.12 165 LYS B N 1
ATOM 3021 C CA . LYS B 1 165 ? 3.516 -32.969 -1.381 1 93.12 165 LYS B CA 1
ATOM 3022 C C . LYS B 1 165 ? 2.83 -32.781 -2.734 1 93.12 165 LYS B C 1
ATOM 3024 O O . LYS B 1 165 ? 3.084 -33.562 -3.666 1 93.12 165 LYS B O 1
ATOM 3029 N N . LYS B 1 166 ? 1.983 -31.766 -2.838 1 94.69 166 LYS B N 1
ATOM 3030 C CA . LYS B 1 166 ? 1.281 -31.5 -4.094 1 94.69 166 LYS B CA 1
ATOM 3031 C C . LYS B 1 166 ? 2.256 -31.109 -5.199 1 94.69 166 LYS B C 1
ATOM 3033 O O . LYS B 1 166 ? 2.129 -31.578 -6.336 1 94.69 166 LYS B O 1
ATOM 3038 N N . LEU B 1 167 ? 3.23 -30.25 -4.863 1 96.56 167 LEU B N 1
ATOM 3039 C CA . LEU B 1 167 ? 4.23 -29.844 -5.844 1 96.56 167 LEU B CA 1
ATOM 3040 C C . LEU B 1 167 ? 5.023 -31.047 -6.344 1 96.56 167 LEU B C 1
ATOM 3042 O O . LEU B 1 167 ? 5.254 -31.188 -7.547 1 96.56 167 LEU B O 1
ATOM 3046 N N . LEU B 1 168 ? 5.383 -31.906 -5.496 1 93.56 168 LEU B N 1
ATOM 3047 C CA . LEU B 1 168 ? 6.125 -33.125 -5.863 1 93.56 168 LEU B CA 1
ATOM 3048 C C . LEU B 1 168 ? 5.258 -34.062 -6.699 1 93.56 168 LEU B C 1
ATOM 3050 O O . LEU B 1 168 ? 5.738 -34.656 -7.668 1 93.56 168 LEU B O 1
ATOM 3054 N N . LYS B 1 169 ? 4.02 -34.125 -6.312 1 92.19 169 LYS B N 1
ATOM 3055 C CA . LYS B 1 169 ? 3.084 -34.938 -7.078 1 92.19 169 LYS B CA 1
ATOM 3056 C C . LYS B 1 169 ? 2.926 -34.438 -8.5 1 92.19 169 LYS B C 1
ATOM 3058 O O . LYS B 1 169 ? 2.762 -35.188 -9.445 1 92.19 169 LYS B O 1
ATOM 3063 N N . TYR B 1 170 ? 2.967 -33.125 -8.688 1 95.56 170 TYR B N 1
ATOM 3064 C CA . TYR B 1 170 ? 2.811 -32.531 -10 1 95.56 170 TYR B CA 1
ATOM 3065 C C . TYR B 1 170 ? 4.109 -32.594 -10.797 1 95.56 170 TYR B C 1
ATOM 3067 O O . TYR B 1 170 ? 4.141 -32.25 -11.984 1 95.56 170 TYR B O 1
ATOM 3075 N N . GLY B 1 171 ? 5.25 -33.031 -10.133 1 94.06 171 GLY B N 1
ATOM 3076 C CA . GLY B 1 171 ? 6.477 -33.25 -10.875 1 94.06 171 GLY B CA 1
ATOM 3077 C C . GLY B 1 171 ? 7.559 -32.25 -10.602 1 94.06 171 GLY B C 1
ATOM 3078 O O . GLY B 1 171 ? 8.484 -32.094 -11.398 1 94.06 171 GLY B O 1
ATOM 3079 N N . ALA B 1 172 ? 7.34 -31.438 -9.531 1 95.62 172 ALA B N 1
ATOM 3080 C CA . ALA B 1 172 ? 8.398 -30.5 -9.188 1 95.62 172 ALA B CA 1
ATOM 3081 C C . ALA B 1 172 ? 9.734 -31.219 -8.984 1 95.62 172 ALA B C 1
ATOM 3083 O O . ALA B 1 172 ? 9.766 -32.344 -8.5 1 95.62 172 ALA B O 1
ATOM 3084 N N . ASP B 1 173 ? 10.852 -30.547 -9.375 1 91.5 173 ASP B N 1
ATOM 3085 C CA . ASP B 1 173 ? 12.195 -31.109 -9.258 1 91.5 173 ASP B CA 1
ATOM 3086 C C . ASP B 1 173 ? 12.57 -31.359 -7.801 1 91.5 173 ASP B C 1
ATOM 3088 O O . ASP B 1 173 ? 12.672 -30.406 -7.02 1 91.5 173 ASP B O 1
ATOM 3092 N N . SER B 1 174 ? 12.773 -32.562 -7.391 1 87.25 174 SER B N 1
ATOM 3093 C CA . SER B 1 174 ? 13.07 -32.938 -6.016 1 87.25 174 SER B CA 1
ATOM 3094 C C . SER B 1 174 ? 14.562 -33.188 -5.816 1 87.25 174 SER B C 1
ATOM 3096 O O . SER B 1 174 ? 14.977 -33.75 -4.789 1 87.25 174 SER B O 1
ATOM 3098 N N . SER B 1 175 ? 15.367 -32.844 -6.828 1 85.75 175 SER B N 1
ATOM 3099 C CA . SER B 1 175 ? 16.797 -33.156 -6.797 1 85.75 175 SER B CA 1
ATOM 3100 C C . SER B 1 175 ? 17.484 -32.5 -5.609 1 85.75 175 SER B C 1
ATOM 3102 O O . SER B 1 175 ? 18.5 -33 -5.117 1 85.75 175 SER B O 1
ATOM 3104 N N . GLY B 1 176 ? 16.906 -31.359 -5.133 1 80.94 176 GLY B N 1
ATOM 3105 C CA . GLY B 1 176 ? 17.516 -30.672 -4.004 1 80.94 176 GLY B CA 1
ATOM 3106 C C . GLY B 1 176 ? 17.109 -31.25 -2.662 1 80.94 176 GLY B C 1
ATOM 3107 O O . GLY B 1 176 ? 17.641 -30.844 -1.623 1 80.94 176 GLY B O 1
ATOM 3108 N N . LEU B 1 177 ? 16.344 -32.219 -2.664 1 83.12 177 LEU B N 1
ATOM 3109 C CA . LEU B 1 177 ? 15.852 -32.844 -1.429 1 83.12 177 LEU B CA 1
ATOM 3110 C C . LEU B 1 177 ? 16.766 -33.969 -0.996 1 83.12 177 LEU B C 1
ATOM 3112 O O . LEU B 1 177 ? 17.297 -34.719 -1.838 1 83.12 177 LEU B O 1
ATOM 3116 N N . SER B 1 178 ? 16.906 -33.969 0.357 1 79.38 178 SER B N 1
ATOM 3117 C CA . SER B 1 178 ? 17.594 -35.125 0.911 1 79.38 178 SER B CA 1
ATOM 3118 C C . SER B 1 178 ? 16.75 -36.406 0.739 1 79.38 178 SER B C 1
ATOM 3120 O O . SER B 1 178 ? 15.578 -36.312 0.385 1 79.38 178 SER B O 1
ATOM 3122 N N . ARG B 1 179 ? 17.484 -37.469 0.955 1 80.06 179 ARG B N 1
ATOM 3123 C CA . ARG B 1 179 ? 16.797 -38.75 0.879 1 80.06 179 ARG B CA 1
ATOM 3124 C C . ARG B 1 179 ? 15.672 -38.844 1.908 1 80.06 179 ARG B C 1
ATOM 3126 O O . ARG B 1 179 ? 14.578 -39.312 1.604 1 80.06 179 ARG B O 1
ATOM 3133 N N . GLU B 1 180 ? 15.914 -38.344 3.146 1 77.75 180 GLU B N 1
ATOM 3134 C CA . GLU B 1 180 ? 14.914 -38.344 4.211 1 77.75 180 GLU B CA 1
ATOM 3135 C C . GLU B 1 180 ? 13.711 -37.5 3.838 1 77.75 180 GLU B C 1
ATOM 3137 O O . GLU B 1 180 ? 12.562 -37.875 4.078 1 77.75 180 GLU B O 1
ATOM 3142 N N . GLU B 1 181 ? 14.008 -36.375 3.211 1 79.75 181 GLU B N 1
ATOM 3143 C CA . GLU B 1 181 ? 12.938 -35.469 2.803 1 79.75 181 GLU B CA 1
ATOM 3144 C C . GLU B 1 181 ? 12.094 -36.062 1.688 1 79.75 181 GLU B C 1
ATOM 3146 O O . GLU B 1 181 ? 10.867 -35.938 1.685 1 79.75 181 GLU B O 1
ATOM 3151 N N . ARG B 1 182 ? 12.734 -36.719 0.821 1 78.69 182 ARG B N 1
ATOM 3152 C CA . ARG B 1 182 ? 12.039 -37.344 -0.297 1 78.69 182 ARG B CA 1
ATOM 3153 C C . ARG B 1 182 ? 11.094 -38.438 0.192 1 78.69 182 ARG B C 1
ATOM 3155 O O . ARG B 1 182 ? 9.977 -38.562 -0.303 1 78.69 182 ARG B O 1
ATOM 3162 N N . LEU B 1 183 ? 11.594 -39.219 1.144 1 76 183 LEU B N 1
ATOM 3163 C CA . LEU B 1 183 ? 10.766 -40.281 1.702 1 76 183 LEU B CA 1
ATOM 3164 C C . LEU B 1 183 ? 9.586 -39.688 2.475 1 76 183 LEU B C 1
ATOM 3166 O O . LEU B 1 183 ? 8.477 -40.219 2.412 1 76 183 LEU B O 1
ATOM 3170 N N . TYR B 1 184 ? 9.883 -38.656 3.137 1 75.81 184 TYR B N 1
ATOM 3171 C CA . TYR B 1 184 ? 8.852 -38 3.938 1 75.81 184 TYR B CA 1
ATOM 3172 C C . TYR B 1 184 ? 7.738 -37.469 3.049 1 75.81 184 TYR B C 1
ATOM 3174 O O . TYR B 1 184 ? 6.559 -37.688 3.32 1 75.81 184 TYR B O 1
ATOM 3182 N N . TYR B 1 185 ? 8.07 -36.875 2 1 78 185 TYR B N 1
ATOM 3183 C CA . TYR B 1 185 ? 7.078 -36.156 1.201 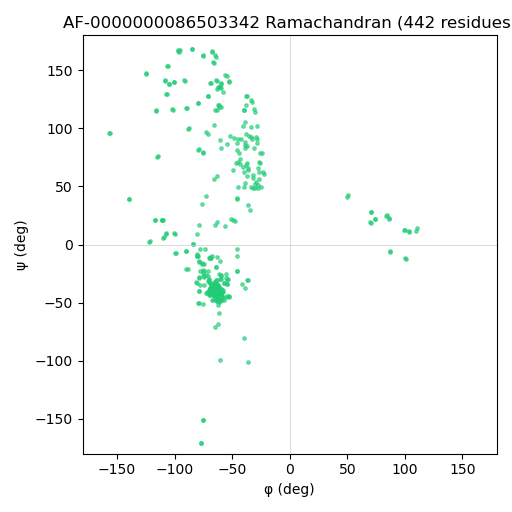1 78 185 TYR B CA 1
ATOM 3184 C C . TYR B 1 185 ? 6.434 -37.094 0.178 1 78 185 TYR B C 1
ATOM 3186 O O . TYR B 1 185 ? 5.352 -36.781 -0.336 1 78 185 TYR B O 1
ATOM 3194 N N . LYS B 1 186 ? 7.109 -38.188 -0.145 1 69.5 186 LYS B N 1
ATOM 3195 C CA . LYS B 1 186 ? 6.496 -39.188 -1.027 1 69.5 186 LYS B CA 1
ATOM 3196 C C . LYS B 1 186 ? 5.547 -40.094 -0.254 1 69.5 186 LYS B C 1
ATOM 3198 O O . LYS B 1 186 ? 4.582 -40.625 -0.817 1 69.5 186 LYS B O 1
ATOM 3203 N N . ASP B 1 187 ? 5.926 -40.344 1.058 1 60.12 187 ASP B N 1
ATOM 3204 C CA . ASP B 1 187 ? 5.113 -41.25 1.854 1 60.12 187 ASP B CA 1
ATOM 3205 C C . ASP B 1 187 ? 3.768 -40.625 2.205 1 60.12 187 ASP B C 1
ATOM 3207 O O . ASP B 1 187 ? 3.717 -39.5 2.748 1 60.12 187 ASP B O 1
ATOM 3211 N N . GLU B 1 188 ? 2.719 -40.875 1.457 1 55.19 188 GLU B N 1
ATOM 3212 C CA . GLU B 1 188 ? 1.337 -40.469 1.685 1 55.19 188 GLU B CA 1
ATOM 3213 C C . GLU B 1 188 ? 0.966 -40.562 3.16 1 55.19 188 GLU B C 1
ATOM 3215 O O . GLU B 1 188 ? 0.022 -39.938 3.615 1 55.19 188 GLU B O 1
ATOM 3220 N N . THR B 1 189 ? 1.386 -41.5 3.916 1 46.59 189 THR B N 1
ATOM 3221 C CA . THR B 1 189 ? 0.955 -41.812 5.277 1 46.59 189 THR B CA 1
ATOM 3222 C C . THR B 1 189 ? 1.46 -40.719 6.246 1 46.59 189 THR B C 1
ATOM 3224 O O . THR B 1 189 ? 1.076 -40.719 7.418 1 46.59 189 THR B O 1
ATOM 3227 N N . TYR B 1 190 ? 2.49 -40.094 5.957 1 44 190 TYR B N 1
ATOM 3228 C CA . TYR B 1 190 ? 3.045 -39.156 6.945 1 44 190 TYR B CA 1
ATOM 3229 C C . TYR B 1 190 ? 2.203 -37.906 7.051 1 44 190 TYR B C 1
ATOM 3231 O O . TYR B 1 190 ? 2.318 -37 6.219 1 44 190 TYR B O 1
ATOM 3239 N N . GLN B 1 191 ? 0.909 -38.031 7.051 1 43.84 191 GLN B N 1
ATOM 3240 C CA . GLN B 1 191 ? 0.151 -36.781 7.242 1 43.84 191 GLN B CA 1
ATOM 3241 C C . GLN B 1 191 ? 0.864 -35.844 8.211 1 43.84 191 GLN B C 1
ATOM 3243 O O . GLN B 1 191 ? 1.119 -34.688 7.883 1 43.84 191 GLN B O 1
ATOM 3248 N N . ARG B 1 192 ? 0.232 -35.906 9.578 1 38.06 192 ARG B N 1
ATOM 3249 C CA . ARG B 1 192 ? 0.114 -34.938 10.664 1 38.06 192 ARG B CA 1
ATOM 3250 C C . ARG B 1 192 ? 1.475 -34.625 11.289 1 38.06 192 ARG B C 1
ATOM 3252 O O . ARG B 1 192 ? 1.553 -34.094 12.398 1 38.06 192 ARG B O 1
ATOM 3259 N N . ARG B 1 193 ? 2.561 -35.281 11.031 1 35.53 193 ARG B N 1
ATOM 3260 C CA . ARG B 1 193 ? 3.562 -34.969 12.039 1 35.53 193 ARG B CA 1
ATOM 3261 C C . ARG B 1 193 ? 3.971 -33.5 11.953 1 35.53 193 ARG B C 1
ATOM 3263 O O . ARG B 1 193 ? 4.207 -32.969 10.859 1 35.53 193 ARG B O 1
ATOM 3270 N N . SER B 1 194 ? 3.469 -32.656 12.875 1 35.56 194 SER B N 1
ATOM 3271 C CA . SER B 1 194 ? 4.016 -31.328 13.148 1 35.56 194 SER B CA 1
ATOM 3272 C C . SER B 1 194 ? 5.512 -31.281 12.852 1 35.56 194 SER B C 1
ATOM 3274 O O . SER B 1 194 ? 6.258 -32.188 13.242 1 35.56 194 SER B O 1
ATOM 3276 N N . ALA B 1 195 ? 5.969 -30.75 11.781 1 35.03 195 ALA B N 1
ATOM 3277 C CA . ALA B 1 195 ? 7.363 -30.453 11.469 1 35.03 195 ALA B CA 1
ATOM 3278 C C . ALA B 1 195 ? 8.172 -30.203 12.742 1 35.03 195 ALA B C 1
ATOM 3280 O O . ALA B 1 195 ? 7.98 -29.203 13.422 1 35.03 195 ALA B O 1
ATOM 3281 N N . LEU B 1 196 ? 8.336 -31.203 13.547 1 31.89 196 LEU B N 1
ATOM 3282 C CA . LEU B 1 196 ? 9.438 -31.156 14.5 1 31.89 196 LEU B CA 1
ATOM 3283 C C . LEU B 1 196 ? 10.727 -30.703 13.828 1 31.89 196 LEU B C 1
ATOM 3285 O O . LEU B 1 196 ? 11.422 -31.5 13.195 1 31.89 196 LEU B O 1
ATOM 3289 N N . LEU B 1 197 ? 10.68 -29.688 12.867 1 32.72 197 LEU B N 1
ATOM 3290 C CA . LEU B 1 197 ? 12.008 -29.141 12.594 1 32.72 197 LEU B CA 1
ATOM 3291 C C . LEU B 1 197 ? 12.867 -29.156 13.852 1 32.72 197 LEU B C 1
ATOM 3293 O O . LEU B 1 197 ? 12.438 -28.688 14.914 1 32.72 197 LEU B O 1
ATOM 3297 N N . CYS B 1 198 ? 13.703 -30.094 13.906 1 31.17 198 CYS B N 1
ATOM 3298 C CA . CYS B 1 198 ? 14.875 -30.188 14.773 1 31.17 198 CYS B CA 1
ATOM 3299 C C . CYS B 1 198 ? 15.562 -28.828 14.906 1 31.17 198 CYS B C 1
ATOM 3301 O O . CYS B 1 198 ? 16.172 -28.344 13.945 1 31.17 198 CYS B O 1
ATOM 3303 N N . ILE B 1 199 ? 14.805 -27.781 15.289 1 31.8 199 ILE B N 1
ATOM 3304 C CA . ILE B 1 199 ? 15.703 -26.734 15.789 1 31.8 199 ILE B CA 1
ATOM 3305 C C . ILE B 1 199 ? 16.812 -27.375 16.609 1 31.8 199 ILE B C 1
ATOM 3307 O O . ILE B 1 199 ? 16.547 -28.125 17.562 1 31.8 199 ILE B O 1
ATOM 3311 N N . PRO B 1 200 ? 17.953 -27.453 15.922 1 29.58 200 PRO B N 1
ATOM 3312 C CA . PRO B 1 200 ? 19.047 -27.875 16.812 1 29.58 200 PRO B CA 1
ATOM 3313 C C . PRO B 1 200 ? 18.953 -27.234 18.203 1 29.58 200 PRO B C 1
ATOM 3315 O O . PRO B 1 200 ? 18.703 -26.031 18.312 1 29.58 200 PRO B O 1
ATOM 3318 N N . VAL B 1 201 ? 18.188 -27.875 19.031 1 27.94 201 VAL B N 1
ATOM 3319 C CA . VAL B 1 201 ? 18.328 -27.562 20.453 1 27.94 201 VAL B CA 1
ATOM 3320 C C . VAL B 1 201 ? 19.797 -27.359 20.797 1 27.94 201 VAL B C 1
ATOM 3322 O O . VAL B 1 201 ? 20.609 -28.266 20.609 1 27.94 201 VAL B O 1
ATOM 3325 N N . ARG B 1 202 ? 20.297 -26.062 20.516 1 27.36 202 ARG B N 1
ATOM 3326 C CA . ARG B 1 202 ? 21.5 -25.797 21.312 1 27.36 202 ARG B CA 1
ATOM 3327 C C . ARG B 1 202 ? 21.375 -26.406 22.688 1 27.36 202 ARG B C 1
ATOM 3329 O O . ARG B 1 202 ? 20.594 -25.953 23.531 1 27.36 202 ARG B O 1
ATOM 3336 N N . THR B 1 203 ? 21.203 -27.672 22.656 1 27.33 203 THR B N 1
ATOM 3337 C CA . THR B 1 203 ? 21.391 -28.391 23.922 1 27.33 203 THR B CA 1
ATOM 3338 C C . THR B 1 203 ? 22.703 -28 24.578 1 27.33 203 THR B C 1
ATOM 3340 O O . THR B 1 203 ? 23.766 -28.5 24.203 1 27.33 203 THR B O 1
ATOM 3343 N N . GLY B 1 204 ? 23.297 -26.766 24.203 1 27.92 204 GLY B N 1
ATOM 3344 C CA . GLY B 1 204 ? 24.281 -26.547 25.25 1 27.92 204 GLY B CA 1
ATOM 3345 C C . GLY B 1 204 ? 23.75 -26.797 26.641 1 27.92 204 GLY B C 1
ATOM 3346 O O . GLY B 1 204 ? 23.094 -25.938 27.234 1 27.92 204 GLY B O 1
ATOM 3347 N N . SER B 1 205 ? 22.953 -27.828 26.812 1 27.58 205 SER B N 1
ATOM 3348 C CA . SER B 1 205 ? 22.812 -28.281 28.188 1 27.58 205 SER B CA 1
ATOM 3349 C C . SER B 1 205 ? 24.141 -28.234 28.938 1 27.58 205 SER B C 1
ATOM 3351 O O . SER B 1 205 ? 25.047 -29.016 28.641 1 27.58 205 SER B O 1
ATOM 3353 N N . GLN B 1 206 ? 24.875 -27.062 28.859 1 26.67 206 GLN B N 1
ATOM 3354 C CA . GLN B 1 206 ? 25.672 -27.078 30.094 1 26.67 206 GLN B CA 1
ATOM 3355 C C . GLN B 1 206 ? 24.828 -27.516 31.281 1 26.67 206 GLN B C 1
ATOM 3357 O O . GLN B 1 206 ? 23.891 -26.828 31.672 1 26.67 206 GLN B O 1
ATOM 3362 N N . LYS B 1 207 ? 24.484 -28.75 31.266 1 28.52 207 LYS B N 1
ATOM 3363 C CA . LYS B 1 207 ? 24.266 -29.453 32.531 1 28.52 207 LYS B CA 1
ATOM 3364 C C . LYS B 1 207 ? 25.109 -28.844 33.656 1 28.52 207 LYS B C 1
ATOM 3366 O O . LYS B 1 207 ? 26.312 -29.031 33.719 1 28.52 207 LYS B O 1
ATOM 3371 N N . ARG B 1 208 ? 24.984 -27.516 33.781 1 25.47 208 ARG B N 1
ATOM 3372 C CA . ARG B 1 208 ? 25.531 -27.203 35.094 1 25.47 208 ARG B CA 1
ATOM 3373 C C . ARG B 1 208 ? 24.969 -28.109 36.156 1 25.47 208 ARG B C 1
ATOM 3375 O O . ARG B 1 208 ? 23.75 -28.266 36.281 1 25.47 208 ARG B O 1
ATOM 3382 N N . LYS B 1 209 ? 25.719 -29.203 36.344 1 27.56 209 LYS B N 1
ATOM 3383 C CA . LYS B 1 209 ? 25.656 -29.984 37.594 1 27.56 209 LYS B CA 1
ATOM 3384 C C . LYS B 1 209 ? 25.156 -29.141 38.75 1 27.56 209 LYS B C 1
ATOM 3386 O O . LYS B 1 209 ? 25.812 -28.188 39.156 1 27.56 209 LYS B O 1
ATOM 3391 N N . ILE B 1 210 ? 23.859 -28.688 38.531 1 24.16 210 ILE B N 1
ATOM 3392 C CA . ILE B 1 210 ? 23.375 -28.281 39.844 1 24.16 210 ILE B CA 1
ATOM 3393 C C . ILE B 1 210 ? 23.734 -29.328 40.906 1 24.16 210 ILE B C 1
ATOM 3395 O O . ILE B 1 210 ? 23.312 -30.484 40.781 1 24.16 210 ILE B O 1
ATOM 3399 N N . THR B 1 211 ? 24.984 -29.375 41.188 1 24.09 211 THR B N 1
ATOM 3400 C CA . THR B 1 211 ? 25.484 -30.062 42.375 1 24.09 211 THR B CA 1
ATOM 3401 C C . THR B 1 211 ? 24.422 -30.047 43.5 1 24.09 211 THR B C 1
ATOM 3403 O O . THR B 1 211 ? 23.891 -28.984 43.812 1 24.09 211 THR B O 1
ATOM 3406 N N . SER B 1 212 ? 23.516 -31.188 43.375 1 25.59 212 SER B N 1
ATOM 3407 C CA . SER B 1 212 ? 22.75 -31.547 44.594 1 25.59 212 SER B CA 1
ATOM 3408 C C . SER B 1 212 ? 23.5 -31.125 45.844 1 25.59 212 SER B C 1
ATOM 3410 O O . SER B 1 212 ? 24.578 -31.656 46.156 1 25.59 212 SER B O 1
ATOM 3412 N N . LEU B 1 213 ? 23.812 -29.797 45.875 1 23.62 213 LEU B N 1
ATOM 3413 C CA . LEU B 1 213 ? 24.266 -29.516 47.25 1 23.62 213 LEU B CA 1
ATOM 3414 C C . LEU B 1 213 ? 23.438 -30.281 48.281 1 23.62 213 LEU B C 1
ATOM 3416 O O . LEU B 1 213 ? 22.203 -30.172 48.281 1 23.62 213 LEU B O 1
ATOM 3420 N N . SER B 1 214 ? 23.953 -31.516 48.531 1 24.58 214 SER B N 1
ATOM 3421 C CA . SER B 1 214 ? 23.688 -32.312 49.719 1 24.58 214 SER B CA 1
ATOM 3422 C C . SER B 1 214 ? 23.312 -31.453 50.906 1 24.58 214 SER B C 1
ATOM 3424 O O . SER B 1 214 ? 24.078 -30.578 51.312 1 24.58 214 SER B O 1
ATOM 3426 N N . GLN B 1 215 ? 21.984 -30.844 50.75 1 23.09 215 GLN B N 1
ATOM 3427 C CA . GLN B 1 215 ? 21.562 -30.438 52.094 1 23.09 215 GLN B CA 1
ATOM 3428 C C . GLN B 1 215 ? 22.156 -31.328 53.156 1 23.09 215 GLN B C 1
ATOM 3430 O O . GLN B 1 215 ? 22.047 -32.562 53.094 1 23.09 215 GLN B O 1
ATOM 3435 N N . LYS B 1 216 ? 23.297 -30.922 53.688 1 26.48 216 LYS B N 1
ATOM 3436 C CA . LYS B 1 216 ? 23.797 -31.344 55 1 26.48 216 LYS B CA 1
ATOM 3437 C C . LYS B 1 216 ? 22.641 -31.578 55.969 1 26.48 216 LYS B C 1
ATOM 3439 O O . LYS B 1 216 ? 21.781 -30.719 56.125 1 26.48 216 LYS B O 1
ATOM 3444 N N . SER B 1 217 ? 22.188 -32.844 55.969 1 25.45 217 SER B N 1
ATOM 3445 C CA . SER B 1 217 ? 21.422 -33.438 57.062 1 25.45 217 SER B CA 1
ATOM 3446 C C . SER B 1 217 ? 21.766 -32.75 58.406 1 25.45 217 SER B C 1
ATOM 3448 O O . SER B 1 217 ? 22.875 -32.875 58.906 1 25.45 217 SER B O 1
ATOM 3450 N N . VAL B 1 218 ? 21.75 -31.406 58.406 1 26.64 218 VAL B N 1
ATOM 3451 C CA . VAL B 1 218 ? 21.953 -30.984 59.781 1 26.64 218 VAL B CA 1
ATOM 3452 C C . VAL B 1 218 ? 21.094 -31.844 60.719 1 26.64 218 VAL B C 1
ATOM 3454 O O . VAL B 1 218 ? 19.875 -31.875 60.594 1 26.64 218 VAL B O 1
ATOM 3457 N N . GLN B 1 219 ? 21.656 -33 60.906 1 23.8 219 GLN B N 1
ATOM 3458 C CA . GLN B 1 219 ? 21.297 -33.875 62.031 1 23.8 219 GLN B CA 1
ATOM 3459 C C . GLN B 1 219 ? 21 -33.062 63.281 1 23.8 219 GLN B C 1
ATOM 3461 O O . GLN B 1 219 ? 21.891 -32.406 63.812 1 23.8 219 GLN B O 1
ATOM 3466 N N . PHE B 1 220 ? 19.906 -32.25 63.156 1 24.2 220 PHE B N 1
ATOM 3467 C CA . PHE B 1 220 ? 19.469 -31.844 64.5 1 24.2 220 PHE B CA 1
ATOM 3468 C C . PHE B 1 220 ? 19.438 -33.031 65.438 1 24.2 220 PHE B C 1
ATOM 3470 O O . PHE B 1 220 ? 18.828 -34.062 65.125 1 24.2 220 PHE B O 1
ATOM 3477 N N . SER B 1 221 ? 20.609 -33.281 66.062 1 23.77 221 SER B N 1
ATOM 3478 C CA . SER B 1 221 ? 20.656 -34.156 67.25 1 23.77 221 SER B CA 1
ATOM 3479 C C . SER B 1 221 ? 19.453 -33.906 68.125 1 23.77 221 SER B C 1
ATOM 3481 O O . SER B 1 221 ? 19.016 -32.781 68.312 1 23.77 221 SER B O 1
ATOM 3483 N N . ASP B 1 222 ? 18.516 -34.875 68.062 1 24.39 222 ASP B N 1
ATOM 3484 C CA . ASP B 1 222 ? 17.531 -35.219 69.062 1 24.39 222 ASP B CA 1
ATOM 3485 C C . ASP B 1 222 ? 18.109 -35.062 70.438 1 24.39 222 ASP B C 1
ATOM 3487 O O . ASP B 1 222 ? 17.438 -35.312 71.438 1 24.39 222 ASP B O 1
ATOM 3491 N N . SER B 1 223 ? 19.016 -34.094 70.75 1 23.62 223 SER B N 1
ATOM 3492 C CA . SER B 1 223 ? 18.875 -34.062 72.25 1 23.62 223 SER B CA 1
ATOM 3493 C C . SER B 1 223 ? 17.609 -33.312 72.625 1 23.62 223 SER B C 1
ATOM 3495 O O . SER B 1 223 ? 17.203 -32.344 72 1 23.62 223 SER B O 1
#

pLDDT: mean 74.25, std 28.82, range [20.11, 98.75]

Organism: NCBI:txid100452

Solvent-accessible surface area (backbone atoms only — not comparable to full-atom values): 24620 Å² total; per-residue (Å²): 120,68,71,52,40,68,78,17,51,58,78,28,69,32,35,64,64,69,59,79,46,83,53,59,66,77,84,53,74,82,49,72,35,53,51,52,20,27,36,49,58,64,38,44,87,64,35,49,71,60,48,44,53,48,48,53,52,40,41,74,72,37,40,69,56,39,35,48,14,39,63,32,70,56,68,32,39,20,33,51,42,51,30,38,57,72,59,40,52,70,54,46,51,52,40,50,76,58,61,34,70,42,66,48,61,32,38,62,38,66,38,42,67,27,42,36,28,36,52,33,36,15,22,48,70,39,40,51,70,55,37,51,54,35,50,77,58,67,32,65,58,68,51,51,25,73,79,68,44,30,21,56,53,34,4,57,75,64,61,22,58,70,33,34,32,50,43,48,72,75,61,33,80,61,83,87,48,50,71,68,53,47,52,48,53,65,41,79,81,62,67,81,66,68,80,60,69,74,64,75,66,75,64,69,64,69,68,67,66,69,60,69,69,63,70,63,66,73,62,68,67,77,116,122,66,70,60,51,69,84,20,54,60,71,29,49,36,32,59,73,69,58,80,50,83,57,61,67,79,82,53,74,83,49,74,35,53,52,53,20,27,35,49,58,64,38,43,86,60,35,48,72,60,47,44,54,48,49,53,51,40,41,73,72,36,40,68,55,39,34,46,15,38,63,30,71,54,75,33,37,20,33,51,43,52,31,36,58,71,59,40,52,69,52,47,50,52,40,49,75,59,61,34,70,42,66,47,60,32,38,60,33,49,49,43,68,27,41,36,29,35,51,33,37,15,22,49,69,38,39,53,70,56,37,51,55,35,48,77,59,67,32,66,58,67,51,53,26,73,80,67,44,31,23,54,52,34,4,57,74,63,61,22,57,70,34,33,33,51,42,48,72,75,60,36,81,60,83,87,48,50,72,68,51,47,50,50,52,65,41,76,81,63,67,78,74,70,79,72,67,75,61,77,65,78,64,68,64,70,68,65,72,71,64,75,69,68,73,71,73,71,69,72,69,81,118

InterPro domains:
  IPR002110 Ankyrin repeat [PF12796] (116-173)
  IPR002110 Ankyrin repeat [PS50088] (114-146)
  IPR002110 Ankyrin repeat [PS50088] (147-179)
  IPR002110 Ankyrin repeat [SM00248] (75-104)
  IPR002110 Ankyrin repeat [SM00248] (114-143)
  IPR002110 Ankyrin repeat [SM00248] (147-176)
  IPR036770 Ankyrin repeat-containing domain superfamily [G3DSA:1.25.40.20] (46-197)
  IPR036770 Ankyrin repeat-containing domain superfamily [SSF48403] (68-175)

Radius of gyration: 29.23 Å; Cα contacts (8 Å, |Δi|>4): 623; chains: 2; bounding box: 98×75×95 Å

Sequence (446 aa):
MVKYLQKAIKPTLTTVSSLHGHALDPEKPLSNAAFEAVVFLGLLRHNEDQLVQRAKMLIKKDRAFFQKVFASKIDEWTPMHACTLRGARKLVKLALKAGVDANLEMGMPDGLPGRCTPLHLAAHRGDVSILQLLVQNGALLDKQDDTNCTPLYYALRRGNTLVAKKLLKYGADSSGLSREERLYYKDETYQRRSALLCIPVRTGSQKRKITSLSQKSVQFSDSMVKYLQKAIKPTLTTVSSLHGHALDPEKPLSNAAFEAVVFLGLLRHNEDQLVQRAKMLIKKDRAFFQKVFASKIDEWTPMHACTLRGARKLVKLALKAGVDANLEMGMPDGLPGRCTPLHLAAHRGDVSILQLLVQNGALLDKQDDTNCTPLYYALRRGNTLVAKKLLKYGADSSGLSREERLYYKDETYQRRSALLCIPVRTGSQKRKITSLSQKSVQFSDS

Foldseek 3Di:
DLVLQVVWPPVPVPLPPVVVPPPPVVPDPPDPLCVLFVVLLVCVPPQLVVVLVVLVVCLVVPLVSSLSNQLDADSQDGSLLSCLLVVSQSNNLSNLVSPRQQQRWTQCHTSDFGGDGSLLNNLLNLPQSSNVSSVVSPHDQLDATPVNDGSLNNNVSNVSLVNNLVSVVSPRDCVPPDPVRVCCSPPPPNPPDRVPPCPVPPCPCPVPCPVPPPPPPPPPPPD/DVVLQVVFPPVPLQLPPVVVPDPPPVPDPPDPLCVLFVVLLVCVVPQLVVVLVVLVVCLVVPLVSSLSNQLDADSQDGSLLSCLLVVSQSNNLSNLVSPRQQQRWTQCGTRDFGGDGSLLNNLLNLPQNSNVSSVVSPHDQLDATPVNDGSLNNNVSNVSLVNNLVSVVSPRDCVPPDPVRVCCSPVPPNPDDDPPVCPVPPCPPPVPCPPPPPPPCPPPPPD

Nearest PDB structures (foldseek):
  2xee-assembly3_C  TM=9.465E-01  e=1.187E-05  synthetic construct
  2qyj-assembly1_A  TM=7.859E-01  e=2.298E-06  unclassified
  5kba-assembly1_B  TM=8.341E-01  e=9.784E-06  synthetic construct
  6xkc-assembly1_A  TM=8.687E-01  e=2.019E-05  Homo sapiens
  8p9d-assembly1_F  TM=7.149E-01  e=3.222E-06  Lama glama

Secondary structure (DSSP, 8-state):
-THHHHHH-S-----SS---S----TTS---HHHHHHHHHHHHTTT-HHHHHHHHHHHHHH-HHHHHHHHH--BTTB-HHHHHHHHT-HHHHHHHHHTT--TT------TTS-TT--HHHHHHHHT-HHHHHHHHHTT--TT---TTS--HHHHHHHTT-HHHHHHHHHTT---TTS-HHHHHHHH-TT--SGGGG---------------------------/-THHHHTT-S-----SS---S----TTS---HHHHHHHHHHHHTTT-HHHHHHHHHHHHHH-HHHHHHHHH--BTTB-HHHHHHHHT-HHHHHHHHHTT--TT------TTS-TT--HHHHHHHHT-HHHHHHHHHTT--TT---TTS--HHHHHHHTT-HHHHHHHHHTT---TTS-HHHHHHHH-TT----------------------------------